Protein AF-A0A401QDC5-F1 (afdb_monomer)

Sequence (368 aa):
MTFSPAGTDINGALRAAAKLFHGDRSPEPGGRAGGGDGNKVPLIIFLTDGEPTSGVTSTNTIVSNVKEAMGGSVSLFCLGFGDDVDFPFLQRLSLDNRGVARRIYEDADAHLQLTGFYDEVASPLLFDIQLDYLDDRVEDVTRTLFPAFFNGSELVVAGRLKGPSDGALRVRLQASGSAEALELENEIQLNGTEPGPACPQAGTRAGGFVQRLWAYHTIRELLQAQLKVDDAEGRRLLKEKATALSLKYNFVTPVTSMVVVKPGDGGEAATPAAAAPATSARSPSPTAGPAPSARSPIPSHAGQSASTPGKGASMPVALGTPTPPVPPGPPATETTPPAANVPLVHGPQPTKDAEDLLGATMLRSGGK

InterPro domains:
  IPR002035 von Willebrand factor, type A [PF00092] (4-115)
  IPR002035 von Willebrand factor, type A [PS50234] (1-121)
  IPR036465 von Willebrand factor A-like domain superfamily [G3DSA:3.40.50.410] (4-121)
  IPR036465 von Willebrand factor A-like domain superfamily [SSF53300] (4-110)
  IPR050934 Inter-alpha-trypsin inhibitor heavy chain [PTHR10338] (7-304)

Nearest PDB structures (foldseek):
  6fpy-assembly2_B  TM=9.230E-01  e=1.490E-22  Homo sapiens
  6fpz-assembly2_B  TM=9.267E-01  e=1.889E-22  Homo sapiens
  6fpy-assembly1_A  TM=9.247E-01  e=1.889E-22  Homo sapiens
  9c4f-assembly1_I  TM=9.225E-01  e=4.457E-10  Homo sapiens
  4fx5-assembly1_A  TM=5.052E-01  e=5.092E-08  Catenulispora acidiphila DSM 44928

Organism: Scyliorhinus torazame (NCBI:txid75743)

Secondary structure (DSSP, 8-state):
--PPPSS--HHHHHHHHHHHHHS-----TT----S-------EEEEEESS---SS---HHHHHHHHHHHHTTTSEEEEEEESSSS-HHHHHHHHHHTT--EEEE-SSTTHHHHHHHHHHHHS-EEEEEEEEEESSTTEES----EEEEEETT-------EE-S---SEEEEEEEEEESSSEEEEEEEEETT-----TT-TTHHHHHHHHHHHHHHHHHHHHHHHHHHT---HHHHHHHHHHHHHHHHHTT---TT-------TT--S--------------PPPPP--------------------------------PPPPPPPPPPPPP-----------PPPPPPPPPP----------------

Radius of gyration: 34.11 Å; Cα contacts (8 Å, |Δi|>4): 375; chains: 1; bounding box: 145×68×66 Å

Structure (mmCIF, N/CA/C/O backbone):
data_AF-A0A401QDC5-F1
#
_entry.id   AF-A0A401QDC5-F1
#
loop_
_atom_site.group_PDB
_atom_site.id
_atom_site.type_symbol
_atom_site.label_atom_id
_atom_site.label_alt_id
_atom_site.label_comp_id
_atom_site.label_asym_id
_atom_site.label_entity_id
_atom_site.label_seq_id
_atom_site.pdbx_PDB_ins_code
_atom_site.Cartn_x
_atom_site.Cartn_y
_atom_site.Cartn_z
_atom_site.occupancy
_atom_site.B_iso_or_equiv
_atom_site.auth_seq_id
_atom_site.auth_comp_id
_atom_site.auth_asym_id
_atom_site.auth_atom_id
_atom_site.pdbx_PDB_model_num
ATOM 1 N N . MET A 1 1 ? 12.359 -9.577 -35.489 1.00 36.38 1 MET A N 1
ATOM 2 C CA . MET A 1 1 ? 12.653 -9.854 -34.069 1.00 36.38 1 MET A CA 1
ATOM 3 C C . MET A 1 1 ? 13.642 -8.805 -33.599 1.00 36.38 1 MET A C 1
ATOM 5 O O . MET A 1 1 ? 14.837 -8.951 -33.810 1.00 36.38 1 MET A O 1
ATOM 9 N N . THR A 1 2 ? 13.143 -7.681 -33.097 1.00 36.59 2 THR A N 1
ATOM 10 C CA . THR A 1 2 ? 13.976 -6.689 -32.413 1.00 36.59 2 THR A CA 1
ATOM 11 C C . THR A 1 2 ? 14.316 -7.277 -31.053 1.00 36.59 2 THR A C 1
ATOM 13 O O . THR A 1 2 ? 13.420 -7.461 -30.234 1.00 36.59 2 THR A O 1
ATOM 16 N N . PHE A 1 3 ? 15.577 -7.659 -30.855 1.00 46.00 3 PHE A N 1
ATOM 17 C CA . PHE A 1 3 ? 16.080 -8.029 -29.539 1.00 46.00 3 PHE A CA 1
ATOM 18 C C . PHE A 1 3 ? 15.766 -6.883 -28.576 1.00 46.00 3 PHE A C 1
ATOM 20 O O . PHE A 1 3 ? 16.121 -5.736 -28.858 1.00 46.00 3 PHE A O 1
ATOM 27 N N . SER A 1 4 ? 15.080 -7.186 -27.472 1.00 58.34 4 SER A N 1
ATOM 28 C CA . SER A 1 4 ? 15.023 -6.270 -26.337 1.00 58.34 4 SER A CA 1
ATOM 29 C C . SER A 1 4 ? 16.459 -5.870 -25.985 1.00 58.34 4 SER A C 1
ATOM 31 O O . SER A 1 4 ? 17.344 -6.734 -26.023 1.00 58.34 4 SER A O 1
ATOM 33 N N . PRO A 1 5 ? 16.732 -4.582 -25.717 1.00 60.69 5 PRO A N 1
ATOM 34 C CA . PRO A 1 5 ? 18.066 -4.152 -25.323 1.00 60.69 5 PRO A CA 1
ATOM 35 C C . PRO A 1 5 ? 18.544 -5.006 -24.144 1.00 60.69 5 PRO A C 1
ATOM 37 O O . PRO A 1 5 ? 17.758 -5.354 -23.267 1.00 60.69 5 PRO A O 1
ATOM 40 N N . ALA A 1 6 ? 19.820 -5.394 -24.156 1.00 75.44 6 ALA A N 1
ATOM 41 C CA . ALA A 1 6 ? 20.411 -6.189 -23.088 1.00 75.44 6 ALA A CA 1
ATOM 42 C C . ALA A 1 6 ? 20.397 -5.373 -21.782 1.00 75.44 6 ALA A C 1
ATOM 44 O O . ALA A 1 6 ? 21.250 -4.511 -21.579 1.00 75.44 6 ALA A O 1
ATOM 45 N N . GLY A 1 7 ? 19.393 -5.606 -20.936 1.00 87.56 7 GLY A N 1
ATOM 46 C CA . GLY A 1 7 ? 19.243 -4.999 -19.615 1.00 87.56 7 GLY A CA 1
ATOM 47 C C . GLY A 1 7 ? 17.872 -4.362 -19.364 1.00 87.56 7 GLY A C 1
ATOM 48 O O . GLY A 1 7 ? 17.107 -4.071 -20.281 1.00 87.56 7 GLY A O 1
ATOM 49 N N . THR A 1 8 ? 17.588 -4.117 -18.090 1.00 93.81 8 THR A N 1
ATOM 50 C CA . THR A 1 8 ? 16.283 -3.690 -17.570 1.00 93.81 8 THR A CA 1
ATOM 51 C C . THR A 1 8 ? 16.378 -2.248 -17.067 1.00 93.81 8 THR A C 1
ATOM 53 O O . THR A 1 8 ? 16.928 -2.004 -15.994 1.00 93.81 8 THR A O 1
ATOM 56 N N . ASP A 1 9 ? 15.869 -1.274 -17.832 1.00 96.38 9 ASP A N 1
ATOM 57 C CA . ASP A 1 9 ? 15.822 0.150 -17.437 1.00 96.38 9 ASP A CA 1
ATOM 58 C C . ASP A 1 9 ? 14.455 0.523 -16.835 1.00 96.38 9 ASP A C 1
ATOM 60 O O . ASP A 1 9 ? 13.595 1.131 -17.482 1.00 96.38 9 ASP A O 1
ATOM 64 N N . ILE A 1 10 ? 14.254 0.147 -15.567 1.00 97.12 10 ILE A N 1
ATOM 65 C CA . ILE A 1 10 ? 13.019 0.425 -14.810 1.00 97.12 10 ILE A CA 1
ATOM 66 C C . ILE A 1 10 ? 12.764 1.937 -14.704 1.00 97.12 10 ILE A C 1
ATOM 68 O O . ILE A 1 10 ? 11.636 2.409 -14.857 1.00 97.12 10 ILE A O 1
ATOM 72 N N . ASN A 1 11 ? 13.821 2.718 -14.466 1.00 97.69 11 ASN A N 1
ATOM 73 C CA . ASN A 1 11 ? 13.732 4.166 -14.299 1.00 97.69 11 ASN A CA 1
ATOM 74 C C . ASN A 1 11 ? 13.267 4.871 -15.576 1.00 97.69 11 ASN A C 1
ATOM 76 O O . ASN A 1 11 ? 12.368 5.713 -15.527 1.00 97.69 11 ASN A O 1
ATOM 80 N N . GLY A 1 12 ? 13.886 4.549 -16.713 1.00 96.75 12 GLY A N 1
ATOM 81 C CA . GLY A 1 12 ? 13.519 5.105 -18.009 1.00 96.75 12 GLY A CA 1
ATOM 82 C C . GLY A 1 12 ? 12.073 4.776 -18.368 1.00 96.75 12 GLY A C 1
ATOM 83 O O . 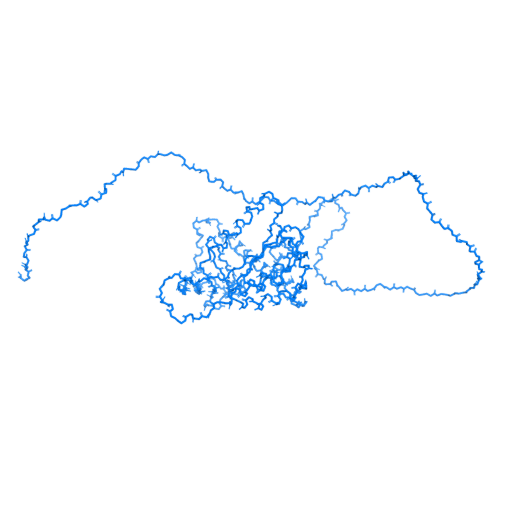GLY A 1 12 ? 11.311 5.685 -18.705 1.00 96.75 12 GLY A O 1
ATOM 84 N N . ALA A 1 13 ? 11.680 3.508 -18.207 1.00 96.81 13 ALA A N 1
ATOM 85 C CA . ALA A 1 13 ? 10.336 3.030 -18.516 1.00 96.81 13 ALA A CA 1
ATOM 86 C C . ALA A 1 13 ? 9.252 3.748 -17.696 1.00 96.81 13 ALA A C 1
ATOM 88 O O . ALA A 1 13 ? 8.317 4.314 -18.265 1.00 96.81 13 ALA A O 1
ATOM 89 N N . LEU A 1 14 ? 9.398 3.799 -16.368 1.00 97.44 14 LEU A N 1
ATOM 90 C CA . LEU A 1 14 ? 8.389 4.407 -15.495 1.00 97.44 14 LEU A CA 1
ATOM 91 C C . LEU A 1 14 ? 8.280 5.922 -15.680 1.00 97.44 14 LEU A C 1
ATOM 93 O O . LEU A 1 14 ? 7.177 6.466 -15.667 1.00 97.44 14 LEU A O 1
ATOM 97 N N . ARG A 1 15 ? 9.399 6.617 -15.914 1.00 96.56 15 ARG A N 1
ATOM 98 C CA . ARG A 1 15 ? 9.369 8.057 -16.215 1.00 96.56 15 ARG A CA 1
ATOM 99 C C . ARG A 1 15 ? 8.746 8.343 -17.576 1.00 96.56 15 ARG A C 1
ATOM 101 O O . ARG A 1 15 ? 8.070 9.357 -17.725 1.00 96.56 15 ARG A O 1
ATOM 108 N N . ALA A 1 16 ? 8.985 7.489 -18.570 1.00 95.62 16 ALA A N 1
ATOM 109 C CA . ALA A 1 16 ? 8.338 7.607 -19.871 1.00 95.62 16 ALA A CA 1
ATOM 110 C C . ALA A 1 16 ? 6.822 7.397 -19.752 1.00 95.62 16 ALA A C 1
ATOM 112 O O . ALA A 1 16 ? 6.067 8.213 -20.273 1.00 95.62 16 ALA A O 1
ATOM 113 N N . ALA A 1 17 ? 6.385 6.383 -18.998 1.00 95.00 17 ALA A N 1
ATOM 114 C CA . ALA A 1 17 ? 4.971 6.128 -18.733 1.00 95.00 17 ALA A CA 1
ATOM 115 C C . ALA A 1 17 ? 4.300 7.297 -17.991 1.00 95.00 17 ALA A C 1
ATOM 117 O O . ALA A 1 17 ? 3.248 7.767 -18.414 1.00 95.00 17 ALA A O 1
ATOM 118 N N . ALA A 1 18 ? 4.936 7.832 -16.944 1.00 93.12 18 ALA A N 1
ATOM 119 C CA . ALA A 1 18 ? 4.411 8.973 -16.191 1.00 93.12 18 ALA A CA 1
ATOM 120 C C . ALA A 1 18 ? 4.195 10.219 -17.073 1.00 93.12 18 ALA A C 1
ATOM 122 O O . ALA A 1 18 ? 3.188 10.914 -16.947 1.00 93.12 18 ALA A O 1
ATOM 123 N N . LYS A 1 19 ? 5.100 10.476 -18.030 1.00 92.00 19 LYS A N 1
ATOM 124 C CA . LYS A 1 19 ? 4.970 11.598 -18.976 1.00 92.00 19 LYS A CA 1
ATOM 125 C C . LYS A 1 19 ? 3.723 11.511 -19.854 1.00 92.00 19 LYS A C 1
ATOM 127 O O . LYS A 1 19 ? 3.231 12.560 -20.254 1.00 92.00 19 LYS A O 1
ATOM 132 N N . LEU A 1 20 ? 3.197 10.315 -20.127 1.00 90.69 20 LEU A N 1
ATOM 133 C CA . LEU A 1 20 ? 1.975 10.154 -20.925 1.00 90.69 20 LEU A CA 1
ATOM 134 C C . LEU A 1 20 ? 0.755 10.780 -20.237 1.00 90.69 20 LEU A C 1
ATOM 136 O O . LEU A 1 20 ? -0.125 11.298 -20.913 1.00 90.69 20 LEU A O 1
ATOM 140 N N . PHE A 1 21 ? 0.727 10.804 -18.903 1.00 85.44 21 PHE A N 1
ATOM 141 C CA . PHE A 1 21 ? -0.365 11.414 -18.137 1.00 85.44 21 PHE A CA 1
ATOM 142 C C . PHE A 1 21 ? -0.218 12.929 -17.978 1.00 85.44 21 PHE A C 1
ATOM 144 O O . PHE A 1 21 ? -1.199 13.630 -17.745 1.00 85.44 21 PHE A O 1
ATOM 151 N N . HIS A 1 22 ? 1.003 13.448 -18.111 1.00 76.81 22 HIS A N 1
ATOM 152 C CA . HIS A 1 22 ? 1.298 14.879 -17.999 1.00 76.81 22 HIS A CA 1
ATOM 153 C C . HIS A 1 22 ? 1.386 15.584 -19.365 1.00 76.81 22 HIS A C 1
ATOM 155 O O . HIS A 1 22 ? 1.475 16.808 -19.415 1.00 76.81 22 HIS A O 1
ATOM 161 N N . GLY A 1 23 ? 1.371 14.821 -20.463 1.00 59.72 23 GLY A N 1
ATOM 162 C CA . GLY A 1 23 ? 1.778 15.263 -21.795 1.00 59.72 23 GLY A CA 1
ATOM 163 C C . GLY A 1 23 ? 0.692 15.765 -22.748 1.00 59.72 23 GLY A C 1
ATOM 164 O O . GLY A 1 23 ? 1.062 16.123 -23.857 1.00 59.72 23 GLY A O 1
ATOM 165 N N . ASP A 1 24 ? -0.592 15.828 -22.372 1.00 47.09 24 ASP A N 1
ATOM 166 C CA . ASP A 1 24 ? -1.652 16.217 -23.329 1.00 47.09 24 ASP A CA 1
ATOM 167 C C . ASP A 1 24 ? -2.800 17.030 -22.699 1.00 47.09 24 ASP A C 1
ATOM 169 O O . ASP A 1 24 ? -3.987 16.773 -22.887 1.00 47.09 24 ASP A O 1
ATOM 173 N N . ARG A 1 25 ? -2.442 18.034 -21.889 1.00 48.00 25 ARG A N 1
ATOM 174 C CA . ARG A 1 25 ? -3.391 19.009 -21.318 1.00 48.00 25 ARG A CA 1
ATOM 175 C C . ARG A 1 25 ? -3.259 20.392 -21.963 1.00 48.00 25 ARG A C 1
ATOM 177 O O . ARG A 1 25 ? -3.397 21.413 -21.291 1.00 48.00 25 ARG A O 1
ATOM 184 N N . SER A 1 26 ? -2.983 20.436 -23.265 1.00 39.47 26 SER A N 1
ATOM 185 C CA . SER A 1 26 ? -3.185 21.646 -24.062 1.00 39.47 26 SER A CA 1
ATOM 186 C C . SER A 1 26 ? -4.682 21.774 -24.361 1.00 39.47 26 SER A C 1
ATOM 188 O O . SER A 1 26 ? -5.248 20.869 -24.968 1.00 39.47 26 SER A O 1
ATOM 190 N N . PRO A 1 27 ? -5.366 22.852 -23.937 1.00 38.53 27 PRO A N 1
ATOM 191 C CA . PRO A 1 27 ? -6.728 23.093 -24.384 1.00 38.53 27 PRO A CA 1
ATOM 192 C C . PRO A 1 27 ? -6.681 23.379 -25.889 1.00 38.53 27 PRO A C 1
ATOM 194 O O . PRO A 1 27 ? -6.262 24.459 -26.300 1.00 38.53 27 PRO A O 1
ATOM 197 N N . GLU A 1 28 ? -7.068 22.403 -26.709 1.00 37.91 28 GLU A N 1
ATOM 198 C CA . GLU A 1 28 ? -7.323 22.590 -28.140 1.00 37.91 28 GLU A CA 1
ATOM 199 C C . GLU A 1 28 ? -8.318 23.757 -28.317 1.00 37.91 28 GLU A C 1
ATOM 201 O O . GLU A 1 28 ? -9.470 23.664 -27.868 1.00 37.91 28 GLU A O 1
ATOM 206 N N . PRO A 1 29 ? -7.920 24.883 -28.936 1.00 37.81 29 PRO A N 1
ATOM 207 C CA . PRO A 1 29 ? -8.808 26.016 -29.118 1.00 37.81 29 PRO A CA 1
ATOM 208 C C . PRO A 1 29 ? -9.733 25.724 -30.305 1.00 37.81 29 PRO A C 1
ATOM 210 O O . PRO A 1 29 ? -9.396 26.003 -31.451 1.00 37.81 29 PRO A O 1
ATOM 213 N N . GLY A 1 30 ? -10.913 25.158 -30.035 1.00 43.75 30 GLY A N 1
ATOM 214 C CA . GLY A 1 30 ? -11.978 25.031 -31.041 1.00 43.75 30 GLY A CA 1
ATOM 215 C C . GLY A 1 30 ? -12.751 23.711 -31.074 1.00 43.75 30 GLY A C 1
ATOM 216 O O . GLY A 1 30 ? -13.688 23.588 -31.863 1.00 43.75 30 GLY A O 1
ATOM 217 N N . GLY A 1 31 ? -12.427 22.737 -30.222 1.00 33.06 31 GLY A N 1
ATOM 218 C CA . GLY A 1 31 ? -13.221 21.516 -30.083 1.00 33.06 31 GLY A CA 1
ATOM 219 C C . GLY A 1 31 ? -14.528 21.792 -29.341 1.00 33.06 31 GLY A C 1
ATOM 220 O O . GLY A 1 31 ? -14.516 22.198 -28.182 1.00 33.06 31 GLY A O 1
ATOM 221 N N . ARG A 1 32 ? -15.671 21.589 -30.006 1.00 34.28 32 ARG A N 1
ATOM 222 C CA . ARG A 1 32 ? -17.003 21.620 -29.381 1.00 34.28 32 ARG A CA 1
ATOM 223 C C . ARG A 1 32 ? -16.985 20.814 -28.079 1.00 34.28 32 ARG A C 1
ATOM 225 O O . ARG A 1 32 ? -16.681 19.626 -28.106 1.00 34.28 32 ARG A O 1
ATOM 232 N N . ALA A 1 33 ? -17.368 21.449 -26.972 1.00 43.75 33 ALA A N 1
ATOM 233 C CA . ALA A 1 33 ? -17.712 20.771 -25.729 1.00 43.75 33 ALA A CA 1
ATOM 234 C C . ALA A 1 33 ? -18.883 19.815 -26.007 1.00 43.75 33 ALA A C 1
ATOM 236 O O . ALA A 1 33 ? -20.043 20.219 -26.062 1.00 43.75 33 ALA A O 1
ATOM 237 N N . GLY A 1 34 ? -18.554 18.559 -26.289 1.00 32.62 34 GLY A N 1
ATOM 238 C CA . GLY A 1 34 ? -19.492 17.536 -26.715 1.00 32.62 34 GLY A CA 1
ATOM 239 C C . GLY A 1 34 ? -18.979 16.158 -26.331 1.00 32.62 34 GLY A C 1
ATOM 240 O O . GLY A 1 34 ? -18.378 15.492 -27.159 1.00 32.62 34 GLY A O 1
ATOM 241 N N . GLY A 1 35 ? -19.249 15.783 -25.075 1.00 39.88 35 GLY A N 1
ATOM 242 C CA . GLY A 1 35 ? -19.505 14.417 -24.601 1.00 39.88 35 GLY A CA 1
ATOM 243 C C . GLY A 1 35 ? -18.387 13.377 -24.716 1.00 39.88 35 GLY A C 1
ATOM 244 O O . GLY A 1 35 ? -18.105 12.898 -25.806 1.00 39.88 35 GLY A O 1
ATOM 245 N N . GLY A 1 36 ? -17.873 12.899 -23.575 1.00 38.31 36 GLY A N 1
ATOM 246 C CA . GLY A 1 36 ? -17.351 11.526 -23.533 1.00 38.31 36 GLY A CA 1
ATOM 247 C C . GLY A 1 36 ? -16.319 11.168 -22.473 1.00 38.31 36 GLY A C 1
ATOM 248 O O . GLY A 1 36 ? -16.226 9.994 -22.141 1.00 38.31 36 GLY A O 1
ATOM 249 N N . ASP A 1 37 ? -15.580 12.116 -21.905 1.00 45.03 37 ASP A N 1
ATOM 250 C CA . ASP A 1 37 ? -14.472 11.759 -21.017 1.00 45.03 37 ASP A CA 1
ATOM 251 C C . ASP A 1 37 ? -14.789 12.164 -19.580 1.00 45.03 37 ASP A C 1
ATOM 253 O O . ASP A 1 37 ? -14.474 13.267 -19.134 1.00 45.03 37 ASP A O 1
ATOM 257 N N . GLY A 1 38 ? -15.444 11.248 -18.857 1.00 52.47 38 GLY A N 1
ATOM 258 C CA . GLY A 1 38 ? -15.504 11.294 -17.395 1.00 52.47 38 GLY A CA 1
ATOM 259 C C . GLY A 1 38 ? -14.100 11.428 -16.803 1.00 52.47 38 GLY A C 1
ATOM 260 O O . GLY A 1 38 ? -13.110 11.179 -17.489 1.00 52.47 38 GLY A O 1
ATOM 261 N N . ASN A 1 39 ? -14.000 11.840 -15.541 1.00 63.22 39 ASN A N 1
ATOM 262 C CA . ASN A 1 39 ? -12.726 12.013 -14.845 1.00 63.22 39 ASN A CA 1
ATOM 263 C C . ASN A 1 39 ? -11.903 10.702 -14.908 1.00 63.22 39 ASN A C 1
ATOM 265 O O . ASN A 1 39 ? -12.148 9.769 -14.143 1.00 63.22 39 ASN A O 1
ATOM 269 N N . LYS A 1 40 ? -10.995 10.588 -15.893 1.00 73.75 40 LYS A N 1
ATOM 270 C CA . LYS A 1 40 ? -10.166 9.399 -16.136 1.00 73.75 40 LYS A CA 1
ATOM 271 C C . LYS A 1 40 ? -9.077 9.351 -15.085 1.00 73.75 40 LYS A C 1
ATOM 273 O O . LYS A 1 40 ? -8.420 10.357 -14.821 1.00 73.75 40 LYS A O 1
ATOM 278 N N . VAL A 1 41 ? -8.851 8.170 -14.529 1.00 77.25 41 VAL A N 1
ATOM 279 C CA . VAL A 1 41 ? -7.900 8.017 -13.432 1.00 77.25 41 VAL A CA 1
ATOM 280 C C . VAL A 1 41 ? -6.589 7.468 -13.951 1.00 77.25 41 VAL A C 1
ATOM 282 O O . VAL A 1 41 ? -6.575 6.388 -14.545 1.00 77.25 41 VAL A O 1
ATOM 285 N N . PRO A 1 42 ? -5.482 8.196 -13.741 1.00 87.81 42 PRO A N 1
ATOM 286 C CA . PRO A 1 42 ? -4.185 7.764 -14.217 1.00 87.81 42 PRO A CA 1
ATOM 287 C C . PRO A 1 42 ? -3.670 6.599 -13.363 1.00 87.81 42 PRO A C 1
ATOM 289 O O . PRO A 1 42 ? -3.400 6.729 -12.164 1.00 87.81 42 PRO A O 1
ATOM 292 N N . LEU A 1 43 ? -3.526 5.446 -14.008 1.00 90.69 43 LEU A N 1
ATOM 293 C CA . LEU A 1 43 ? -3.086 4.198 -13.400 1.00 90.69 43 LEU A CA 1
ATOM 294 C C . LEU A 1 43 ? -1.997 3.567 -14.271 1.00 90.69 43 LEU A C 1
ATOM 296 O O . LEU A 1 43 ? -2.140 3.474 -15.490 1.00 90.69 43 LEU A O 1
ATOM 300 N N . ILE A 1 44 ? -0.917 3.118 -13.636 1.00 95.31 44 ILE A N 1
ATOM 301 C CA . ILE A 1 44 ? 0.175 2.369 -14.260 1.00 95.31 44 ILE A CA 1
ATOM 302 C C . ILE A 1 44 ? 0.276 1.006 -13.583 1.00 95.31 44 ILE A C 1
ATOM 304 O O . ILE A 1 44 ? 0.421 0.923 -12.364 1.00 95.31 44 ILE A O 1
ATOM 308 N N . ILE A 1 45 ? 0.255 -0.055 -14.388 1.00 96.56 45 ILE A N 1
ATOM 309 C CA . ILE A 1 45 ? 0.629 -1.409 -13.972 1.00 96.56 45 ILE A CA 1
ATOM 310 C C . ILE A 1 45 ? 2.010 -1.684 -14.561 1.00 96.56 45 ILE A C 1
ATOM 312 O O . ILE A 1 45 ? 2.190 -1.656 -15.778 1.00 96.56 45 ILE A O 1
ATOM 316 N N . PHE A 1 46 ? 2.990 -1.917 -13.698 1.00 97.75 46 PHE A N 1
ATOM 317 C CA . PHE A 1 46 ? 4.369 -2.206 -14.068 1.00 97.75 46 PHE A CA 1
ATOM 318 C C . PHE A 1 46 ? 4.695 -3.659 -13.736 1.00 97.75 46 PHE A C 1
ATOM 320 O O . PHE A 1 46 ? 4.464 -4.079 -12.611 1.00 97.75 46 PHE A O 1
ATOM 327 N N . LEU A 1 47 ? 5.242 -4.416 -14.686 1.00 97.38 47 LEU A N 1
ATOM 328 C CA . LEU A 1 47 ? 5.625 -5.819 -14.516 1.00 97.38 47 LEU A CA 1
ATOM 329 C C . LEU A 1 47 ? 7.132 -5.967 -14.751 1.00 97.38 47 LEU A C 1
ATOM 331 O O . LEU A 1 47 ? 7.641 -5.459 -15.750 1.00 97.38 47 LEU A O 1
ATOM 335 N N . THR A 1 48 ? 7.826 -6.661 -13.850 1.00 96.31 48 THR A N 1
ATOM 336 C CA . THR A 1 48 ? 9.252 -7.002 -13.982 1.00 96.31 48 THR A CA 1
ATOM 337 C C . THR A 1 48 ? 9.526 -8.380 -13.391 1.00 96.31 48 THR A C 1
ATOM 339 O O . THR A 1 48 ? 8.895 -8.759 -12.406 1.00 96.31 48 THR A O 1
ATOM 342 N N . ASP A 1 49 ? 10.464 -9.106 -13.983 1.00 95.31 49 ASP A N 1
ATOM 343 C CA . ASP A 1 49 ? 10.994 -10.399 -13.534 1.00 95.31 49 ASP A CA 1
ATOM 344 C C . ASP A 1 49 ? 12.373 -10.276 -12.865 1.00 95.31 49 ASP A C 1
ATOM 346 O O . ASP A 1 49 ? 12.870 -11.226 -12.273 1.00 95.31 49 ASP A O 1
ATOM 350 N N . GLY A 1 50 ? 12.984 -9.087 -12.901 1.00 94.19 50 GLY A N 1
ATOM 351 C CA . GLY A 1 50 ? 14.294 -8.871 -12.299 1.00 94.19 50 GLY A CA 1
ATOM 352 C C . GLY A 1 50 ? 14.576 -7.442 -11.850 1.00 94.19 50 GLY A C 1
ATOM 353 O O . GLY A 1 50 ? 13.716 -6.552 -11.852 1.00 94.19 50 GLY A O 1
ATOM 354 N N . GLU A 1 51 ? 15.825 -7.249 -11.441 1.00 95.62 51 GLU A N 1
ATOM 355 C CA . GLU A 1 51 ? 16.386 -5.996 -10.943 1.00 95.62 51 GLU A CA 1
ATOM 356 C C . GLU A 1 51 ? 16.716 -4.994 -12.071 1.00 95.62 51 GLU A C 1
ATOM 358 O O . GLU A 1 51 ? 16.919 -5.378 -13.229 1.00 95.62 51 GLU A O 1
ATOM 363 N N . PRO A 1 52 ? 16.807 -3.686 -11.762 1.00 95.81 52 PRO A N 1
ATOM 364 C CA . PRO A 1 52 ? 17.248 -2.692 -12.734 1.00 95.81 52 PRO A CA 1
ATOM 365 C C . PRO A 1 52 ? 18.734 -2.887 -13.087 1.00 95.81 52 PRO A C 1
ATOM 367 O O . PRO A 1 52 ? 19.614 -2.709 -12.247 1.00 95.81 52 PRO A O 1
ATOM 370 N N . THR A 1 53 ? 19.027 -3.201 -14.351 1.00 95.88 53 THR A N 1
ATOM 371 C CA . THR A 1 53 ? 20.387 -3.519 -14.843 1.00 95.88 53 THR A CA 1
ATOM 372 C C . THR A 1 53 ? 20.896 -2.577 -15.936 1.00 95.88 53 THR A C 1
ATOM 374 O O . THR A 1 53 ? 22.070 -2.633 -16.297 1.00 95.88 53 THR A O 1
ATOM 377 N N . SER A 1 54 ? 20.048 -1.683 -16.449 1.00 96.25 54 SER A N 1
ATOM 378 C CA . SER A 1 54 ? 20.415 -0.679 -17.453 1.00 96.25 54 SER A CA 1
ATOM 379 C C . SER A 1 54 ? 19.895 0.705 -17.062 1.00 96.25 54 SER A C 1
ATOM 381 O O . SER A 1 54 ? 18.940 0.826 -16.299 1.00 96.25 54 SER A O 1
ATOM 383 N N . GLY A 1 55 ? 20.535 1.765 -17.561 1.00 95.88 55 GLY A N 1
ATOM 384 C CA . GLY A 1 55 ? 20.194 3.141 -17.199 1.00 95.88 55 GLY A CA 1
ATOM 385 C C . GLY A 1 55 ? 20.533 3.464 -15.739 1.00 95.88 55 GLY A C 1
ATOM 386 O O . GLY A 1 55 ? 21.687 3.363 -15.324 1.00 95.88 55 GLY A O 1
ATOM 387 N N . VAL A 1 56 ? 19.534 3.895 -14.962 1.00 97.25 56 VAL A N 1
ATOM 388 C CA . VAL A 1 56 ? 19.691 4.156 -13.519 1.00 97.25 56 VAL A CA 1
ATOM 389 C C . VAL A 1 56 ? 19.355 2.885 -12.746 1.00 97.25 56 VAL A C 1
ATOM 391 O O . VAL A 1 56 ? 18.211 2.446 -12.774 1.00 97.25 56 VAL A O 1
ATOM 394 N N . THR A 1 57 ? 20.329 2.345 -12.013 1.00 96.56 57 THR A N 1
ATOM 395 C CA . THR A 1 57 ? 20.198 1.071 -11.277 1.00 96.56 57 THR A CA 1
ATOM 396 C C . THR A 1 57 ? 20.056 1.233 -9.759 1.00 96.56 57 THR A C 1
ATOM 398 O O . THR A 1 57 ? 19.589 0.331 -9.075 1.00 96.56 57 THR A O 1
ATOM 401 N N . SER A 1 58 ? 20.411 2.398 -9.207 1.00 97.38 58 SER A N 1
ATOM 402 C CA . SER A 1 58 ? 20.270 2.698 -7.774 1.00 97.38 58 SER A CA 1
ATOM 403 C C . SER A 1 58 ? 18.795 2.786 -7.364 1.00 97.38 58 SER A C 1
ATOM 405 O O . SER A 1 58 ? 18.135 3.781 -7.667 1.00 97.38 58 SER A O 1
ATOM 407 N N . THR A 1 59 ? 18.289 1.794 -6.627 1.00 96.00 59 THR A N 1
ATOM 408 C CA . THR A 1 59 ? 16.877 1.691 -6.204 1.00 96.00 59 THR A CA 1
ATOM 409 C C . THR A 1 59 ? 16.349 2.964 -5.533 1.00 96.00 59 THR A C 1
ATOM 411 O O . THR A 1 59 ? 15.293 3.463 -5.918 1.00 96.00 59 THR A O 1
ATOM 414 N N . ASN A 1 60 ? 17.110 3.570 -4.617 1.00 95.25 60 ASN A N 1
ATOM 415 C CA . ASN A 1 60 ? 16.738 4.831 -3.953 1.00 95.25 60 ASN A CA 1
ATOM 416 C C . ASN A 1 60 ? 16.586 6.004 -4.938 1.00 95.25 60 ASN A C 1
ATOM 418 O O . ASN A 1 60 ? 15.688 6.842 -4.804 1.00 95.25 60 ASN A O 1
ATOM 422 N N . THR A 1 61 ? 17.458 6.061 -5.947 1.00 97.62 61 THR A N 1
ATOM 423 C CA . THR A 1 61 ? 17.396 7.079 -7.001 1.00 97.62 61 THR A CA 1
ATOM 424 C C . THR A 1 61 ? 16.178 6.849 -7.891 1.00 97.62 61 THR A C 1
ATOM 426 O O . THR A 1 61 ? 15.479 7.806 -8.213 1.00 97.62 61 THR A O 1
ATOM 429 N N . ILE A 1 62 ? 15.876 5.593 -8.235 1.00 98.25 62 ILE A N 1
ATOM 430 C CA . ILE A 1 62 ? 14.682 5.239 -9.014 1.00 98.25 62 ILE A CA 1
ATOM 431 C C . ILE A 1 62 ? 13.413 5.637 -8.254 1.00 98.25 62 ILE A C 1
ATOM 433 O O . ILE A 1 62 ? 12.567 6.321 -8.822 1.00 98.25 62 ILE A O 1
ATOM 437 N N . VAL A 1 63 ? 13.297 5.277 -6.970 1.00 97.25 63 VAL A N 1
ATOM 438 C CA . VAL A 1 63 ? 12.147 5.646 -6.123 1.00 97.25 63 VAL A CA 1
ATOM 439 C C . VAL A 1 63 ? 11.929 7.158 -6.127 1.00 97.25 63 VAL A C 1
ATOM 441 O O . VAL A 1 63 ? 10.808 7.612 -6.353 1.00 97.25 63 VAL A O 1
ATOM 444 N N . SER A 1 64 ? 13.000 7.937 -5.950 1.00 97.12 64 SER A N 1
ATOM 445 C CA . SER A 1 64 ? 12.934 9.404 -5.946 1.00 97.12 64 SER A CA 1
ATOM 446 C C . SER A 1 64 ? 12.489 9.965 -7.301 1.00 97.12 64 SER A C 1
ATOM 448 O O . SER A 1 64 ? 11.539 10.745 -7.365 1.00 97.12 64 SER A O 1
ATOM 450 N N . ASN A 1 65 ? 13.119 9.514 -8.390 1.00 97.88 65 ASN A N 1
ATOM 451 C CA . ASN A 1 65 ? 12.811 9.964 -9.748 1.00 97.88 65 ASN A CA 1
ATOM 452 C C . ASN A 1 65 ? 11.376 9.625 -10.169 1.00 97.88 65 ASN A C 1
ATOM 454 O O . ASN A 1 65 ? 10.720 10.418 -10.843 1.00 97.88 65 ASN A O 1
ATOM 458 N N . VAL A 1 66 ? 10.903 8.425 -9.824 1.00 97.75 66 VAL A N 1
ATOM 459 C CA . VAL A 1 66 ? 9.550 7.968 -10.154 1.00 97.75 66 VAL A CA 1
ATOM 460 C C . VAL A 1 66 ? 8.528 8.743 -9.335 1.00 97.75 66 VAL A C 1
ATOM 462 O O . VAL A 1 66 ? 7.571 9.243 -9.911 1.00 97.75 66 VAL A O 1
ATOM 465 N N . LYS A 1 67 ? 8.759 8.929 -8.030 1.00 96.31 67 LYS A N 1
ATOM 466 C CA . LYS A 1 67 ? 7.886 9.740 -7.173 1.00 96.31 67 LYS A CA 1
ATOM 467 C C . LYS A 1 67 ? 7.714 11.164 -7.701 1.00 96.31 67 LYS A C 1
ATOM 469 O O . LYS A 1 67 ? 6.596 11.672 -7.742 1.00 96.31 67 LYS A O 1
ATOM 474 N N . GLU A 1 68 ? 8.806 11.790 -8.133 1.00 96.50 68 GLU A N 1
ATOM 475 C CA . GLU A 1 68 ? 8.764 13.103 -8.780 1.00 96.50 68 GLU A CA 1
ATOM 476 C C . GLU A 1 68 ? 7.972 13.052 -10.094 1.00 96.50 68 GLU A C 1
ATOM 478 O O . GLU A 1 68 ? 7.087 13.876 -10.320 1.00 96.50 68 GLU A O 1
ATOM 483 N N . ALA A 1 69 ? 8.237 12.053 -10.939 1.00 95.38 69 ALA A N 1
ATOM 484 C CA . ALA A 1 69 ? 7.576 11.917 -12.232 1.00 95.38 69 ALA A CA 1
ATOM 485 C C . ALA A 1 69 ? 6.063 11.661 -12.123 1.00 95.38 69 ALA A C 1
ATOM 487 O O . ALA A 1 69 ? 5.327 12.152 -12.974 1.00 95.38 69 ALA A O 1
ATOM 488 N N . MET A 1 70 ? 5.599 10.930 -11.103 1.00 94.50 70 MET A N 1
ATOM 489 C CA . MET A 1 70 ? 4.175 10.639 -10.877 1.00 94.50 70 MET A CA 1
ATOM 490 C C . MET A 1 70 ? 3.400 11.819 -10.278 1.00 94.50 70 MET A C 1
ATOM 492 O O . MET A 1 70 ? 2.171 11.817 -10.315 1.00 94.50 70 MET A O 1
ATOM 496 N N . GLY A 1 71 ? 4.083 12.805 -9.680 1.00 91.56 71 GLY A N 1
ATOM 497 C CA . GLY A 1 71 ? 3.475 14.053 -9.199 1.00 91.56 71 GLY A CA 1
ATOM 498 C C . GLY A 1 71 ? 2.366 13.901 -8.146 1.00 91.56 71 GLY A C 1
ATOM 499 O O . GLY A 1 71 ? 1.616 14.844 -7.915 1.00 91.56 71 GLY A O 1
ATOM 500 N N . GLY A 1 72 ? 2.219 12.722 -7.530 1.00 89.06 72 GLY A N 1
ATOM 501 C CA . GLY A 1 72 ? 1.129 12.414 -6.595 1.00 89.06 72 GLY A CA 1
ATOM 502 C C . GLY A 1 72 ? -0.257 12.259 -7.238 1.00 89.06 72 GLY A C 1
ATOM 503 O O . GLY A 1 72 ? -1.236 12.055 -6.520 1.00 89.06 72 GLY A O 1
ATOM 504 N N . SER A 1 73 ? -0.364 12.326 -8.564 1.00 86.19 73 SER A N 1
ATOM 505 C CA . SER A 1 73 ? -1.627 12.182 -9.296 1.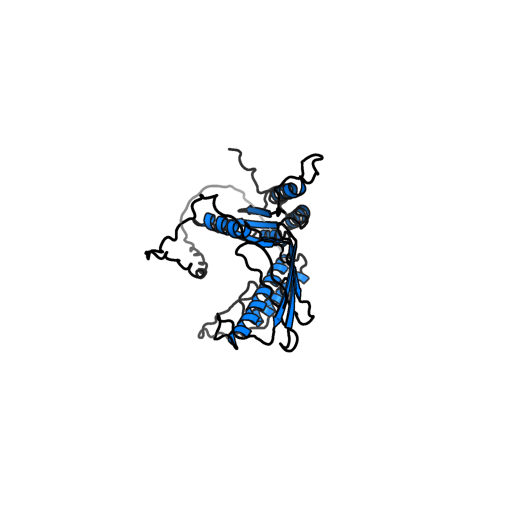00 86.19 73 SER A CA 1
ATOM 506 C C . SER A 1 73 ? -1.807 10.782 -9.880 1.00 86.19 73 SER A C 1
ATOM 508 O O . SER A 1 73 ? -2.941 10.340 -10.011 1.00 86.19 73 SER A O 1
ATOM 510 N N . VAL A 1 74 ? -0.713 10.074 -10.184 1.00 91.12 74 VAL A N 1
ATOM 511 C CA . VAL A 1 74 ? -0.719 8.754 -10.834 1.00 91.12 74 VAL A CA 1
ATOM 512 C C . VAL A 1 74 ? -0.557 7.624 -9.815 1.00 91.12 74 VAL A C 1
ATOM 514 O O . VAL A 1 74 ? 0.332 7.676 -8.963 1.00 91.12 74 VAL A O 1
ATOM 517 N N . SER A 1 75 ? -1.393 6.587 -9.920 1.00 92.81 75 SER A N 1
ATOM 518 C CA . SER A 1 75 ? -1.254 5.362 -9.118 1.00 92.81 75 SER A CA 1
ATOM 519 C C . SER A 1 75 ? -0.357 4.346 -9.824 1.00 92.81 75 SER A C 1
ATOM 521 O O . SER A 1 75 ? -0.600 4.014 -10.983 1.00 92.81 75 SER A O 1
ATOM 523 N N . LEU A 1 76 ? 0.658 3.832 -9.130 1.00 96.44 76 LEU A N 1
ATOM 524 C CA . LEU A 1 76 ? 1.591 2.829 -9.644 1.00 96.44 76 LEU A CA 1
ATOM 525 C C . LEU A 1 76 ? 1.439 1.509 -8.889 1.00 96.44 76 LEU A C 1
ATOM 527 O O . LEU A 1 76 ? 1.727 1.424 -7.694 1.00 96.44 76 LEU A O 1
ATOM 531 N N . PHE A 1 77 ? 1.064 0.470 -9.624 1.00 97.19 77 PHE A N 1
ATOM 532 C CA . PHE A 1 77 ? 1.026 -0.900 -9.143 1.00 97.19 77 PHE A CA 1
ATOM 533 C C . PHE A 1 77 ? 2.176 -1.699 -9.744 1.00 97.19 77 PHE A C 1
ATOM 535 O O . PHE A 1 77 ? 2.305 -1.770 -10.966 1.00 97.19 77 PHE A O 1
ATOM 542 N N . CYS A 1 78 ? 3.000 -2.316 -8.899 1.00 97.94 78 CYS A N 1
ATOM 543 C CA . CYS A 1 78 ? 4.119 -3.140 -9.351 1.00 97.94 78 CYS A CA 1
ATOM 544 C C . CYS A 1 78 ? 3.801 -4.634 -9.223 1.00 97.94 78 CYS A C 1
ATOM 546 O O . CYS A 1 78 ? 3.400 -5.114 -8.166 1.00 97.94 78 CYS A O 1
ATOM 548 N N . LEU A 1 79 ? 4.055 -5.390 -10.277 1.00 98.12 79 LEU A N 1
ATOM 549 C CA . LEU A 1 79 ? 3.957 -6.837 -10.332 1.00 98.12 79 LEU A CA 1
ATOM 550 C C . LEU A 1 79 ? 5.376 -7.394 -10.440 1.00 98.12 79 LEU A C 1
ATOM 552 O O . LEU A 1 79 ? 6.083 -7.127 -11.410 1.00 98.12 79 LEU A O 1
ATOM 556 N N . GLY A 1 80 ? 5.810 -8.107 -9.405 1.00 97.44 80 GLY A N 1
ATOM 557 C CA . GLY A 1 80 ? 7.094 -8.800 -9.390 1.00 97.44 80 GLY A CA 1
ATOM 558 C C . GLY A 1 80 ? 6.894 -10.257 -9.779 1.00 97.44 80 GLY A C 1
ATOM 559 O O . GLY A 1 80 ? 6.233 -10.981 -9.035 1.00 97.44 80 GLY A O 1
ATOM 560 N N . PHE A 1 81 ? 7.416 -10.663 -10.930 1.00 96.75 81 PHE A N 1
ATOM 561 C CA . PHE A 1 81 ? 7.303 -12.019 -11.454 1.00 96.75 81 PHE A CA 1
ATOM 562 C C . PHE A 1 81 ? 8.486 -12.864 -10.980 1.00 96.75 81 PHE A C 1
ATOM 564 O O . PHE A 1 81 ? 9.632 -12.477 -11.167 1.00 96.75 81 PHE A O 1
ATOM 571 N N . GLY A 1 82 ? 8.200 -13.995 -10.347 1.00 93.94 82 GLY A N 1
ATOM 572 C CA . GLY A 1 82 ? 9.218 -14.927 -9.883 1.00 93.94 82 GLY A CA 1
ATOM 573 C C . GLY A 1 82 ? 10.037 -14.462 -8.687 1.00 93.94 82 GLY A C 1
ATOM 574 O O . GLY A 1 82 ? 9.650 -13.555 -7.940 1.00 93.94 82 GLY A O 1
ATOM 575 N N . ASP A 1 83 ? 11.135 -15.182 -8.454 1.00 91.00 83 ASP A N 1
ATOM 576 C CA . ASP A 1 83 ? 11.952 -15.052 -7.249 1.00 91.00 83 ASP A CA 1
ATOM 577 C C . ASP A 1 83 ? 13.068 -14.007 -7.354 1.00 91.00 83 ASP A C 1
ATOM 579 O O . ASP A 1 83 ? 13.471 -13.465 -6.323 1.00 91.00 83 ASP A O 1
ATOM 583 N N . ASP A 1 84 ? 13.480 -13.662 -8.574 1.00 90.44 84 ASP A N 1
ATOM 584 C CA . ASP A 1 84 ? 14.663 -12.842 -8.871 1.00 90.44 84 ASP A CA 1
ATOM 585 C C . ASP A 1 84 ? 14.422 -11.321 -8.763 1.00 90.44 84 ASP A C 1
ATOM 587 O O . ASP A 1 84 ? 15.314 -10.508 -9.014 1.00 90.44 84 ASP A O 1
ATOM 591 N N . VAL A 1 85 ? 13.219 -10.909 -8.356 1.00 94.12 85 VAL A N 1
ATOM 592 C CA . VAL A 1 85 ? 12.871 -9.499 -8.144 1.00 94.12 85 VAL A CA 1
ATOM 593 C C . VAL A 1 85 ? 13.265 -9.016 -6.746 1.00 94.12 85 VAL A C 1
ATOM 595 O O . VAL A 1 85 ? 12.934 -9.649 -5.737 1.00 94.12 85 VAL A O 1
ATOM 598 N N . ASP A 1 86 ? 13.825 -7.805 -6.655 1.00 95.00 86 ASP A N 1
ATOM 599 C CA . ASP A 1 86 ? 13.875 -7.049 -5.395 1.00 95.00 86 ASP A CA 1
ATOM 600 C C . ASP A 1 86 ? 12.451 -6.587 -5.021 1.00 95.00 86 ASP A C 1
ATOM 602 O O . ASP A 1 86 ? 11.985 -5.488 -5.343 1.00 95.00 86 ASP A O 1
ATOM 606 N N . PHE A 1 87 ? 11.701 -7.482 -4.375 1.00 95.62 87 PHE A N 1
ATOM 607 C CA . PHE A 1 87 ? 10.314 -7.226 -4.001 1.00 95.62 87 PHE A CA 1
ATOM 608 C C . PHE A 1 87 ? 10.158 -6.091 -2.970 1.00 95.62 87 PHE A C 1
ATOM 610 O O . PHE A 1 87 ? 9.251 -5.272 -3.149 1.00 95.62 87 PHE A O 1
ATOM 617 N N . PRO A 1 88 ? 11.012 -5.966 -1.928 1.00 94.81 88 PRO A N 1
ATOM 618 C CA . PRO A 1 88 ? 11.006 -4.795 -1.051 1.00 94.81 88 PRO A CA 1
ATOM 619 C C . PRO A 1 88 ? 11.147 -3.463 -1.803 1.00 94.81 88 PRO A C 1
ATOM 621 O O . PRO A 1 88 ? 10.427 -2.509 -1.486 1.00 94.81 88 PRO A O 1
ATOM 624 N N . PHE A 1 89 ? 12.004 -3.395 -2.829 1.00 96.25 89 PHE A N 1
ATOM 625 C CA . PHE A 1 89 ? 12.098 -2.226 -3.708 1.00 96.25 89 PHE A CA 1
ATOM 626 C C . PHE A 1 89 ? 10.778 -1.944 -4.441 1.00 96.25 89 PHE A C 1
ATOM 628 O O . PHE A 1 89 ? 10.295 -0.810 -4.403 1.00 96.25 89 PHE A O 1
ATOM 635 N N . LEU A 1 90 ? 10.140 -2.955 -5.044 1.00 97.81 90 LEU A N 1
ATOM 636 C CA . LEU A 1 90 ? 8.849 -2.782 -5.730 1.00 97.81 90 LEU A CA 1
ATOM 637 C C . LEU A 1 90 ? 7.725 -2.345 -4.778 1.00 97.81 90 LEU A C 1
ATOM 639 O O . LEU A 1 90 ? 6.897 -1.499 -5.138 1.00 97.81 90 LEU A O 1
ATOM 643 N N . GLN A 1 91 ? 7.704 -2.886 -3.555 1.00 96.81 91 GLN A N 1
ATOM 644 C CA . GLN A 1 91 ? 6.766 -2.484 -2.506 1.00 96.81 91 GLN A CA 1
ATOM 645 C C . GLN A 1 91 ? 6.941 -1.011 -2.151 1.00 96.81 91 GLN A C 1
ATOM 647 O O . GLN A 1 91 ? 5.967 -0.259 -2.157 1.00 96.81 91 GLN A O 1
ATOM 652 N N . ARG A 1 92 ? 8.179 -0.587 -1.884 1.00 96.25 92 ARG A N 1
ATOM 653 C CA . ARG A 1 92 ? 8.520 0.810 -1.601 1.00 96.25 92 ARG A CA 1
ATOM 654 C C . ARG A 1 92 ? 8.100 1.731 -2.747 1.00 96.25 92 ARG A C 1
ATOM 656 O O . ARG A 1 92 ? 7.421 2.728 -2.505 1.00 96.25 92 ARG A O 1
ATOM 663 N N . LEU A 1 93 ? 8.436 1.355 -3.980 1.00 96.81 93 LEU A N 1
ATOM 664 C CA . LEU A 1 93 ? 8.112 2.110 -5.186 1.00 96.81 93 LEU A CA 1
ATOM 665 C C . LEU A 1 93 ? 6.597 2.310 -5.356 1.00 96.81 93 LEU A C 1
ATOM 667 O O . LEU A 1 93 ? 6.158 3.425 -5.624 1.00 96.81 93 LEU A O 1
ATOM 671 N N . SER A 1 94 ? 5.796 1.265 -5.136 1.00 96.94 94 SER A N 1
ATOM 672 C CA . SER A 1 94 ? 4.327 1.347 -5.226 1.00 96.94 94 SER A CA 1
ATOM 673 C C . SER A 1 94 ? 3.726 2.182 -4.086 1.00 96.94 94 SER A C 1
ATOM 675 O O . SER A 1 94 ? 2.873 3.039 -4.314 1.00 96.94 94 SER A O 1
ATOM 677 N N . LEU A 1 95 ? 4.217 1.990 -2.854 1.00 95.00 95 LEU A N 1
ATOM 678 C CA . LEU A 1 95 ? 3.739 2.687 -1.652 1.00 95.00 95 LEU A CA 1
ATOM 679 C C . LEU A 1 95 ? 4.010 4.201 -1.665 1.00 95.00 95 LEU A C 1
ATOM 681 O O . LEU A 1 95 ? 3.307 4.965 -0.991 1.00 95.00 95 LEU A O 1
ATOM 685 N N . ASP A 1 96 ? 5.041 4.650 -2.380 1.00 95.06 96 ASP A N 1
ATOM 686 C CA . ASP A 1 96 ? 5.303 6.077 -2.603 1.00 95.06 96 ASP A CA 1
ATOM 687 C C . ASP A 1 96 ? 4.441 6.684 -3.713 1.00 95.06 96 ASP A C 1
ATOM 689 O O . ASP A 1 96 ? 4.292 7.904 -3.761 1.00 95.06 96 ASP A O 1
ATOM 693 N N . ASN A 1 97 ? 3.822 5.843 -4.540 1.00 95.56 97 ASN A N 1
ATOM 694 C CA . ASN A 1 97 ? 3.064 6.229 -5.726 1.00 95.56 97 ASN A CA 1
ATOM 695 C C . ASN A 1 97 ? 1.634 5.675 -5.687 1.00 95.56 97 ASN A C 1
ATOM 697 O O . ASN A 1 97 ? 1.102 5.220 -6.693 1.00 95.56 97 ASN A O 1
ATOM 701 N N . ARG A 1 98 ? 1.002 5.725 -4.506 1.00 93.44 98 ARG A N 1
ATOM 702 C CA . ARG A 1 98 ? -0.444 5.499 -4.318 1.00 93.44 98 ARG A CA 1
ATOM 703 C C . ARG A 1 98 ? -0.963 4.110 -4.726 1.00 93.44 98 ARG A C 1
ATOM 705 O O . ARG A 1 98 ? -2.171 3.939 -4.839 1.00 93.44 98 ARG A O 1
ATOM 712 N N . GLY A 1 99 ? -0.086 3.123 -4.895 1.00 93.50 99 GLY A N 1
ATOM 713 C CA . GLY A 1 99 ? -0.470 1.762 -5.259 1.00 93.50 99 GLY A CA 1
ATOM 714 C C . GLY A 1 99 ? 0.124 0.701 -4.342 1.00 93.50 99 GLY A C 1
ATOM 715 O O . GLY A 1 99 ? 0.613 0.973 -3.240 1.00 93.50 99 GLY A O 1
ATOM 716 N N . VAL A 1 100 ? 0.055 -0.545 -4.803 1.00 93.88 100 VAL A N 1
ATOM 717 C CA . VAL A 1 100 ? 0.563 -1.723 -4.093 1.00 93.88 100 VAL A CA 1
ATOM 718 C C . VAL A 1 100 ? 1.414 -2.581 -5.017 1.00 93.88 100 VAL A C 1
ATOM 720 O O . VAL A 1 100 ? 1.210 -2.584 -6.229 1.00 93.88 100 VAL A O 1
ATOM 723 N N . ALA A 1 101 ? 2.348 -3.329 -4.429 1.00 96.50 101 ALA A N 1
ATOM 724 C CA . ALA A 1 101 ? 3.087 -4.351 -5.152 1.00 96.50 101 ALA A CA 1
ATOM 725 C C . ALA A 1 101 ? 2.489 -5.739 -4.899 1.00 96.50 101 ALA A C 1
ATOM 727 O O . ALA A 1 101 ? 2.137 -6.065 -3.760 1.00 96.50 101 ALA A O 1
ATOM 728 N N . ARG A 1 102 ? 2.419 -6.569 -5.941 1.00 96.44 102 ARG A N 1
ATOM 729 C CA . ARG A 1 102 ? 1.986 -7.968 -5.874 1.00 96.44 102 ARG A CA 1
ATOM 730 C C . ARG A 1 102 ? 3.048 -8.870 -6.480 1.00 96.44 102 ARG A C 1
ATOM 732 O O . ARG A 1 102 ? 3.694 -8.513 -7.460 1.00 96.44 102 ARG A O 1
ATOM 739 N N . ARG A 1 103 ? 3.241 -10.028 -5.862 1.00 96.19 103 ARG A N 1
ATOM 740 C CA . ARG A 1 103 ? 4.133 -11.057 -6.380 1.00 96.19 103 ARG A CA 1
ATOM 741 C C . ARG A 1 103 ? 3.338 -12.021 -7.242 1.00 96.19 103 ARG A C 1
ATOM 743 O O . ARG A 1 103 ? 2.232 -12.388 -6.855 1.00 96.19 103 ARG A O 1
ATOM 750 N N . ILE A 1 104 ? 3.900 -12.382 -8.383 1.00 97.19 104 ILE A N 1
ATOM 751 C CA . ILE A 1 104 ? 3.358 -13.359 -9.317 1.00 97.19 104 ILE A CA 1
ATOM 752 C C . ILE A 1 104 ? 4.314 -14.543 -9.301 1.00 97.19 104 ILE A C 1
ATOM 754 O O . ILE A 1 104 ? 5.505 -14.376 -9.556 1.00 97.19 104 ILE A O 1
ATOM 758 N N . TYR A 1 105 ? 3.810 -15.715 -8.938 1.00 95.38 105 TYR A N 1
ATOM 759 C CA . TYR A 1 105 ? 4.626 -16.924 -8.853 1.00 95.38 105 TYR A CA 1
ATOM 760 C C . TYR A 1 105 ? 4.738 -17.588 -10.227 1.00 95.38 105 TYR A C 1
ATOM 762 O O . TYR A 1 105 ? 3.756 -17.633 -10.967 1.00 95.38 105 TYR A O 1
ATOM 770 N N . GLU A 1 106 ? 5.926 -18.098 -10.561 1.00 92.31 106 GLU A N 1
ATOM 771 C CA . GLU A 1 106 ? 6.195 -18.756 -11.846 1.00 92.31 106 GLU A CA 1
ATOM 772 C C . GLU A 1 106 ? 5.616 -20.173 -11.863 1.00 92.31 106 GLU A C 1
ATOM 774 O O . GLU A 1 106 ? 6.316 -21.166 -11.681 1.00 92.31 106 GLU A O 1
ATOM 779 N N . ASP A 1 107 ? 4.308 -20.265 -12.056 1.00 92.81 107 ASP A N 1
ATOM 780 C CA . ASP A 1 107 ? 3.601 -21.537 -12.155 1.00 92.81 107 ASP A CA 1
ATOM 781 C C . ASP A 1 107 ? 2.620 -21.515 -13.340 1.00 92.81 107 ASP A C 1
ATOM 783 O O . ASP A 1 107 ? 2.421 -20.490 -14.005 1.00 92.81 107 ASP A O 1
ATOM 787 N N . ALA A 1 108 ? 1.994 -22.654 -13.633 1.00 85.19 108 ALA A N 1
ATOM 788 C CA . ALA A 1 108 ? 1.032 -22.813 -14.721 1.00 85.19 108 ALA A CA 1
ATOM 789 C C . ALA A 1 108 ? -0.154 -21.827 -14.624 1.00 85.19 108 ALA A C 1
ATOM 791 O O . ALA A 1 108 ? -0.767 -21.473 -15.637 1.00 85.19 108 ALA A O 1
ATOM 792 N N . ASP A 1 109 ? -0.463 -21.352 -13.417 1.00 92.88 109 ASP A N 1
ATOM 793 C CA . ASP A 1 109 ? -1.544 -20.415 -13.127 1.00 92.88 109 ASP A CA 1
ATOM 794 C C . ASP A 1 109 ? -1.112 -18.935 -13.100 1.00 92.88 109 ASP A C 1
ATOM 796 O O . ASP A 1 109 ? -1.941 -18.073 -12.808 1.00 92.88 109 ASP A O 1
ATOM 800 N N . ALA A 1 110 ? 0.134 -18.596 -13.459 1.00 94.00 110 ALA A N 1
ATOM 801 C CA . ALA A 1 110 ? 0.628 -17.213 -13.429 1.00 94.00 110 ALA A CA 1
ATOM 802 C C . ALA A 1 110 ? -0.267 -16.242 -14.224 1.00 94.00 110 ALA A C 1
ATOM 804 O O . ALA A 1 110 ? -0.492 -15.101 -13.818 1.00 94.00 110 ALA A O 1
ATOM 805 N N . HIS A 1 111 ? -0.843 -16.710 -15.335 1.00 94.25 111 HIS A N 1
ATOM 806 C CA . HIS A 1 111 ? -1.807 -15.939 -16.119 1.00 94.25 111 HIS A CA 1
ATOM 807 C C . HIS A 1 111 ? -3.090 -15.611 -15.331 1.00 94.25 111 HIS A C 1
ATOM 809 O O . HIS A 1 111 ? -3.578 -14.490 -15.427 1.00 94.25 111 HIS A O 1
ATOM 815 N N . LEU A 1 112 ? -3.597 -16.536 -14.505 1.00 96.69 112 LEU A N 1
ATOM 816 C CA . LEU A 1 112 ? -4.756 -16.302 -13.636 1.00 96.69 112 LEU A CA 1
ATOM 817 C C . LEU A 1 112 ? -4.422 -15.307 -12.526 1.00 96.69 112 LEU A C 1
ATOM 819 O O . LEU A 1 112 ? -5.246 -14.455 -12.206 1.00 96.69 112 LEU A O 1
ATOM 823 N N . GLN A 1 113 ? -3.208 -15.369 -11.971 1.00 96.00 113 GLN A N 1
ATOM 824 C CA . GLN A 1 113 ? -2.746 -14.402 -10.970 1.00 96.00 113 GLN A CA 1
ATOM 825 C C . GLN A 1 113 ? -2.699 -12.974 -11.550 1.00 96.00 113 GLN A C 1
ATOM 827 O O . GLN A 1 113 ? -3.117 -12.020 -10.889 1.00 96.00 113 GLN A O 1
ATOM 832 N N . LEU A 1 114 ? -2.235 -12.828 -12.798 1.00 95.00 114 LEU A N 1
ATOM 833 C CA . LEU A 1 114 ? -2.210 -11.551 -13.520 1.00 95.00 114 LEU A CA 1
ATOM 834 C C . LEU A 1 114 ? -3.619 -11.042 -13.846 1.00 95.00 114 LEU A C 1
ATOM 836 O O . LEU A 1 114 ? -3.916 -9.875 -13.587 1.00 95.00 114 LEU A O 1
ATOM 840 N N . THR A 1 115 ? -4.492 -11.903 -14.378 1.00 94.62 115 THR A N 1
ATOM 841 C CA . THR A 1 115 ? -5.888 -11.545 -14.672 1.00 94.62 115 THR A CA 1
ATOM 842 C C . THR A 1 115 ? -6.636 -11.158 -13.400 1.00 94.62 115 THR A C 1
ATOM 844 O O . THR A 1 115 ? -7.246 -10.097 -13.363 1.00 94.62 115 THR A O 1
ATOM 847 N N . GLY A 1 116 ? -6.503 -11.935 -12.322 1.00 94.06 116 GLY A N 1
ATOM 848 C CA . GLY A 1 116 ? -7.140 -11.628 -11.043 1.00 94.06 116 GLY A CA 1
ATOM 849 C C . GLY A 1 116 ? -6.659 -10.309 -10.435 1.00 94.06 116 GLY A C 1
ATOM 850 O O . GLY A 1 116 ? -7.456 -9.569 -9.865 1.00 94.06 116 GLY A O 1
ATOM 851 N N . PHE A 1 117 ? -5.374 -9.966 -10.591 1.00 94.44 117 PHE A N 1
ATOM 852 C CA . PHE A 1 117 ? -4.890 -8.634 -10.219 1.00 94.44 117 PHE A CA 1
ATOM 853 C C . PHE A 1 117 ? -5.525 -7.533 -11.070 1.00 94.44 117 PHE A C 1
ATOM 855 O O . PHE A 1 117 ? -5.944 -6.513 -10.526 1.00 94.44 117 PHE A O 1
ATOM 862 N N . TYR A 1 118 ? -5.584 -7.721 -12.390 1.00 93.50 118 TYR A N 1
ATOM 863 C CA . TYR A 1 118 ? -6.184 -6.737 -13.282 1.00 93.50 118 TYR A CA 1
ATOM 864 C C . TYR A 1 118 ? -7.650 -6.489 -12.923 1.00 93.50 118 TYR A C 1
ATOM 866 O O . TYR A 1 118 ? -8.028 -5.336 -12.746 1.00 93.50 118 TYR A O 1
ATOM 874 N N . ASP A 1 119 ? -8.440 -7.544 -12.725 1.00 92.69 119 ASP A N 1
ATOM 875 C CA . ASP A 1 119 ? -9.863 -7.441 -12.387 1.00 92.69 119 ASP A CA 1
ATOM 876 C C . ASP A 1 119 ? -10.102 -6.664 -11.079 1.00 92.69 119 ASP A C 1
ATOM 878 O O . ASP A 1 119 ? -11.055 -5.891 -10.984 1.00 92.69 119 ASP A O 1
ATOM 882 N N . GLU A 1 120 ? -9.201 -6.796 -10.100 1.00 91.25 120 GLU A N 1
ATOM 883 C CA . GLU A 1 120 ? -9.251 -6.062 -8.829 1.00 91.25 120 GLU A CA 1
ATOM 884 C C . GLU A 1 120 ? -9.046 -4.549 -9.001 1.00 91.25 120 GLU A C 1
ATOM 886 O O . GLU A 1 120 ? -9.667 -3.763 -8.287 1.00 91.25 120 GLU A O 1
ATOM 891 N N . VAL A 1 121 ? -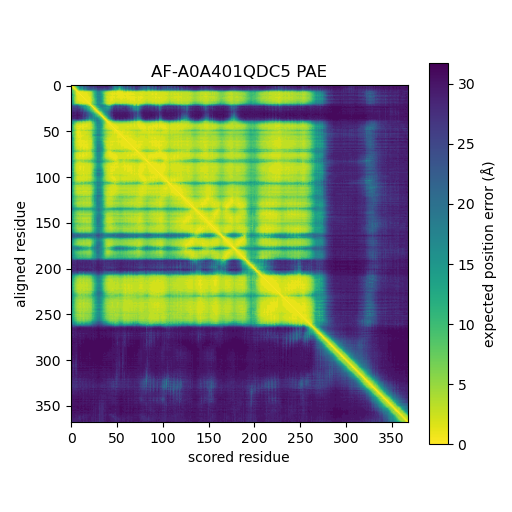8.195 -4.123 -9.942 1.00 90.56 121 VAL A N 1
ATOM 892 C CA . VAL A 1 121 ? -7.847 -2.701 -10.139 1.00 90.56 121 VAL A CA 1
ATOM 893 C C . VAL A 1 121 ? -8.494 -2.065 -11.375 1.00 90.56 121 VAL A C 1
ATOM 895 O O . VAL A 1 121 ? -8.384 -0.855 -11.579 1.00 90.56 121 VAL A O 1
ATOM 898 N N . ALA A 1 122 ? -9.181 -2.850 -12.208 1.00 87.94 122 ALA A N 1
ATOM 899 C CA . ALA A 1 122 ? -9.711 -2.413 -13.501 1.00 87.94 122 ALA A CA 1
ATOM 900 C C . ALA A 1 122 ? -10.875 -1.420 -13.391 1.00 87.94 122 ALA A C 1
ATOM 902 O O . ALA A 1 122 ? -11.117 -0.651 -14.320 1.00 87.94 122 ALA A O 1
ATOM 903 N N . SER A 1 123 ? -11.611 -1.437 -12.277 1.00 88.88 123 SER A N 1
ATOM 904 C CA . SER A 1 123 ? -12.845 -0.658 -12.112 1.00 88.88 123 SER A CA 1
ATOM 905 C C . SER A 1 123 ? -12.772 0.277 -10.905 1.00 88.88 123 SER A C 1
ATOM 907 O O . SER A 1 123 ? -13.417 0.010 -9.888 1.00 88.88 123 SER A O 1
ATOM 909 N N . PRO A 1 124 ? -11.989 1.367 -10.962 1.00 89.12 124 PRO A N 1
ATOM 910 C CA . PRO A 1 124 ? -11.944 2.317 -9.867 1.00 89.12 124 PRO A CA 1
ATOM 911 C C . PRO A 1 124 ? -13.216 3.185 -9.836 1.00 89.12 124 PRO A C 1
ATOM 913 O O . PRO A 1 124 ? -13.676 3.677 -10.866 1.00 89.12 124 PRO A O 1
ATOM 916 N N . LEU A 1 125 ? -13.790 3.361 -8.647 1.00 89.69 125 LEU A N 1
ATOM 917 C CA . LEU A 1 125 ? -15.071 4.038 -8.416 1.00 89.69 125 LEU A CA 1
ATOM 918 C C . LEU A 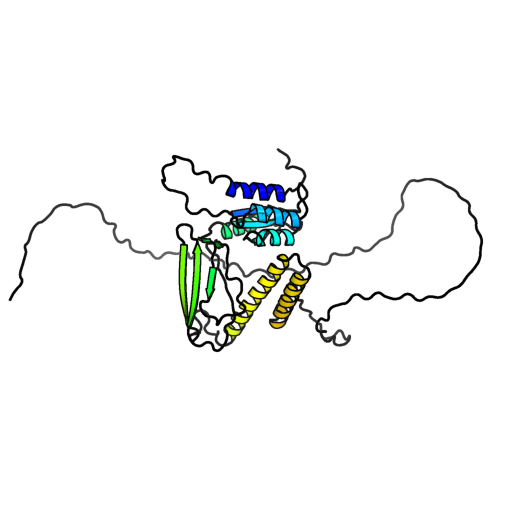1 125 ? -14.911 5.393 -7.715 1.00 89.69 125 LEU A C 1
ATOM 920 O O . LEU A 1 125 ? -15.617 6.339 -8.060 1.00 89.69 125 LEU A O 1
ATOM 924 N N . LEU A 1 126 ? -13.999 5.485 -6.741 1.00 91.31 126 LEU A N 1
ATOM 925 C CA . LEU A 1 126 ? -13.727 6.702 -5.969 1.00 91.31 126 LEU A CA 1
ATOM 926 C C . LEU A 1 126 ? -12.219 6.933 -5.829 1.00 91.31 126 LEU A C 1
ATOM 928 O O . LEU A 1 126 ? -11.445 5.974 -5.813 1.00 91.31 126 LEU A O 1
ATOM 932 N N . PHE A 1 127 ? -11.829 8.195 -5.657 1.00 90.06 127 PHE A N 1
ATOM 933 C CA . PHE A 1 127 ? -10.453 8.667 -5.474 1.00 90.06 127 PHE A CA 1
ATOM 934 C C . PHE A 1 127 ? -10.361 9.616 -4.295 1.00 90.06 127 PHE A C 1
ATOM 936 O O . PHE A 1 127 ? -11.364 10.220 -3.916 1.00 90.06 127 PHE A O 1
ATOM 943 N N . ASP A 1 128 ? -9.153 9.771 -3.752 1.00 90.44 128 ASP A N 1
ATOM 944 C CA . ASP A 1 128 ? -8.883 10.725 -2.670 1.00 90.44 128 ASP A CA 1
ATOM 945 C C . ASP A 1 128 ? -9.890 10.576 -1.513 1.00 90.44 128 ASP A C 1
ATOM 947 O O . ASP A 1 128 ? -10.455 11.556 -1.033 1.00 90.44 128 ASP A O 1
ATOM 951 N N . ILE A 1 129 ? -10.162 9.330 -1.105 1.00 94.75 129 ILE A N 1
ATOM 952 C CA . ILE A 1 129 ? -11.147 9.037 -0.065 1.00 94.75 129 ILE A CA 1
ATOM 953 C C . ILE A 1 129 ? -10.545 9.391 1.291 1.00 94.75 129 ILE A C 1
ATOM 955 O O . ILE A 1 129 ? -9.592 8.745 1.728 1.00 94.75 129 ILE A O 1
ATOM 959 N N . GLN A 1 130 ? -11.125 10.375 1.963 1.00 96.69 130 GLN A N 1
ATOM 960 C CA . GLN A 1 130 ? -10.781 10.803 3.310 1.00 96.69 130 GLN A CA 1
ATOM 961 C C . GLN A 1 130 ? -11.922 10.444 4.265 1.00 96.69 130 GLN A C 1
ATOM 963 O O . GLN A 1 130 ? -13.075 10.800 4.024 1.00 96.69 130 GLN A O 1
ATOM 968 N N . LEU A 1 131 ? -11.597 9.739 5.349 1.00 96.50 131 LEU A N 1
ATOM 969 C CA . LEU A 1 131 ? -12.532 9.402 6.421 1.00 96.50 131 LEU A CA 1
ATOM 970 C C . LEU A 1 131 ? -12.169 10.154 7.703 1.00 96.50 131 LEU A C 1
ATOM 972 O O . LEU A 1 131 ? -11.113 9.933 8.291 1.00 96.50 131 LEU A O 1
ATOM 976 N N . ASP A 1 132 ? -13.073 10.999 8.176 1.00 95.19 132 ASP A N 1
ATOM 977 C CA . ASP A 1 132 ? -12.878 11.828 9.356 1.00 95.19 132 ASP A CA 1
ATOM 978 C C . ASP A 1 132 ? -13.845 11.434 10.473 1.00 95.19 132 ASP A C 1
ATOM 980 O O . ASP A 1 132 ? -15.047 11.266 10.265 1.00 95.19 132 ASP A O 1
ATOM 984 N N . TYR A 1 133 ? -13.320 11.330 11.691 1.00 93.44 133 TYR A N 1
ATOM 985 C CA . TYR A 1 133 ? -14.129 11.242 12.903 1.00 93.44 133 TYR A CA 1
ATOM 986 C C . TYR A 1 133 ? -14.340 12.661 13.432 1.00 93.44 133 TYR A C 1
ATOM 988 O O . TYR A 1 133 ? -13.371 13.357 13.732 1.00 93.44 133 TYR A O 1
ATOM 996 N N . LEU A 1 134 ? -15.595 13.105 13.530 1.00 90.75 134 LEU A N 1
ATOM 997 C CA . LEU A 1 134 ? -15.918 14.495 13.889 1.00 90.75 134 LEU A CA 1
ATOM 998 C C . LEU A 1 134 ? -15.832 14.767 15.399 1.00 90.75 134 LEU A C 1
ATOM 1000 O O . LEU A 1 134 ? -15.881 15.921 15.825 1.00 90.75 134 LEU A O 1
ATOM 1004 N N . ASP A 1 135 ? -15.701 13.711 16.199 1.00 86.69 135 ASP A N 1
ATOM 1005 C CA . ASP A 1 135 ? -15.618 13.766 17.655 1.00 86.69 135 ASP A CA 1
ATOM 1006 C C . ASP A 1 135 ? -14.196 13.385 18.122 1.00 86.69 135 ASP A C 1
ATOM 1008 O O . ASP A 1 135 ? -13.565 12.491 17.559 1.00 86.69 135 ASP A O 1
ATOM 1012 N N . ASP A 1 136 ? -13.684 13.998 19.199 1.00 85.75 136 ASP A N 1
ATOM 1013 C CA . ASP A 1 136 ? -12.294 13.796 19.683 1.00 85.75 136 ASP A CA 1
ATOM 1014 C C . ASP A 1 136 ? -12.035 12.445 20.388 1.00 85.75 136 ASP A C 1
ATOM 1016 O O . ASP A 1 136 ? -10.953 12.175 20.935 1.00 85.75 136 ASP A O 1
ATOM 1020 N N . ARG A 1 137 ? -13.060 11.593 20.375 1.00 87.50 137 ARG A N 1
ATOM 1021 C CA . ARG A 1 137 ? -13.152 10.362 21.151 1.00 87.50 137 ARG A CA 1
ATOM 1022 C C . ARG A 1 137 ? -12.409 9.204 20.507 1.00 87.50 137 ARG A C 1
ATOM 1024 O O . ARG A 1 137 ? -12.351 8.148 21.116 1.00 87.50 137 ARG A O 1
ATOM 1031 N N . VAL A 1 138 ? -11.856 9.356 19.308 1.00 91.62 138 VAL A N 1
ATOM 1032 C CA . VAL A 1 138 ? -11.151 8.273 18.611 1.00 91.62 138 VAL A CA 1
ATOM 1033 C C . VAL A 1 138 ? -9.636 8.483 18.699 1.00 91.62 138 VAL A C 1
ATOM 1035 O O . VAL A 1 138 ? -9.131 9.584 18.491 1.00 91.62 138 VAL A O 1
ATOM 1038 N N . GLU A 1 139 ? -8.897 7.429 19.036 1.00 93.00 139 GLU A N 1
ATOM 1039 C CA . GLU A 1 139 ? -7.433 7.391 19.070 1.00 93.00 139 GLU A CA 1
ATOM 1040 C C . GLU A 1 139 ? -6.873 6.149 18.374 1.00 93.00 139 GLU A C 1
ATOM 1042 O O . GLU A 1 139 ? -7.581 5.171 18.134 1.00 93.00 139 GLU A O 1
ATOM 1047 N N . ASP A 1 140 ? -5.581 6.205 18.039 1.00 92.81 140 ASP A N 1
ATOM 1048 C CA . ASP A 1 140 ? -4.837 5.144 17.345 1.00 92.81 140 ASP A CA 1
ATOM 1049 C C . ASP A 1 140 ? -5.583 4.568 16.145 1.00 92.81 140 ASP A C 1
ATOM 1051 O O . ASP A 1 140 ? -5.716 3.354 15.980 1.00 92.81 140 ASP A O 1
ATOM 1055 N N . VAL A 1 141 ? -6.103 5.469 15.322 1.00 94.94 141 VAL A N 1
ATOM 1056 C CA . VAL A 1 141 ? -6.775 5.114 14.083 1.00 94.94 141 VAL A CA 1
ATOM 1057 C C . VAL A 1 141 ? -5.737 4.628 13.078 1.00 94.94 141 VAL A C 1
ATOM 1059 O O . VAL A 1 141 ? -4.633 5.170 12.991 1.00 94.94 141 VAL A O 1
ATOM 1062 N N . THR A 1 142 ? -6.094 3.599 12.320 1.00 95.94 142 THR A N 1
ATOM 1063 C CA . THR A 1 142 ? -5.374 3.201 11.108 1.00 95.94 142 THR A CA 1
ATOM 1064 C C . THR A 1 142 ? -5.457 4.305 10.048 1.00 95.94 142 THR A C 1
ATOM 1066 O O . THR A 1 142 ? -6.043 5.365 10.277 1.00 95.94 142 THR A O 1
ATOM 1069 N N . ARG A 1 143 ? -4.900 4.085 8.853 1.00 94.38 143 ARG A N 1
ATOM 1070 C CA . ARG A 1 143 ? -5.028 5.059 7.761 1.00 94.38 143 ARG A CA 1
ATOM 1071 C C . ARG A 1 143 ? -6.493 5.443 7.531 1.00 94.38 143 ARG A C 1
ATOM 1073 O O . ARG A 1 143 ? -7.377 4.588 7.533 1.00 94.38 143 ARG A O 1
ATOM 1080 N N . THR A 1 144 ? -6.709 6.726 7.285 1.00 95.50 144 THR A N 1
ATOM 1081 C CA . THR A 1 144 ? -8.015 7.299 6.945 1.00 95.50 144 THR A CA 1
ATOM 1082 C C . THR A 1 144 ? -8.067 7.879 5.537 1.00 95.50 144 THR A C 1
ATOM 1084 O O . THR A 1 144 ? -9.149 8.177 5.045 1.00 95.50 144 THR A O 1
ATOM 1087 N N . LEU A 1 145 ? -6.909 7.993 4.881 1.00 94.00 145 LEU A N 1
ATOM 1088 C CA . LEU A 1 145 ? -6.781 8.423 3.496 1.00 94.00 145 LEU A CA 1
ATOM 1089 C C . LEU A 1 145 ? -6.513 7.213 2.597 1.00 94.00 145 LEU A C 1
ATOM 1091 O O . LEU A 1 145 ? -5.500 6.519 2.753 1.00 94.00 145 LEU A O 1
ATOM 1095 N N . PHE A 1 146 ? -7.386 6.998 1.618 1.00 93.50 146 PHE A N 1
ATOM 1096 C CA . PHE A 1 146 ? -7.270 5.945 0.618 1.00 93.50 146 PHE A CA 1
ATOM 1097 C C . PHE A 1 146 ? -7.186 6.568 -0.780 1.00 93.50 146 PHE A C 1
ATOM 1099 O O . PHE A 1 146 ? -8.060 7.345 -1.160 1.00 93.50 146 PHE A O 1
ATOM 1106 N N . PRO A 1 147 ? -6.148 6.251 -1.575 1.00 90.75 147 PRO A N 1
ATOM 1107 C CA . PRO A 1 147 ? -6.003 6.842 -2.901 1.00 90.75 147 PRO A CA 1
ATOM 1108 C C . PRO A 1 147 ? -7.112 6.493 -3.887 1.00 90.75 147 PRO A C 1
ATOM 1110 O O . PRO A 1 147 ? -7.478 7.336 -4.700 1.00 90.75 147 PRO A O 1
ATOM 1113 N N . ALA A 1 148 ? -7.606 5.259 -3.824 1.00 90.12 148 ALA A N 1
ATOM 1114 C CA . ALA A 1 148 ? -8.602 4.735 -4.738 1.00 90.12 148 ALA A CA 1
ATOM 1115 C C . ALA A 1 148 ? -9.451 3.659 -4.051 1.00 90.12 148 ALA A C 1
ATOM 1117 O O . ALA A 1 148 ? -8.970 2.941 -3.170 1.00 90.12 148 ALA A O 1
ATOM 1118 N N . PHE A 1 149 ? -10.697 3.543 -4.494 1.00 92.12 149 PHE A N 1
ATOM 1119 C CA . PHE A 1 149 ? -11.629 2.478 -4.144 1.00 92.12 149 PHE A CA 1
ATOM 1120 C C . PHE A 1 149 ? -12.081 1.787 -5.427 1.00 92.12 149 PHE A C 1
ATOM 1122 O O . PHE A 1 149 ? -12.552 2.457 -6.346 1.00 92.12 149 PHE A O 1
ATOM 1129 N N . PHE A 1 150 ? -11.941 0.467 -5.493 1.00 91.69 150 PHE A N 1
ATOM 1130 C CA . PHE A 1 150 ? -12.244 -0.325 -6.684 1.00 91.69 150 PHE A CA 1
ATOM 1131 C C . PHE A 1 150 ? -13.524 -1.140 -6.497 1.00 91.69 150 PHE A C 1
ATOM 1133 O O . PHE A 1 150 ? -13.874 -1.529 -5.380 1.00 91.69 150 PHE A O 1
ATOM 1140 N N . ASN A 1 151 ? -14.233 -1.406 -7.589 1.00 90.75 151 ASN A N 1
ATOM 1141 C CA . ASN A 1 151 ? -15.426 -2.240 -7.565 1.00 90.75 151 ASN A CA 1
ATOM 1142 C C . ASN A 1 151 ? -15.095 -3.640 -7.022 1.00 90.75 151 ASN A C 1
ATOM 1144 O O . ASN A 1 151 ? -14.138 -4.266 -7.465 1.00 90.75 151 ASN A O 1
ATOM 1148 N N . GLY A 1 152 ? -15.877 -4.121 -6.055 1.00 89.56 152 GLY A N 1
ATOM 1149 C CA . GLY A 1 152 ? -15.627 -5.395 -5.371 1.00 89.56 152 GLY A CA 1
ATOM 1150 C C . GLY A 1 152 ? -14.549 -5.350 -4.280 1.00 89.56 152 GLY A C 1
ATOM 1151 O O . GLY A 1 152 ? -14.342 -6.360 -3.611 1.00 89.56 152 GLY A O 1
ATOM 1152 N N . SER A 1 153 ? -13.890 -4.206 -4.065 1.00 91.69 153 SER A N 1
ATOM 1153 C CA . SER A 1 153 ? -12.965 -4.005 -2.942 1.00 91.69 153 SER A CA 1
ATOM 1154 C C . SER A 1 153 ? -13.679 -3.483 -1.687 1.00 91.69 153 SER A C 1
ATOM 1156 O O . SER A 1 153 ? -14.860 -3.135 -1.719 1.00 91.69 153 SER A O 1
ATOM 1158 N N . GLU A 1 154 ? -12.951 -3.417 -0.572 1.00 92.81 154 GLU A N 1
ATOM 1159 C CA . GLU A 1 154 ? -13.436 -2.907 0.712 1.00 92.81 154 GLU A CA 1
ATOM 1160 C C . GLU A 1 154 ? -12.399 -1.959 1.334 1.00 92.81 154 GLU A C 1
ATOM 1162 O O . GLU A 1 154 ? -11.191 -2.208 1.268 1.00 92.81 154 GLU A O 1
ATOM 1167 N N . LEU A 1 155 ? -12.874 -0.877 1.960 1.00 92.81 155 LEU A N 1
ATOM 1168 C CA . LEU A 1 155 ? -12.052 0.006 2.788 1.00 92.81 155 LEU A CA 1
ATOM 1169 C C . LEU A 1 155 ? -12.325 -0.286 4.260 1.00 92.81 155 LEU A C 1
ATOM 1171 O O . LEU A 1 155 ? -13.473 -0.273 4.699 1.00 92.81 155 LEU A O 1
ATOM 1175 N N . VAL A 1 156 ? -11.262 -0.498 5.031 1.00 93.75 156 VAL A N 1
ATOM 1176 C CA . VAL A 1 156 ? -11.358 -0.784 6.464 1.00 93.75 156 VAL A CA 1
ATOM 1177 C C . VAL A 1 156 ? -10.550 0.246 7.235 1.00 93.75 156 VAL A C 1
ATOM 1179 O O . VAL A 1 156 ? -9.344 0.388 7.022 1.00 93.75 156 VAL A O 1
ATOM 1182 N N . VAL A 1 157 ? -11.220 0.930 8.161 1.00 94.81 157 VAL A N 1
ATOM 1183 C CA . VAL A 1 157 ? -10.600 1.803 9.160 1.00 94.81 157 VAL A CA 1
ATOM 1184 C C . VAL A 1 157 ? -10.917 1.243 10.537 1.00 94.81 157 VAL A C 1
ATOM 1186 O O . VAL A 1 157 ? -12.068 0.935 10.846 1.00 94.81 157 VAL A O 1
ATOM 1189 N N . ALA A 1 158 ? -9.893 1.106 11.370 1.00 93.38 158 ALA A N 1
ATOM 1190 C CA . ALA A 1 158 ? -10.030 0.667 12.746 1.00 93.38 158 ALA A CA 1
ATOM 1191 C C . ALA A 1 158 ? -9.389 1.693 13.680 1.00 93.38 158 ALA A C 1
ATOM 1193 O O . ALA A 1 158 ? -8.354 2.269 13.365 1.00 93.38 158 ALA A O 1
ATOM 1194 N N . GLY A 1 159 ? -9.968 1.878 14.861 1.00 92.31 159 GLY A N 1
ATOM 1195 C CA . GLY A 1 159 ? -9.452 2.783 15.883 1.00 92.31 159 GLY A CA 1
ATOM 1196 C C . GLY A 1 159 ? -9.918 2.368 17.270 1.00 92.31 159 GLY A C 1
ATOM 1197 O O . GLY A 1 159 ? -10.645 1.384 17.432 1.00 92.31 159 GLY A O 1
ATOM 1198 N N . ARG A 1 160 ? -9.487 3.116 18.281 1.00 90.94 160 ARG A N 1
ATOM 1199 C CA . ARG A 1 160 ? -9.855 2.903 19.682 1.00 90.94 160 ARG A CA 1
ATOM 1200 C C . ARG A 1 160 ? -10.699 4.072 20.171 1.00 90.94 160 ARG A C 1
ATOM 1202 O O . ARG A 1 160 ? -10.408 5.218 19.851 1.00 90.94 160 ARG A O 1
ATOM 1209 N N . LEU A 1 161 ? -11.740 3.782 20.945 1.00 89.56 161 LEU A N 1
ATOM 1210 C CA . LEU A 1 161 ? -12.586 4.806 21.554 1.00 89.56 161 LEU A CA 1
ATOM 1211 C C . LEU A 1 161 ? -12.047 5.192 22.941 1.00 89.56 161 LEU A C 1
ATOM 1213 O O . LEU A 1 161 ? -11.706 4.322 23.744 1.00 89.56 161 LEU A O 1
ATOM 1217 N N . LYS A 1 162 ? -12.012 6.492 23.232 1.00 87.88 162 LYS A N 1
ATOM 1218 C CA . LYS A 1 162 ? -11.712 7.079 24.537 1.00 87.88 162 LYS A CA 1
ATOM 1219 C C . LYS A 1 162 ? -12.974 7.131 25.391 1.00 87.88 162 LYS A C 1
ATOM 1221 O O . LYS A 1 162 ? -14.009 7.650 24.969 1.00 87.88 162 LYS A O 1
ATOM 1226 N N . GLY A 1 163 ? -12.841 6.695 26.639 1.00 76.50 163 GLY A N 1
ATOM 1227 C CA . GLY A 1 163 ? -13.914 6.782 27.624 1.00 76.50 163 GLY A CA 1
ATOM 1228 C C . GLY A 1 163 ? -15.049 5.776 27.385 1.00 76.50 163 GLY A C 1
ATOM 1229 O O . GLY A 1 163 ? -14.886 4.830 26.614 1.00 76.50 163 GLY A O 1
ATOM 1230 N N . PRO A 1 164 ? -16.181 5.929 28.093 1.00 72.69 164 PRO A N 1
ATOM 1231 C CA . PRO A 1 164 ? -17.308 5.005 27.991 1.00 72.69 164 PRO A CA 1
ATOM 1232 C C . PRO A 1 164 ? -17.901 5.006 26.578 1.00 72.69 164 PRO A C 1
ATOM 1234 O O . PRO A 1 164 ? -17.855 6.018 25.882 1.00 72.69 164 PRO A O 1
ATOM 1237 N N . SER A 1 165 ? -18.486 3.884 26.163 1.00 70.06 165 SER A N 1
ATOM 1238 C CA . SER A 1 165 ? -19.135 3.690 24.858 1.00 70.06 165 SER A CA 1
ATOM 1239 C 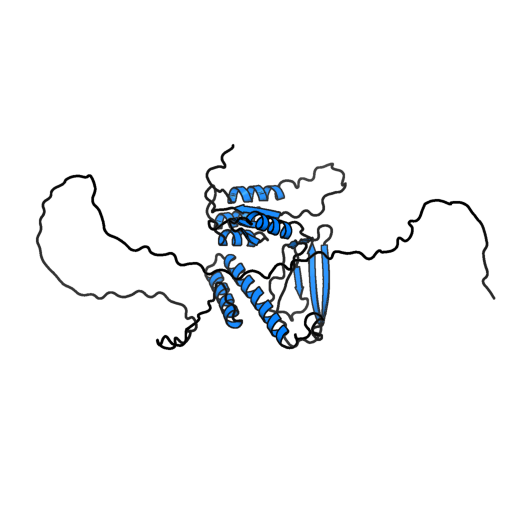C . SER A 1 165 ? -20.544 4.291 24.791 1.00 70.06 165 SER A C 1
ATOM 1241 O O . SER A 1 165 ? -21.413 3.737 24.129 1.00 70.06 165 SER A O 1
ATOM 1243 N N . ASP A 1 166 ? -20.765 5.411 25.481 1.00 74.44 166 ASP A N 1
ATOM 1244 C CA . ASP A 1 166 ? -22.067 6.068 25.541 1.00 74.44 166 ASP A CA 1
ATOM 1245 C C . ASP A 1 166 ? -22.204 7.131 24.436 1.00 74.44 166 ASP A C 1
ATOM 1247 O O . ASP A 1 166 ? -21.266 7.894 24.172 1.00 74.44 166 ASP A O 1
ATOM 1251 N N . GLY A 1 167 ? -23.375 7.217 23.808 1.00 82.25 167 GLY A N 1
ATOM 1252 C CA . GLY A 1 167 ? -23.734 8.222 22.804 1.00 82.25 167 GLY A CA 1
ATOM 1253 C C . GLY A 1 167 ? -23.523 7.764 21.360 1.00 82.25 167 GLY A C 1
ATOM 1254 O O . GLY A 1 167 ? -23.532 6.569 21.062 1.00 82.25 167 GLY A O 1
ATOM 1255 N N . ALA A 1 168 ? -23.341 8.734 20.467 1.00 86.75 168 ALA A N 1
ATOM 1256 C CA . ALA A 1 168 ? -23.131 8.503 19.047 1.00 86.75 168 ALA A CA 1
ATOM 1257 C C . ALA A 1 168 ? -21.727 8.941 18.609 1.00 86.75 168 ALA A C 1
ATOM 1259 O O . ALA A 1 168 ? -21.139 9.843 19.209 1.00 86.75 168 ALA A O 1
ATOM 1260 N N . LEU A 1 169 ? -21.205 8.294 17.570 1.00 89.69 169 LEU A N 1
ATOM 1261 C CA . LEU A 1 169 ? -19.968 8.655 16.888 1.00 89.69 169 LEU A CA 1
ATOM 1262 C C . LEU A 1 169 ? -20.302 9.166 15.489 1.00 89.69 169 LEU A C 1
ATOM 1264 O O . LEU A 1 169 ? -20.882 8.430 14.688 1.00 89.69 169 LEU A O 1
ATOM 1268 N N . ARG A 1 170 ? -19.906 10.401 15.180 1.00 92.75 170 ARG A N 1
ATOM 1269 C CA . ARG A 1 170 ? -20.115 10.985 13.853 1.00 92.75 170 ARG A CA 1
ATOM 1270 C C . ARG A 1 170 ? -18.894 10.779 12.968 1.00 92.75 170 ARG A C 1
ATOM 1272 O O . ARG A 1 170 ? -17.769 11.126 13.336 1.00 92.75 170 ARG A O 1
ATOM 1279 N N . VAL A 1 171 ? -19.137 10.223 11.788 1.00 94.94 171 VAL A N 1
ATOM 1280 C CA . VAL A 1 171 ? -18.119 9.909 10.786 1.00 94.94 171 VAL A CA 1
ATOM 1281 C C . VAL A 1 171 ? -18.477 10.613 9.489 1.00 94.94 171 VAL A C 1
ATOM 1283 O O . VAL A 1 171 ? -19.610 10.514 9.024 1.00 94.94 171 VAL A O 1
ATOM 1286 N N . ARG A 1 172 ? -17.503 11.293 8.891 1.00 96.31 172 ARG A N 1
ATOM 1287 C CA . ARG A 1 172 ? -17.614 11.918 7.578 1.00 96.31 172 ARG A CA 1
ATOM 1288 C C . ARG A 1 172 ? -16.690 11.216 6.594 1.00 96.31 172 ARG A C 1
ATOM 1290 O O . ARG A 1 172 ? -15.545 10.929 6.919 1.00 96.31 172 ARG A O 1
ATOM 1297 N N . LEU A 1 173 ? -17.182 10.952 5.394 1.00 96.31 173 LEU A N 1
ATOM 1298 C CA . LEU A 1 173 ? -16.412 10.442 4.272 1.00 96.31 173 LEU A CA 1
ATOM 1299 C C . LEU A 1 173 ? -16.502 11.443 3.127 1.00 96.31 173 LEU A C 1
ATOM 1301 O O . LEU A 1 173 ? -17.599 11.795 2.697 1.00 96.31 173 LEU A O 1
ATOM 1305 N N . GLN A 1 174 ? -15.350 11.870 2.628 1.00 96.56 174 GLN A N 1
ATOM 1306 C CA . GLN A 1 174 ? -15.218 12.715 1.447 1.00 96.56 174 GLN A CA 1
ATOM 1307 C C . GLN A 1 174 ? -14.424 11.958 0.386 1.00 96.56 174 GLN A C 1
ATOM 1309 O O . GLN A 1 174 ? -13.428 11.318 0.705 1.00 96.56 174 GLN A O 1
ATOM 1314 N N . ALA A 1 175 ? -14.864 11.995 -0.867 1.00 94.62 175 ALA A N 1
ATOM 1315 C CA . ALA A 1 175 ? -14.187 11.333 -1.975 1.00 94.62 175 ALA A CA 1
ATOM 1316 C C . ALA A 1 175 ? -14.482 12.032 -3.306 1.00 94.62 175 ALA A C 1
ATOM 1318 O O . ALA A 1 175 ? -15.480 12.730 -3.454 1.00 94.62 175 ALA A O 1
ATOM 1319 N N . SER A 1 176 ? -13.641 11.800 -4.308 1.00 90.38 176 SER A N 1
ATOM 1320 C CA . SER A 1 176 ? -13.872 12.236 -5.686 1.00 90.38 176 SER A CA 1
ATOM 1321 C C . SER A 1 176 ? -14.362 11.062 -6.529 1.00 90.38 176 SER A C 1
ATOM 1323 O O . SER A 1 176 ? -13.660 10.063 -6.661 1.00 90.38 176 SER A O 1
ATOM 1325 N N . GLY A 1 177 ? -15.557 11.162 -7.106 1.00 85.19 177 GLY A N 1
ATOM 1326 C CA . GLY A 1 177 ? -16.061 10.204 -8.087 1.00 85.19 177 GLY A CA 1
ATOM 1327 C C . GLY A 1 177 ? -15.651 10.554 -9.520 1.00 85.19 177 GLY A C 1
ATOM 1328 O O . GLY A 1 177 ? -14.999 11.565 -9.794 1.00 85.19 177 GLY A O 1
ATOM 1329 N N . SER A 1 178 ? -16.068 9.712 -10.466 1.00 73.62 178 SER A N 1
ATOM 1330 C CA . SER A 1 178 ? -15.833 9.934 -11.900 1.00 73.62 178 SER A CA 1
ATOM 1331 C C . SER A 1 178 ? -16.644 11.102 -12.486 1.00 73.62 178 SER A C 1
ATOM 1333 O O . SER A 1 178 ? -16.251 11.662 -13.512 1.00 73.62 178 SER A O 1
ATOM 1335 N N . ALA A 1 179 ? -17.754 11.473 -11.837 1.00 74.88 179 ALA A N 1
ATOM 1336 C CA . ALA A 1 179 ? -18.667 12.536 -12.265 1.00 74.88 179 ALA A CA 1
ATOM 1337 C C . ALA A 1 179 ? -18.808 13.678 -11.244 1.00 74.88 179 ALA A C 1
ATOM 1339 O O . ALA A 1 179 ? -18.904 14.836 -11.643 1.00 74.88 179 ALA A O 1
ATOM 1340 N N . GLU A 1 180 ? -18.807 13.371 -9.945 1.00 83.50 180 GLU A N 1
ATOM 1341 C CA . GLU A 1 180 ? -19.030 14.350 -8.877 1.00 83.50 180 GLU A CA 1
ATOM 1342 C C . GLU A 1 180 ? -18.236 13.976 -7.620 1.00 83.50 180 GLU A C 1
ATOM 1344 O O . GLU A 1 180 ? -17.851 12.818 -7.432 1.00 83.50 180 GLU A O 1
ATOM 1349 N N . ALA A 1 181 ? -17.985 14.963 -6.761 1.00 88.88 181 ALA A N 1
ATOM 1350 C CA . ALA A 1 181 ? -17.513 14.719 -5.407 1.00 88.88 181 ALA A CA 1
ATOM 1351 C C . ALA A 1 181 ? -18.614 14.045 -4.571 1.00 88.88 181 ALA A C 1
ATOM 1353 O O . ALA A 1 181 ? -19.796 14.354 -4.697 1.00 88.88 181 ALA A O 1
ATOM 1354 N N . LEU A 1 182 ? -18.209 13.123 -3.707 1.00 91.94 182 LEU A N 1
ATOM 1355 C CA . LEU A 1 182 ? -19.063 12.417 -2.768 1.00 91.94 182 LEU A CA 1
ATOM 1356 C C . LEU A 1 182 ? -18.742 12.907 -1.359 1.00 91.94 182 LEU A C 1
ATOM 1358 O O . LEU A 1 182 ? -17.596 12.827 -0.922 1.00 91.94 182 LEU A O 1
ATOM 1362 N N . GLU A 1 183 ? -19.763 13.352 -0.637 1.00 94.88 183 GLU A N 1
ATOM 1363 C CA . GLU A 1 183 ? -19.679 13.635 0.791 1.00 94.88 183 GLU A CA 1
ATOM 1364 C C . GLU A 1 183 ? -20.802 12.889 1.510 1.00 94.88 183 GLU A C 1
ATOM 1366 O O . GLU A 1 183 ? -21.978 13.010 1.165 1.00 94.88 183 GLU A O 1
ATOM 1371 N N . LEU A 1 184 ? -20.426 12.072 2.490 1.00 93.62 184 LEU A N 1
ATOM 1372 C CA . LEU A 1 184 ? -21.333 11.282 3.310 1.00 93.62 184 LEU A CA 1
ATOM 1373 C C . LEU A 1 184 ? -21.030 11.571 4.773 1.00 93.62 184 LEU A C 1
ATOM 1375 O O . LEU A 1 184 ? -19.879 11.512 5.192 1.00 93.62 184 LEU A O 1
ATOM 1379 N N . GLU A 1 185 ? -22.057 11.835 5.567 1.00 95.25 185 GLU A N 1
ATOM 1380 C CA . GLU A 1 185 ? -21.941 11.931 7.019 1.00 95.25 185 GLU A CA 1
ATOM 1381 C C . GLU A 1 185 ? -22.889 10.913 7.646 1.00 95.25 185 GLU A C 1
ATOM 1383 O O . GLU A 1 185 ? -24.039 10.784 7.223 1.00 95.25 185 GLU A O 1
ATOM 1388 N N . ASN A 1 186 ? -22.391 10.152 8.616 1.00 92.06 186 ASN A N 1
ATOM 1389 C CA . ASN A 1 186 ? -23.150 9.105 9.280 1.00 92.06 186 ASN A CA 1
ATOM 1390 C C . ASN A 1 186 ? -22.953 9.165 10.796 1.00 92.06 186 ASN A C 1
ATOM 1392 O O . ASN A 1 186 ? -21.859 9.454 11.285 1.00 92.06 186 ASN A O 1
ATOM 1396 N N . GLU A 1 187 ? -24.012 8.850 11.536 1.00 90.62 187 GLU A N 1
ATOM 1397 C CA . GLU A 1 187 ? -24.024 8.839 12.996 1.00 90.62 187 GLU A CA 1
ATOM 1398 C C . GLU A 1 187 ? -24.206 7.399 13.498 1.00 90.62 187 GLU A C 1
ATOM 1400 O O . GLU A 1 187 ? -25.231 6.759 13.261 1.00 90.62 187 GLU A O 1
ATOM 1405 N N . ILE A 1 188 ? -23.186 6.867 14.177 1.00 86.50 188 ILE A N 1
ATOM 1406 C CA . ILE A 1 188 ? -23.135 5.480 14.649 1.00 86.50 188 ILE A CA 1
ATOM 1407 C C . ILE A 1 188 ? -23.439 5.448 16.144 1.00 86.50 188 ILE A C 1
ATOM 1409 O O . ILE A 1 188 ? -22.672 5.976 16.948 1.00 86.50 188 ILE A O 1
ATOM 1413 N N . GLN A 1 189 ? -24.526 4.783 16.535 1.00 84.62 189 GLN A N 1
ATOM 1414 C CA . GLN A 1 189 ? -24.883 4.631 17.945 1.00 84.62 189 GLN A CA 1
ATOM 1415 C C . GLN A 1 189 ? -23.969 3.614 18.642 1.00 84.62 189 GLN A C 1
ATOM 1417 O O . GLN A 1 189 ? -23.921 2.446 18.261 1.00 84.62 189 GLN A O 1
ATOM 1422 N N . LEU A 1 190 ? -23.269 4.044 19.694 1.00 78.12 190 LEU A N 1
ATOM 1423 C CA . LEU A 1 190 ? -22.300 3.220 20.430 1.00 78.12 190 LEU A CA 1
ATOM 1424 C C . LEU A 1 190 ? -22.973 2.318 21.479 1.00 78.12 190 LEU A C 1
ATOM 1426 O O . LEU A 1 190 ? -22.461 1.253 21.820 1.00 78.12 190 LEU A O 1
ATOM 1430 N N . ASN A 1 191 ? -24.170 2.708 21.922 1.00 66.69 191 ASN A N 1
ATOM 1431 C CA . ASN A 1 191 ? -24.946 2.023 22.961 1.00 66.69 191 ASN A CA 1
ATOM 1432 C C . ASN A 1 191 ? -25.585 0.711 22.471 1.00 66.69 191 ASN A C 1
ATOM 1434 O O . ASN A 1 191 ? -26.123 -0.050 23.271 1.00 66.69 191 ASN A O 1
ATOM 1438 N N . GLY A 1 192 ? -25.582 0.475 21.157 1.00 56.62 192 GLY A N 1
ATOM 1439 C CA . GLY A 1 192 ? -26.381 -0.549 20.491 1.00 56.62 192 GLY A CA 1
ATOM 1440 C C . GLY A 1 192 ? -25.539 -1.564 19.737 1.00 56.62 192 GLY A C 1
ATOM 1441 O O . GLY A 1 192 ? -25.801 -1.810 18.564 1.00 56.62 192 GLY A O 1
ATOM 1442 N N . THR A 1 193 ? -24.549 -2.182 20.389 1.00 55.88 193 THR A N 1
ATOM 1443 C CA . THR A 1 193 ? -23.969 -3.421 19.840 1.00 55.88 193 THR A CA 1
ATOM 1444 C C . THR A 1 193 ? -24.913 -4.587 20.139 1.00 55.88 193 THR A C 1
ATOM 1446 O O . THR A 1 193 ? -24.563 -5.529 20.847 1.00 55.88 193 THR A O 1
ATOM 1449 N N . GLU A 1 194 ? -26.139 -4.523 19.617 1.00 50.38 194 GLU A N 1
ATOM 1450 C CA . GLU A 1 194 ? -26.874 -5.755 19.362 1.00 50.38 194 GLU A CA 1
ATOM 1451 C C . GLU A 1 194 ? -26.009 -6.535 18.362 1.00 50.38 194 GLU A C 1
ATOM 1453 O O . GLU A 1 194 ? -25.602 -5.963 17.341 1.00 50.38 194 GLU A O 1
ATOM 1458 N N . PRO A 1 195 ? -25.629 -7.791 18.646 1.00 48.72 195 PRO A N 1
ATOM 1459 C CA . PRO A 1 195 ? -24.934 -8.598 17.664 1.00 48.72 195 PRO A CA 1
ATOM 1460 C C . PRO A 1 195 ? -25.773 -8.593 16.390 1.00 48.72 195 PRO A C 1
ATOM 1462 O O . PRO A 1 195 ? -26.900 -9.087 16.387 1.00 48.72 195 PRO A O 1
ATOM 1465 N N . GLY A 1 196 ? -25.244 -7.998 15.316 1.00 47.62 196 GLY A N 1
ATOM 1466 C CA . GLY A 1 196 ? -25.928 -8.003 14.029 1.00 47.62 196 GLY A CA 1
ATOM 1467 C C . GLY A 1 196 ? -26.341 -9.438 13.670 1.00 47.62 196 GLY A C 1
ATOM 1468 O O . GLY A 1 196 ? -25.674 -10.383 14.105 1.00 47.62 196 GLY A O 1
ATOM 1469 N N . PRO A 1 197 ? -27.406 -9.637 12.876 1.00 47.28 197 PRO A N 1
ATOM 1470 C CA . PRO A 1 197 ? -28.009 -10.955 12.630 1.00 47.28 197 PRO A CA 1
ATOM 1471 C C . PRO A 1 197 ? -27.030 -12.028 12.110 1.00 47.28 197 PRO A C 1
ATOM 1473 O O . PRO A 1 197 ? -27.331 -13.216 12.172 1.00 47.28 197 PRO A O 1
ATOM 1476 N N . ALA A 1 198 ? -25.840 -11.628 11.649 1.00 50.12 198 ALA A N 1
ATOM 1477 C CA . ALA A 1 198 ? -24.747 -12.501 11.233 1.00 50.12 198 ALA A CA 1
ATOM 1478 C C . ALA A 1 198 ? -23.904 -13.113 12.379 1.00 50.12 198 ALA A C 1
ATOM 1480 O O . ALA A 1 198 ? -23.181 -14.075 12.132 1.00 50.12 198 ALA A O 1
ATOM 1481 N N . CYS A 1 199 ? -23.967 -12.600 13.617 1.00 48.12 199 CYS A N 1
ATOM 1482 C CA . CYS A 1 199 ? -23.076 -13.023 14.711 1.00 48.12 199 CYS A CA 1
ATOM 1483 C C . CYS A 1 199 ? -23.772 -13.161 16.088 1.00 48.12 199 CYS A C 1
ATOM 1485 O O . CYS A 1 199 ? -23.357 -12.525 17.054 1.00 48.12 199 CYS A O 1
ATOM 1487 N N . PRO A 1 200 ? -24.768 -14.049 16.254 1.00 45.38 200 PRO A N 1
ATOM 1488 C CA . PRO A 1 200 ? -25.538 -14.198 17.500 1.00 45.38 200 PRO A CA 1
ATOM 1489 C C . PRO A 1 200 ? -24.739 -14.651 18.748 1.00 45.38 200 PRO A C 1
ATOM 1491 O O . PRO A 1 200 ? -25.255 -14.581 19.857 1.00 45.38 200 PRO A O 1
ATOM 1494 N N . GLN A 1 201 ? -23.475 -15.085 18.616 1.00 49.78 201 GLN A N 1
ATOM 1495 C CA . GLN A 1 201 ? -22.599 -15.489 19.742 1.00 49.78 201 GLN A CA 1
ATOM 1496 C C . GLN A 1 201 ? -21.533 -14.436 20.128 1.00 49.78 201 GLN A C 1
ATOM 1498 O O . GLN A 1 201 ? -20.576 -14.729 20.848 1.00 49.78 201 GLN A O 1
ATOM 1503 N N . ALA A 1 202 ? -21.662 -13.206 19.632 1.00 49.78 202 ALA A N 1
ATOM 1504 C CA . ALA A 1 202 ? -20.605 -12.195 19.637 1.00 49.78 202 ALA A CA 1
ATOM 1505 C C . ALA A 1 202 ? -20.360 -11.435 20.953 1.00 49.78 202 ALA A C 1
ATOM 1507 O O . ALA A 1 202 ? -19.372 -10.710 21.011 1.00 49.78 202 ALA A O 1
ATOM 1508 N N . GLY A 1 203 ? -21.174 -11.585 22.003 1.00 52.19 203 GLY A N 1
ATOM 1509 C CA . GLY A 1 203 ? -21.154 -10.669 23.161 1.00 52.19 203 GLY A CA 1
ATOM 1510 C C . GLY A 1 203 ? -19.764 -10.382 23.761 1.00 52.19 203 GLY A C 1
ATOM 1511 O O . GLY A 1 203 ? -19.400 -9.229 23.955 1.00 52.19 203 GLY A O 1
ATOM 1512 N N . THR A 1 204 ? -18.938 -11.411 23.982 1.00 54.06 204 THR A N 1
ATOM 1513 C CA . THR A 1 204 ? -17.547 -11.264 24.472 1.00 54.06 204 THR A CA 1
ATOM 1514 C C . THR A 1 204 ? -16.487 -11.616 23.427 1.00 54.06 204 THR A C 1
ATOM 1516 O O . THR A 1 204 ? -15.390 -11.054 23.434 1.00 54.06 204 THR A O 1
ATOM 1519 N N . ARG A 1 205 ? -16.795 -12.523 22.490 1.00 56.53 205 ARG A N 1
ATOM 1520 C CA . ARG A 1 205 ? -15.845 -12.974 21.459 1.00 56.53 205 ARG A CA 1
ATOM 1521 C C . ARG A 1 205 ? -15.661 -11.952 20.333 1.00 56.53 205 ARG A C 1
ATOM 1523 O O . ARG A 1 205 ? -14.561 -11.869 19.790 1.00 56.53 205 ARG A O 1
ATOM 1530 N N . ALA A 1 206 ? -16.684 -11.154 20.010 1.00 61.94 206 ALA A N 1
ATOM 1531 C CA . ALA A 1 206 ? -16.558 -10.119 18.983 1.00 61.94 206 ALA A CA 1
ATOM 1532 C C . ALA A 1 206 ? -15.751 -8.914 19.462 1.00 61.94 206 ALA A C 1
ATOM 1534 O O . ALA A 1 206 ? -14.952 -8.406 18.686 1.00 61.94 206 ALA A O 1
ATOM 1535 N N . GLY A 1 207 ? -15.855 -8.518 20.737 1.00 68.19 207 GLY A N 1
ATOM 1536 C CA . GLY A 1 207 ? -15.003 -7.458 21.293 1.00 68.19 207 GLY A CA 1
ATOM 1537 C C . GLY A 1 207 ? -13.513 -7.796 21.167 1.00 68.19 207 GLY A C 1
ATOM 1538 O O . GLY A 1 207 ? -12.725 -7.003 20.650 1.00 68.19 207 GLY A O 1
ATOM 1539 N N . GLY A 1 208 ? -13.137 -9.028 21.534 1.00 80.38 208 GLY A N 1
ATOM 1540 C CA . GLY A 1 208 ? -11.769 -9.521 21.350 1.00 80.38 208 GLY A CA 1
ATOM 1541 C C . GLY A 1 208 ? -11.356 -9.635 19.877 1.00 80.38 208 GLY A C 1
ATOM 1542 O O . GLY A 1 208 ? -10.210 -9.342 19.538 1.00 80.38 208 GLY A O 1
ATOM 1543 N N . PHE A 1 209 ? -12.273 -10.024 18.986 1.00 85.94 209 PHE A N 1
ATOM 1544 C CA . PHE A 1 209 ? -12.007 -10.074 17.547 1.00 85.94 209 PHE A CA 1
ATOM 1545 C C . PHE A 1 209 ? -11.743 -8.682 16.960 1.00 85.94 209 PHE A C 1
ATOM 1547 O O . PHE A 1 209 ? -10.715 -8.499 16.315 1.00 85.94 20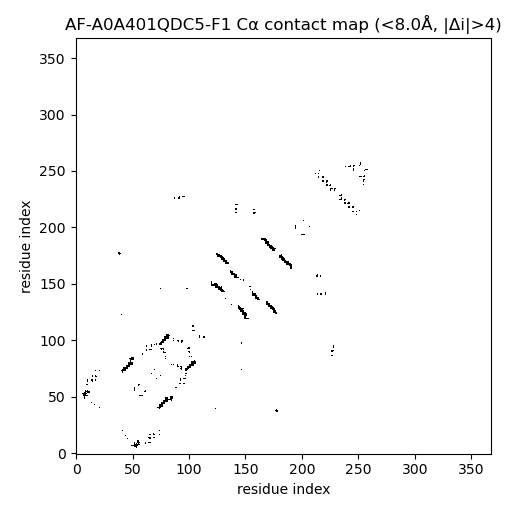9 PHE A O 1
ATOM 1554 N N . VAL A 1 210 ? -12.604 -7.695 17.229 1.00 88.06 210 VAL A N 1
ATOM 1555 C CA . VAL A 1 210 ? -12.456 -6.315 16.728 1.00 88.06 210 VAL A CA 1
ATOM 1556 C C . VAL A 1 210 ? -11.160 -5.688 17.240 1.00 88.06 210 VAL A C 1
ATOM 1558 O O . VAL A 1 210 ? -10.423 -5.066 16.477 1.00 88.06 210 VAL A O 1
ATOM 1561 N N . GLN A 1 211 ? -10.806 -5.933 18.504 1.00 90.31 211 GLN A N 1
ATOM 1562 C CA . GLN A 1 211 ? -9.531 -5.480 19.054 1.00 90.31 211 GLN A CA 1
ATOM 1563 C C . GLN A 1 211 ? -8.325 -6.111 18.334 1.00 90.31 211 GLN A C 1
ATOM 1565 O O . GLN A 1 211 ? -7.329 -5.434 18.068 1.00 90.31 211 GLN A O 1
ATOM 1570 N N . ARG A 1 212 ? -8.396 -7.407 17.997 1.00 93.12 212 ARG A N 1
ATOM 1571 C CA . ARG A 1 212 ? -7.346 -8.086 17.222 1.00 93.12 212 ARG A CA 1
ATOM 1572 C C . ARG A 1 212 ? -7.310 -7.630 15.765 1.00 93.12 212 ARG A C 1
ATOM 1574 O O . ARG A 1 212 ? -6.217 -7.566 15.211 1.00 93.12 212 ARG A O 1
ATOM 1581 N N . LEU A 1 213 ? -8.455 -7.296 15.171 1.00 92.75 213 LEU A N 1
ATOM 1582 C CA . LEU A 1 213 ? -8.550 -6.728 13.826 1.00 92.75 213 LEU A CA 1
ATOM 1583 C C . LEU A 1 213 ? -7.848 -5.368 13.769 1.00 92.75 213 LEU A C 1
ATOM 1585 O O . LEU A 1 213 ? -6.981 -5.171 12.920 1.00 92.75 213 LEU A O 1
ATOM 1589 N N . TRP A 1 214 ? -8.140 -4.481 14.727 1.00 95.69 214 TRP A N 1
ATOM 1590 C CA . TRP A 1 214 ? -7.415 -3.220 14.894 1.00 95.69 214 TRP A CA 1
ATOM 1591 C C . TRP A 1 214 ? -5.905 -3.464 14.981 1.00 95.69 214 TRP A C 1
ATOM 1593 O O . TRP A 1 214 ? -5.147 -2.941 14.168 1.00 95.69 214 TRP A O 1
ATOM 1603 N N . ALA A 1 215 ? -5.470 -4.345 15.888 1.00 96.25 215 ALA A N 1
ATOM 1604 C CA . ALA A 1 215 ? -4.051 -4.639 16.068 1.00 96.25 215 ALA A CA 1
ATOM 1605 C C . ALA A 1 215 ? -3.392 -5.181 14.788 1.00 96.25 215 ALA A C 1
ATOM 1607 O O . ALA A 1 215 ? -2.281 -4.776 14.455 1.00 96.25 215 ALA A O 1
ATOM 1608 N N . TYR A 1 216 ? -4.073 -6.066 14.055 1.00 96.06 216 TYR A N 1
ATOM 1609 C CA . TYR A 1 216 ? -3.596 -6.603 12.782 1.00 96.06 216 TYR A CA 1
ATOM 1610 C C . TYR A 1 216 ? -3.364 -5.495 11.746 1.00 96.06 216 TYR A C 1
ATOM 1612 O O . TYR A 1 216 ? -2.277 -5.423 11.164 1.00 96.06 216 TYR A O 1
ATOM 1620 N N . HIS A 1 217 ? -4.342 -4.605 11.545 1.00 96.38 217 HIS A N 1
ATOM 1621 C CA . HIS A 1 217 ? -4.203 -3.494 10.601 1.00 96.38 217 HIS A CA 1
ATOM 1622 C C . HIS A 1 217 ? -3.112 -2.509 11.037 1.00 96.38 217 HIS A C 1
ATOM 1624 O O . HIS A 1 217 ? -2.253 -2.170 10.222 1.00 96.38 217 HIS A O 1
ATOM 1630 N N . THR A 1 218 ? -3.057 -2.132 12.320 1.00 97.44 218 THR A N 1
ATOM 1631 C CA . THR A 1 218 ? -2.007 -1.245 12.845 1.00 97.44 218 THR A CA 1
ATOM 1632 C C . THR A 1 218 ? -0.610 -1.844 12.660 1.00 97.44 218 THR A C 1
ATOM 1634 O O . THR A 1 218 ? 0.305 -1.147 12.226 1.00 97.44 218 THR A O 1
ATOM 1637 N N . ILE A 1 219 ? -0.418 -3.141 12.931 1.00 97.69 219 ILE A N 1
ATOM 1638 C CA . ILE A 1 219 ? 0.881 -3.800 12.716 1.00 97.69 219 ILE A CA 1
ATOM 1639 C C . ILE A 1 219 ? 1.259 -3.781 11.231 1.00 97.69 219 ILE A C 1
ATOM 1641 O O . ILE A 1 219 ? 2.399 -3.453 10.901 1.00 97.69 219 ILE A O 1
ATOM 1645 N N . ARG A 1 220 ? 0.321 -4.089 10.325 1.00 95.69 220 ARG A N 1
ATOM 1646 C CA . ARG A 1 220 ? 0.582 -4.031 8.877 1.00 95.69 220 ARG A CA 1
ATOM 1647 C C . ARG A 1 220 ? 0.988 -2.634 8.425 1.00 95.69 220 ARG A C 1
ATOM 1649 O O . ARG A 1 220 ? 1.909 -2.509 7.623 1.00 95.69 220 ARG A O 1
ATOM 1656 N N . GLU A 1 221 ? 0.344 -1.601 8.950 1.00 95.50 221 GLU A N 1
ATOM 1657 C CA . GLU A 1 221 ? 0.687 -0.212 8.647 1.00 95.50 221 GLU A CA 1
ATOM 1658 C C . GLU A 1 221 ? 2.066 0.178 9.160 1.00 95.50 221 GLU A C 1
ATOM 1660 O O . GLU A 1 221 ? 2.827 0.789 8.415 1.00 95.50 221 GLU A O 1
ATOM 1665 N N . LEU A 1 222 ? 2.433 -0.232 10.376 1.00 96.94 222 LEU A N 1
ATOM 1666 C CA . LEU A 1 222 ? 3.773 0.002 10.918 1.00 96.94 222 LEU A CA 1
ATOM 1667 C C . LEU A 1 222 ? 4.857 -0.674 10.069 1.00 96.94 222 LEU A C 1
ATOM 1669 O O . LEU A 1 222 ? 5.887 -0.062 9.790 1.00 96.94 222 LEU A O 1
ATOM 1673 N N . LEU A 1 223 ? 4.616 -1.910 9.620 1.00 95.62 223 LEU A N 1
ATOM 1674 C CA . LEU A 1 223 ? 5.543 -2.642 8.752 1.00 95.62 223 LEU A CA 1
ATOM 1675 C C . LEU A 1 223 ? 5.653 -2.000 7.360 1.00 95.62 223 LEU A C 1
ATOM 1677 O O . LEU A 1 223 ? 6.753 -1.864 6.833 1.00 95.62 223 LEU A O 1
ATOM 1681 N N . GLN A 1 224 ? 4.544 -1.540 6.775 1.00 93.81 224 GLN A N 1
ATOM 1682 C CA . GLN A 1 224 ? 4.577 -0.803 5.505 1.00 93.81 224 GLN A CA 1
ATOM 1683 C C . GLN A 1 224 ? 5.279 0.553 5.649 1.00 93.81 224 GLN A C 1
ATOM 1685 O O . GLN A 1 224 ? 6.103 0.920 4.811 1.00 93.81 224 GLN A O 1
ATOM 1690 N N . ALA A 1 225 ? 5.008 1.282 6.732 1.00 93.69 225 ALA A N 1
ATOM 1691 C CA . ALA A 1 225 ? 5.675 2.538 7.048 1.00 93.69 225 ALA A CA 1
ATOM 1692 C C . ALA A 1 225 ? 7.175 2.347 7.303 1.00 93.69 225 ALA A C 1
ATOM 1694 O O . ALA A 1 225 ? 7.937 3.285 7.121 1.00 93.69 225 ALA A O 1
ATOM 1695 N N . GLN A 1 226 ? 7.630 1.154 7.685 1.00 94.06 226 GLN A N 1
ATOM 1696 C CA . GLN A 1 226 ? 9.055 0.869 7.823 1.00 94.06 226 GLN A CA 1
ATOM 1697 C C . GLN A 1 226 ? 9.780 0.851 6.466 1.00 94.06 226 GLN A C 1
ATOM 1699 O O . GLN A 1 226 ? 10.908 1.330 6.381 1.00 94.06 226 GLN A O 1
ATOM 1704 N N . LEU A 1 227 ? 9.131 0.359 5.402 1.00 91.50 227 LEU A N 1
ATOM 1705 C CA . LEU A 1 227 ? 9.650 0.428 4.022 1.00 91.50 227 LEU A CA 1
ATOM 1706 C C . LEU A 1 227 ? 9.730 1.889 3.536 1.00 91.50 227 LEU A C 1
ATOM 1708 O O . LEU A 1 227 ? 10.659 2.270 2.836 1.00 91.50 227 LEU A O 1
ATOM 1712 N N . LYS A 1 228 ? 8.776 2.694 4.023 1.00 90.44 228 LYS A N 1
ATOM 1713 C CA . LYS A 1 228 ? 8.687 4.163 4.120 1.00 90.44 228 LYS A CA 1
ATOM 1714 C C . LYS A 1 228 ? 9.915 5.038 4.325 1.00 90.44 228 LYS A C 1
ATOM 1716 O O . LYS A 1 228 ? 9.957 6.199 3.907 1.00 90.44 228 LYS A O 1
ATOM 1721 N N . VAL A 1 229 ? 10.809 4.560 5.171 1.00 92.50 229 VAL A N 1
ATOM 1722 C CA . VAL A 1 229 ? 11.651 5.444 5.971 1.00 92.50 229 VAL A CA 1
ATOM 1723 C C . VAL A 1 229 ? 13.098 5.130 5.667 1.00 92.50 229 VAL A C 1
ATOM 1725 O O . VAL A 1 229 ? 13.557 4.011 5.873 1.00 92.50 229 VAL A O 1
ATOM 1728 N N . ASP A 1 230 ? 13.822 6.143 5.205 1.00 88.06 230 ASP A N 1
ATOM 1729 C CA . ASP A 1 230 ? 15.246 6.000 4.904 1.00 88.06 230 ASP A CA 1
ATOM 1730 C C . ASP A 1 230 ? 16.083 6.136 6.191 1.00 88.06 230 ASP A C 1
ATOM 1732 O O . ASP A 1 230 ? 17.110 5.471 6.360 1.00 88.06 230 ASP A O 1
ATOM 1736 N N . ASP A 1 231 ? 15.588 6.919 7.157 1.00 92.94 231 ASP A N 1
ATOM 1737 C CA . ASP A 1 231 ? 16.206 7.112 8.467 1.00 92.94 231 ASP A CA 1
ATOM 1738 C C . ASP A 1 231 ? 16.298 5.804 9.279 1.00 92.94 231 ASP A C 1
ATOM 1740 O O . ASP A 1 231 ? 15.377 4.980 9.329 1.00 92.94 231 ASP A O 1
ATOM 1744 N N . ALA A 1 232 ? 17.447 5.595 9.917 1.00 93.88 232 ALA A N 1
ATOM 1745 C CA . ALA A 1 232 ? 17.705 4.389 10.694 1.00 93.88 232 ALA A CA 1
ATOM 1746 C C . ALA A 1 232 ? 16.930 4.391 12.021 1.00 93.88 232 ALA A C 1
ATOM 1748 O O . ALA A 1 232 ? 16.360 3.363 12.395 1.00 93.88 232 ALA A O 1
ATOM 1749 N N . GLU A 1 233 ? 16.859 5.537 12.704 1.00 95.44 233 GLU A N 1
ATOM 1750 C CA . GLU A 1 233 ? 16.170 5.658 13.994 1.00 95.44 233 GLU A CA 1
ATOM 1751 C C . GLU A 1 233 ? 14.651 5.520 13.826 1.00 95.44 233 GLU A C 1
ATOM 1753 O O . GLU A 1 233 ? 14.014 4.749 14.547 1.00 95.44 233 GLU A O 1
ATOM 1758 N N . GLY A 1 234 ? 14.067 6.171 12.817 1.00 95.31 234 GLY A N 1
ATOM 1759 C CA . GLY A 1 234 ? 12.653 6.058 12.467 1.00 95.31 234 GLY A CA 1
ATOM 1760 C C . GLY A 1 234 ? 12.256 4.626 12.105 1.00 95.31 234 GLY A C 1
ATOM 1761 O O . GLY A 1 234 ? 11.259 4.113 12.620 1.00 95.31 234 GLY A O 1
ATOM 1762 N N . ARG A 1 235 ? 13.071 3.925 11.300 1.00 95.12 235 ARG A N 1
ATOM 1763 C CA . ARG A 1 235 ? 12.860 2.492 11.027 1.00 95.12 235 ARG A CA 1
ATOM 1764 C C . ARG A 1 235 ? 12.949 1.637 12.282 1.00 95.12 235 ARG A C 1
ATOM 1766 O O . ARG A 1 235 ? 12.166 0.691 12.406 1.00 95.12 235 ARG A O 1
ATOM 1773 N N . ARG A 1 236 ? 13.884 1.933 13.193 1.00 96.31 236 ARG A N 1
ATOM 1774 C CA . ARG A 1 236 ? 14.018 1.208 14.463 1.00 96.31 236 ARG A CA 1
ATOM 1775 C C . ARG A 1 236 ? 12.774 1.401 15.328 1.00 96.31 236 ARG A C 1
ATOM 1777 O O . ARG A 1 236 ? 12.196 0.413 15.768 1.00 96.31 236 ARG A O 1
ATOM 1784 N N . LEU A 1 237 ? 12.304 2.638 15.479 1.00 97.06 237 LEU A N 1
ATOM 1785 C CA . LEU A 1 237 ? 11.121 2.963 16.276 1.00 97.06 237 LEU A CA 1
ATOM 1786 C C . LEU A 1 237 ? 9.850 2.290 15.735 1.00 97.06 237 LEU A C 1
ATOM 1788 O O . LEU A 1 237 ? 9.055 1.749 16.505 1.00 97.06 237 LEU A O 1
ATOM 1792 N N . LEU A 1 238 ? 9.652 2.293 14.412 1.00 97.31 238 LEU A N 1
ATOM 1793 C CA . LEU A 1 238 ? 8.526 1.597 13.779 1.00 97.31 238 LEU A CA 1
ATOM 1794 C C . LEU A 1 238 ? 8.596 0.083 14.013 1.00 97.31 238 LEU A C 1
ATOM 1796 O O . LEU A 1 238 ? 7.580 -0.528 14.351 1.00 97.31 238 LEU A O 1
ATOM 1800 N N . LYS A 1 239 ? 9.798 -0.506 13.910 1.00 97.19 239 LYS A N 1
ATOM 1801 C CA . LYS A 1 239 ? 10.036 -1.924 14.212 1.00 97.19 239 LYS A CA 1
ATOM 1802 C C . LYS A 1 239 ? 9.671 -2.256 15.653 1.00 97.19 239 LYS A C 1
ATOM 1804 O O . LYS A 1 239 ? 8.916 -3.191 15.882 1.00 97.19 239 LYS A O 1
ATOM 1809 N N . GLU A 1 240 ? 10.176 -1.482 16.611 1.00 97.88 240 GLU A N 1
ATOM 1810 C CA . GLU A 1 240 ? 9.926 -1.679 18.042 1.00 97.88 240 GLU A CA 1
ATOM 1811 C C . GLU A 1 240 ? 8.426 -1.622 18.363 1.00 97.88 240 GLU A C 1
ATOM 1813 O O . GLU A 1 240 ? 7.906 -2.510 19.041 1.00 97.88 240 GLU A O 1
ATOM 1818 N N . LYS A 1 241 ? 7.703 -0.638 17.806 1.00 97.44 241 LYS A N 1
ATOM 1819 C CA . LYS A 1 241 ? 6.241 -0.536 17.944 1.00 97.44 241 LYS A CA 1
ATOM 1820 C C . LYS A 1 241 ? 5.520 -1.752 17.354 1.00 97.44 241 LYS A C 1
ATOM 1822 O O . LYS A 1 241 ? 4.633 -2.308 18.006 1.00 97.44 241 LYS A O 1
ATOM 1827 N N . ALA A 1 242 ? 5.906 -2.185 16.151 1.00 97.88 242 ALA A N 1
ATOM 1828 C CA . ALA A 1 242 ? 5.321 -3.357 15.502 1.00 97.88 242 ALA A CA 1
ATOM 1829 C C . ALA A 1 242 ? 5.580 -4.639 16.309 1.00 97.88 242 ALA A C 1
ATOM 1831 O O . ALA A 1 242 ? 4.661 -5.440 16.493 1.00 97.88 242 ALA A O 1
ATOM 1832 N N . THR A 1 243 ? 6.794 -4.815 16.844 1.00 98.12 243 THR A N 1
ATOM 1833 C CA . THR A 1 243 ? 7.156 -5.943 17.713 1.00 98.12 243 THR A CA 1
ATOM 1834 C C . THR A 1 243 ? 6.327 -5.934 18.993 1.00 98.12 243 THR A C 1
ATOM 1836 O O . THR A 1 243 ? 5.738 -6.956 19.341 1.00 98.12 243 THR A O 1
ATOM 1839 N N . ALA A 1 244 ? 6.219 -4.787 19.670 1.00 98.12 244 ALA A N 1
ATOM 1840 C CA . ALA A 1 244 ? 5.461 -4.662 20.913 1.00 98.12 244 ALA A CA 1
ATOM 1841 C C . ALA A 1 244 ? 3.975 -5.012 20.725 1.00 98.12 244 ALA A C 1
ATOM 1843 O O . ALA A 1 244 ? 3.417 -5.778 21.514 1.00 98.12 244 ALA A O 1
ATOM 1844 N N . LEU A 1 245 ? 3.339 -4.513 19.657 1.00 97.00 245 LEU A N 1
ATOM 1845 C CA . LEU A 1 245 ? 1.956 -4.870 19.323 1.00 97.00 245 LEU A CA 1
ATOM 1846 C C . LEU A 1 245 ? 1.818 -6.344 18.924 1.00 97.00 245 LEU A C 1
ATOM 1848 O O . LEU A 1 245 ? 0.880 -7.005 19.371 1.00 97.00 245 LEU A O 1
ATOM 1852 N N . SER A 1 246 ? 2.758 -6.876 18.137 1.00 97.88 246 SER A N 1
ATOM 1853 C CA . SER A 1 246 ? 2.747 -8.284 17.721 1.00 97.88 246 SER A CA 1
ATOM 1854 C C . SER A 1 246 ? 2.817 -9.223 18.926 1.00 97.88 246 SER A C 1
ATOM 1856 O O . SER A 1 246 ? 2.028 -10.160 19.010 1.00 97.88 246 SER A O 1
ATOM 1858 N N . LEU A 1 247 ? 3.691 -8.940 19.898 1.00 97.38 247 LEU A N 1
ATOM 1859 C CA . LEU A 1 247 ? 3.791 -9.710 21.141 1.00 97.38 247 LEU A CA 1
ATOM 1860 C C . LEU A 1 247 ? 2.534 -9.555 22.006 1.00 97.38 247 LEU A C 1
ATOM 1862 O O . LEU A 1 247 ? 1.978 -10.552 22.455 1.00 97.38 247 LEU A O 1
ATOM 1866 N N . LYS A 1 248 ? 2.034 -8.323 22.181 1.00 96.56 248 LYS A N 1
ATOM 1867 C CA . LYS A 1 248 ? 0.827 -8.045 22.979 1.00 96.56 248 LYS A CA 1
ATOM 1868 C C . LYS A 1 248 ? -0.401 -8.821 22.489 1.00 96.56 248 LYS A C 1
ATOM 1870 O O . LYS A 1 248 ? -1.195 -9.278 23.307 1.00 96.56 248 LYS A O 1
ATOM 1875 N N . TYR A 1 249 ? -0.562 -8.958 21.172 1.00 94.94 249 TYR A N 1
ATOM 1876 C CA . TYR A 1 249 ? -1.712 -9.627 20.552 1.00 94.94 249 TYR A CA 1
ATOM 1877 C C . TYR A 1 249 ? -1.409 -11.036 20.019 1.00 94.94 249 TYR A C 1
ATOM 1879 O O . TYR A 1 249 ? -2.276 -11.649 19.389 1.00 94.94 249 TYR A O 1
ATOM 1887 N N . ASN A 1 250 ? -0.220 -11.572 20.313 1.00 95.38 250 ASN A N 1
ATOM 1888 C CA . ASN A 1 250 ? 0.235 -12.904 19.909 1.00 95.38 250 ASN A CA 1
ATOM 1889 C C . ASN A 1 250 ? 0.152 -13.143 18.390 1.00 95.38 250 ASN A C 1
ATOM 1891 O O . ASN A 1 250 ? -0.340 -14.176 17.933 1.00 95.38 250 ASN A O 1
ATOM 1895 N N . PHE A 1 251 ? 0.603 -12.167 17.602 1.00 97.12 251 PHE A N 1
ATOM 1896 C CA . PHE A 1 251 ? 0.784 -12.325 16.165 1.00 97.12 251 PHE A CA 1
ATOM 1897 C C . PHE A 1 251 ? 2.208 -12.779 15.849 1.00 97.12 251 PHE A C 1
ATOM 1899 O O . PHE A 1 251 ? 3.185 -12.202 16.336 1.00 97.12 251 PHE A O 1
ATOM 1906 N N . VAL A 1 252 ? 2.314 -13.783 14.978 1.00 97.12 252 VAL A N 1
ATOM 1907 C CA . VAL A 1 252 ? 3.557 -14.111 14.277 1.00 97.12 252 VAL A CA 1
ATOM 1908 C C . VAL A 1 252 ? 3.629 -13.215 13.048 1.00 97.12 252 VAL A C 1
ATOM 1910 O O . VAL A 1 252 ? 2.768 -13.276 12.173 1.00 97.12 252 VAL A O 1
ATOM 1913 N N . THR A 1 253 ? 4.621 -12.338 13.017 1.00 96.75 253 THR A N 1
ATOM 1914 C CA . THR A 1 253 ? 4.819 -11.325 11.976 1.00 96.75 253 THR A CA 1
ATOM 1915 C C . THR A 1 253 ? 6.291 -11.326 11.563 1.00 96.75 253 THR A C 1
ATOM 1917 O O . THR A 1 253 ? 7.096 -11.974 12.228 1.00 96.75 253 THR A O 1
ATOM 1920 N N . PRO A 1 254 ? 6.712 -10.585 10.522 1.00 95.06 254 PRO A N 1
ATOM 1921 C CA . PRO A 1 254 ? 8.131 -10.489 10.155 1.00 95.06 254 PRO A CA 1
ATOM 1922 C C . PRO A 1 254 ? 9.071 -10.001 11.276 1.00 95.06 254 PRO A C 1
ATOM 1924 O O . PRO A 1 254 ? 10.289 -10.044 11.118 1.00 95.06 254 PRO A O 1
ATOM 1927 N N . VAL A 1 255 ? 8.530 -9.511 12.400 1.00 96.31 255 VAL A N 1
ATOM 1928 C CA . VAL A 1 255 ? 9.290 -9.026 13.561 1.00 96.31 255 VAL A CA 1
ATOM 1929 C C . VAL A 1 255 ? 9.136 -9.899 14.817 1.00 96.31 255 VAL A C 1
ATOM 1931 O O . VAL A 1 255 ? 9.688 -9.552 15.862 1.00 96.31 255 VAL A O 1
ATOM 1934 N N . THR A 1 256 ? 8.417 -11.023 14.737 1.00 96.75 256 THR A N 1
ATOM 1935 C CA . THR A 1 256 ? 8.241 -11.998 15.828 1.00 96.75 256 THR A CA 1
ATOM 1936 C C . THR A 1 256 ? 8.367 -13.434 15.313 1.00 96.75 256 THR A C 1
ATOM 1938 O O . THR A 1 256 ? 8.354 -13.703 14.116 1.00 96.75 256 THR A O 1
ATOM 1941 N N . SER A 1 257 ? 8.533 -14.405 16.209 1.00 95.12 257 SER A N 1
ATOM 1942 C CA . SER A 1 257 ? 8.612 -15.824 15.842 1.00 95.12 257 SER A CA 1
ATOM 1943 C C . SER A 1 257 ? 7.975 -16.685 16.925 1.00 95.12 257 SER A C 1
ATOM 1945 O O . SER A 1 257 ? 7.985 -16.316 18.098 1.00 95.12 257 SER A O 1
ATOM 1947 N N . MET A 1 258 ? 7.417 -17.830 16.532 1.00 94.75 258 MET A N 1
ATOM 1948 C 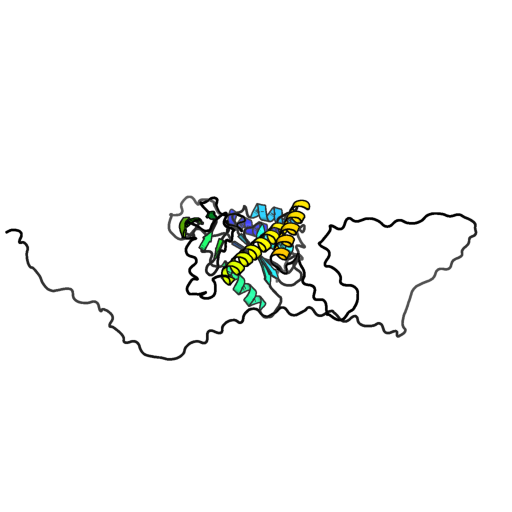CA . MET A 1 258 ? 6.867 -18.819 17.457 1.00 94.75 258 MET A CA 1
ATOM 1949 C C . MET A 1 258 ? 7.875 -19.952 17.633 1.00 94.75 258 MET A C 1
ATOM 1951 O O . MET A 1 258 ? 8.266 -20.590 16.659 1.00 94.75 258 MET A O 1
ATOM 1955 N N . VAL A 1 259 ? 8.286 -20.201 18.874 1.00 92.75 259 VAL A N 1
ATOM 1956 C CA . VAL A 1 259 ? 9.228 -21.271 19.218 1.00 92.75 259 VAL A CA 1
ATOM 1957 C C . VAL A 1 259 ? 8.468 -22.373 19.943 1.00 92.75 259 VAL A C 1
ATOM 1959 O O . VAL A 1 259 ? 7.791 -22.112 20.935 1.00 92.75 259 VAL A O 1
ATOM 1962 N N . VAL A 1 260 ? 8.580 -23.605 19.445 1.00 91.88 260 VAL A N 1
ATOM 1963 C CA . VAL A 1 260 ? 7.960 -24.789 20.051 1.00 91.88 260 VAL A CA 1
ATOM 1964 C C . VAL A 1 260 ? 9.053 -25.624 20.705 1.00 91.88 260 VAL A C 1
ATOM 1966 O O . VAL A 1 260 ? 9.921 -26.158 20.018 1.00 91.88 260 VAL A O 1
ATOM 1969 N N . VAL A 1 261 ? 9.011 -25.740 22.032 1.00 91.31 261 VAL A N 1
ATOM 1970 C CA . VAL A 1 261 ? 9.945 -26.571 22.804 1.00 91.31 261 VAL A CA 1
ATOM 1971 C C . VAL A 1 261 ? 9.285 -27.915 23.095 1.00 91.31 261 VAL A C 1
ATOM 1973 O O . VAL A 1 261 ? 8.166 -27.960 23.610 1.00 91.31 261 VAL A O 1
ATOM 1976 N N . LYS A 1 262 ? 9.964 -29.019 22.763 1.00 88.19 262 LYS A N 1
ATOM 1977 C CA . LYS A 1 262 ? 9.486 -30.366 23.095 1.00 88.19 262 LYS A CA 1
ATOM 1978 C C . LYS A 1 262 ? 9.743 -30.652 24.579 1.00 88.19 262 LYS A C 1
ATOM 1980 O O . LYS A 1 262 ? 10.881 -30.511 25.026 1.00 88.19 262 LYS A O 1
ATOM 1985 N N . PRO A 1 263 ? 8.735 -31.088 25.349 1.00 73.19 263 PRO A N 1
ATOM 1986 C CA . PRO A 1 263 ? 8.962 -31.538 26.714 1.00 73.19 263 PRO A CA 1
ATOM 1987 C C . PRO A 1 263 ? 9.717 -32.875 26.679 1.00 73.19 263 PRO A C 1
ATOM 1989 O O . PRO A 1 263 ? 9.155 -33.890 26.275 1.00 73.19 263 PRO A O 1
ATOM 1992 N N . GLY A 1 264 ? 10.998 -32.875 27.058 1.00 67.06 264 GLY A N 1
ATOM 1993 C CA . GLY A 1 264 ? 11.818 -34.093 27.137 1.00 67.06 264 GLY A CA 1
ATOM 1994 C C . GLY A 1 264 ? 13.302 -33.896 26.835 1.00 67.06 264 GLY A C 1
ATOM 1995 O O . GLY A 1 264 ? 14.122 -34.646 27.359 1.00 67.06 264 GLY A O 1
ATOM 1996 N N . ASP A 1 265 ? 13.664 -32.854 26.085 1.00 55.28 265 ASP A N 1
ATOM 1997 C CA . ASP A 1 265 ? 15.066 -32.492 25.869 1.00 55.28 265 ASP A CA 1
ATOM 1998 C C . ASP A 1 265 ? 15.525 -31.608 27.033 1.00 55.28 265 ASP A C 1
ATOM 2000 O O . ASP A 1 265 ? 15.439 -30.381 27.014 1.00 55.28 265 ASP A O 1
ATOM 2004 N N . GLY A 1 266 ? 15.922 -32.278 28.116 1.00 57.31 266 GLY A N 1
ATOM 2005 C CA . GLY A 1 266 ? 16.490 -31.669 29.309 1.00 57.31 266 GLY A CA 1
ATOM 2006 C C . GLY A 1 266 ? 17.779 -30.913 28.994 1.00 57.31 266 GLY A C 1
ATOM 2007 O O . GLY A 1 266 ? 18.865 -31.482 28.996 1.00 57.31 266 GLY A O 1
ATOM 2008 N N . GLY A 1 267 ? 17.639 -29.612 28.790 1.00 52.72 267 GLY A N 1
ATOM 2009 C CA . GLY A 1 267 ? 18.696 -28.621 28.892 1.00 52.72 267 GLY A CA 1
ATOM 2010 C C . GLY A 1 267 ? 18.042 -27.328 29.343 1.00 52.72 267 GLY A C 1
ATOM 2011 O O . GLY A 1 267 ? 17.484 -26.635 28.508 1.00 52.72 267 GLY A O 1
ATOM 2012 N N . GLU A 1 268 ? 18.032 -27.119 30.663 1.00 48.09 268 GLU A N 1
ATOM 2013 C CA . GLU A 1 268 ? 17.744 -25.879 31.399 1.00 48.09 268 GLU A CA 1
ATOM 2014 C C . GLU A 1 268 ? 16.677 -24.964 30.785 1.00 48.09 268 GLU A C 1
ATOM 2016 O O . GLU A 1 268 ? 16.906 -24.328 29.764 1.00 48.09 268 GLU A O 1
ATOM 2021 N N . ALA A 1 269 ? 15.513 -24.874 31.441 1.00 47.47 269 ALA A N 1
ATOM 2022 C CA . ALA A 1 269 ? 14.425 -23.971 31.081 1.00 47.47 269 ALA A CA 1
ATOM 2023 C C . ALA A 1 269 ? 14.964 -22.589 30.675 1.00 47.47 269 ALA A C 1
ATOM 2025 O O . ALA A 1 269 ? 15.258 -21.743 31.521 1.00 47.47 269 ALA A O 1
ATOM 2026 N N . ALA A 1 270 ? 15.098 -22.369 29.366 1.00 47.06 270 ALA A N 1
ATOM 2027 C CA . ALA A 1 270 ? 15.433 -21.080 28.809 1.00 47.06 270 ALA A CA 1
ATOM 2028 C C . ALA A 1 270 ? 14.216 -20.197 29.055 1.00 47.06 270 ALA A C 1
ATOM 2030 O O . ALA A 1 270 ? 13.264 -20.167 28.275 1.00 47.06 270 ALA A O 1
ATOM 2031 N N . THR A 1 271 ? 14.224 -19.527 30.204 1.00 43.16 271 THR A N 1
ATOM 2032 C CA . THR A 1 271 ? 13.383 -18.368 30.472 1.00 43.16 271 THR A CA 1
ATOM 2033 C C . THR A 1 271 ? 13.437 -17.502 29.213 1.00 43.16 271 THR A C 1
ATOM 2035 O O . THR A 1 271 ? 14.548 -17.154 28.800 1.00 43.16 271 THR A O 1
ATOM 2038 N N . PRO A 1 272 ? 12.312 -17.192 28.543 1.00 43.97 272 PRO A N 1
ATOM 2039 C CA . PRO A 1 272 ? 12.359 -16.360 27.355 1.00 43.97 272 PRO A CA 1
ATOM 2040 C C . PRO A 1 272 ? 12.826 -14.978 27.805 1.00 43.97 272 PRO A C 1
ATOM 2042 O O . PRO A 1 272 ? 12.075 -14.220 28.417 1.00 43.97 272 PRO A O 1
ATOM 2045 N N . ALA A 1 273 ? 14.109 -14.692 27.587 1.00 40.62 273 ALA A N 1
ATOM 2046 C CA . ALA A 1 273 ? 14.699 -13.416 27.927 1.00 40.62 273 ALA A CA 1
ATOM 2047 C C . ALA A 1 273 ? 13.975 -12.345 27.110 1.00 40.62 273 ALA A C 1
ATOM 2049 O O . ALA A 1 273 ? 13.995 -12.361 25.877 1.00 40.62 273 ALA A O 1
ATOM 2050 N N . ALA A 1 274 ? 13.313 -11.426 27.811 1.00 42.69 274 ALA A N 1
ATOM 2051 C CA . ALA A 1 274 ? 12.857 -10.178 27.230 1.00 42.69 274 ALA A CA 1
ATOM 2052 C C . ALA A 1 274 ? 14.034 -9.540 26.477 1.00 42.69 274 ALA A C 1
ATOM 2054 O O . ALA A 1 274 ? 15.137 -9.432 27.016 1.00 42.69 274 ALA A O 1
ATOM 2055 N N . ALA A 1 275 ? 13.807 -9.183 25.214 1.00 44.84 275 ALA A N 1
ATOM 2056 C CA . ALA A 1 275 ? 14.833 -8.683 24.313 1.00 44.84 275 ALA A CA 1
ATOM 2057 C C . ALA A 1 275 ? 15.553 -7.461 24.913 1.00 44.84 275 ALA A C 1
ATOM 2059 O O . ALA A 1 275 ? 14.973 -6.382 25.021 1.00 44.84 275 ALA A O 1
ATOM 2060 N N . ALA A 1 276 ? 16.824 -7.630 25.277 1.00 38.78 276 ALA A N 1
ATOM 2061 C CA . ALA A 1 276 ? 17.749 -6.531 25.529 1.00 38.78 276 ALA A CA 1
ATOM 2062 C C . ALA A 1 276 ? 18.545 -6.235 24.241 1.00 38.78 276 ALA A C 1
ATOM 2064 O O . ALA A 1 276 ? 18.850 -7.165 23.487 1.00 38.78 276 ALA A O 1
ATOM 2065 N N . PRO A 1 277 ? 18.884 -4.965 23.949 1.00 40.06 277 PRO A N 1
ATOM 2066 C CA . PRO A 1 277 ? 19.570 -4.603 22.716 1.00 40.06 277 PRO A CA 1
ATOM 2067 C C . PRO A 1 277 ? 21.031 -5.065 22.769 1.00 40.06 277 PRO A C 1
ATOM 2069 O O . PRO A 1 277 ? 21.769 -4.724 23.692 1.00 40.06 277 PRO A O 1
ATOM 2072 N N . ALA A 1 278 ? 21.457 -5.840 21.771 1.00 34.00 278 ALA A N 1
ATOM 2073 C CA . ALA A 1 278 ? 22.837 -6.295 21.654 1.00 34.00 278 ALA A CA 1
ATOM 2074 C C . ALA A 1 278 ? 23.757 -5.123 21.270 1.00 34.00 278 ALA A C 1
ATOM 2076 O O . ALA A 1 278 ? 23.778 -4.674 20.124 1.00 34.00 278 ALA A O 1
ATOM 2077 N N . THR A 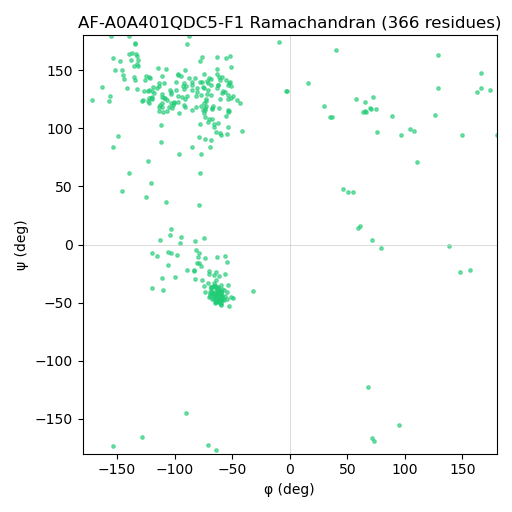1 279 ? 24.532 -4.631 22.236 1.00 34.72 279 THR A N 1
ATOM 2078 C CA . THR A 1 279 ? 25.699 -3.778 22.005 1.00 34.72 279 THR A CA 1
ATOM 2079 C C . THR A 1 279 ? 26.901 -4.651 21.643 1.00 34.72 279 THR A C 1
ATOM 2081 O O . THR A 1 279 ? 27.237 -5.615 22.327 1.00 34.72 279 THR A O 1
ATOM 2084 N N . SER A 1 280 ? 27.545 -4.323 20.524 1.00 41.69 280 SER A N 1
ATOM 2085 C CA . SER A 1 280 ? 28.737 -5.010 20.025 1.00 41.69 280 SER A CA 1
ATOM 2086 C C . SER A 1 280 ? 29.953 -4.656 20.888 1.00 41.69 280 SER A C 1
ATOM 2088 O O . SER A 1 280 ? 30.334 -3.487 20.964 1.00 41.69 280 SER A O 1
ATOM 2090 N N . ALA A 1 281 ? 30.572 -5.651 21.529 1.00 31.89 281 ALA A N 1
ATOM 2091 C CA . ALA A 1 281 ? 31.829 -5.491 22.256 1.00 31.89 281 ALA A CA 1
ATOM 2092 C C . ALA A 1 281 ? 32.861 -6.538 21.802 1.00 31.89 281 ALA A C 1
ATOM 2094 O O . ALA A 1 281 ? 32.627 -7.744 21.834 1.00 31.89 281 ALA A O 1
ATOM 2095 N N . ARG A 1 282 ? 34.007 -6.014 21.356 1.00 37.09 282 ARG A N 1
ATOM 2096 C CA . ARG A 1 282 ? 35.227 -6.699 20.905 1.00 37.09 282 ARG A CA 1
ATOM 2097 C C . ARG A 1 282 ? 35.834 -7.609 21.982 1.00 37.09 282 ARG A C 1
ATOM 2099 O O . ARG A 1 282 ? 35.908 -7.224 23.145 1.00 37.09 282 ARG A O 1
ATOM 2106 N N . SER A 1 283 ? 36.389 -8.745 21.560 1.00 30.80 283 SER A N 1
ATOM 2107 C CA . SER A 1 283 ? 37.251 -9.615 22.377 1.00 30.80 283 SER A CA 1
ATOM 2108 C C . SER A 1 283 ? 38.667 -9.029 22.570 1.00 30.80 283 SER A C 1
ATOM 2110 O O . SER A 1 283 ? 39.180 -8.401 21.639 1.00 30.80 283 SER A O 1
ATOM 2112 N N . PRO A 1 284 ? 39.334 -9.254 23.724 1.00 36.94 284 PRO A N 1
ATOM 2113 C CA . PRO A 1 284 ? 40.721 -8.852 23.952 1.00 36.94 284 PRO A CA 1
ATOM 2114 C C . PRO A 1 284 ? 41.724 -9.996 23.706 1.00 36.94 284 PRO A C 1
ATOM 2116 O O . PRO A 1 284 ? 41.456 -11.160 24.000 1.00 36.94 284 PRO A O 1
ATOM 2119 N N . SER A 1 285 ? 42.909 -9.637 23.212 1.00 32.97 285 SER A N 1
ATOM 2120 C CA . SER A 1 285 ? 44.098 -10.495 23.074 1.00 32.97 285 SER A CA 1
ATOM 2121 C C . SER A 1 285 ? 44.993 -10.404 24.324 1.00 32.97 285 SER A C 1
ATOM 2123 O O . SER A 1 285 ? 45.066 -9.319 24.905 1.00 32.97 285 SER A O 1
ATOM 2125 N N . PRO A 1 286 ? 45.749 -11.452 24.716 1.00 37.78 286 PRO A N 1
ATOM 2126 C CA . PRO A 1 286 ? 46.781 -11.338 25.745 1.00 37.78 286 PRO A CA 1
ATOM 2127 C C . PRO A 1 286 ? 48.195 -11.151 25.156 1.00 37.78 286 PRO A C 1
ATOM 2129 O O . PRO A 1 286 ? 48.541 -11.704 24.112 1.00 37.78 286 PRO A O 1
ATOM 2132 N N . THR A 1 287 ? 49.016 -10.380 25.872 1.00 33.06 287 THR A N 1
ATOM 2133 C CA . THR A 1 287 ? 50.404 -9.986 25.559 1.00 33.06 287 THR A CA 1
ATOM 2134 C C . THR A 1 287 ? 51.398 -10.682 26.500 1.00 33.06 287 THR A C 1
ATOM 2136 O O . THR A 1 287 ? 51.131 -10.701 27.697 1.00 33.06 287 THR A O 1
ATOM 2139 N N . ALA A 1 288 ? 52.552 -11.158 25.989 1.00 29.66 288 ALA A N 1
ATOM 2140 C CA . ALA A 1 288 ? 53.936 -10.870 26.465 1.00 29.66 288 ALA A CA 1
ATOM 2141 C C . ALA A 1 288 ? 54.986 -11.897 25.941 1.00 29.66 288 ALA A C 1
ATOM 2143 O O . ALA A 1 288 ? 54.765 -13.099 26.028 1.00 29.66 288 ALA A O 1
ATOM 2144 N N . GLY A 1 289 ? 56.116 -11.405 25.388 1.00 24.19 289 GLY A N 1
ATOM 2145 C CA . GLY A 1 289 ? 57.263 -12.159 24.804 1.00 24.19 289 GLY A CA 1
ATOM 2146 C C . GLY A 1 289 ? 58.389 -12.510 25.809 1.00 24.19 289 GLY A C 1
ATOM 2147 O O . GLY A 1 289 ? 58.043 -12.692 26.973 1.00 24.19 289 GLY A O 1
ATOM 2148 N N . PRO A 1 290 ? 59.715 -12.541 25.463 1.00 47.34 290 PRO A N 1
ATOM 2149 C CA . PRO A 1 290 ? 60.395 -12.288 24.165 1.00 47.34 290 PRO A CA 1
ATOM 2150 C C . PRO A 1 290 ? 61.574 -13.252 23.742 1.00 47.34 290 PRO A C 1
ATOM 2152 O O . PRO A 1 290 ? 62.198 -13.868 24.592 1.00 47.34 290 PRO A O 1
ATOM 2155 N N . ALA A 1 291 ? 61.875 -13.297 22.417 1.00 27.80 291 ALA A N 1
ATOM 2156 C CA . ALA A 1 291 ? 63.165 -13.326 21.636 1.00 27.80 291 ALA A CA 1
ATOM 2157 C C . ALA A 1 291 ? 64.445 -14.143 22.050 1.00 27.80 291 ALA A C 1
ATOM 2159 O O . ALA A 1 291 ? 64.612 -14.430 23.228 1.00 27.80 291 ALA A O 1
ATOM 2160 N N . PRO A 1 292 ? 65.490 -14.342 21.177 1.00 48.12 292 PRO A N 1
ATOM 2161 C CA . PRO A 1 292 ? 65.596 -14.387 19.691 1.00 48.12 292 PRO A CA 1
ATOM 2162 C C . PRO A 1 292 ? 66.537 -15.499 19.097 1.00 48.12 292 PRO A C 1
ATOM 2164 O O . PRO A 1 292 ? 67.227 -16.208 19.821 1.00 48.12 292 PRO A O 1
ATOM 2167 N N . SER A 1 293 ? 66.630 -15.544 17.749 1.00 30.53 293 SER A N 1
ATOM 2168 C CA . SER A 1 293 ? 67.857 -15.674 16.903 1.00 30.53 293 SER A CA 1
ATOM 2169 C C . SER A 1 293 ? 67.954 -16.799 15.846 1.00 30.53 293 SER A C 1
ATOM 2171 O O . SER A 1 293 ? 68.200 -17.957 16.150 1.00 30.53 293 SER A O 1
ATOM 2173 N N . ALA A 1 294 ? 67.923 -16.335 14.584 1.00 29.03 294 ALA A N 1
ATOM 2174 C CA . ALA A 1 294 ? 68.878 -16.556 13.479 1.00 29.03 294 ALA A CA 1
ATOM 2175 C C . ALA A 1 294 ? 69.106 -17.957 12.858 1.00 29.03 294 ALA A C 1
ATOM 2177 O O . ALA A 1 294 ? 69.795 -18.786 13.437 1.00 29.03 294 ALA A O 1
ATOM 2178 N N . ARG A 1 295 ? 68.734 -18.122 11.571 1.00 29.66 295 ARG A N 1
ATOM 2179 C CA . ARG A 1 295 ? 69.634 -18.191 10.381 1.00 29.66 295 ARG A CA 1
ATOM 2180 C C . ARG A 1 295 ? 68.901 -18.716 9.125 1.00 29.66 295 ARG A C 1
ATOM 2182 O O . ARG A 1 295 ? 68.205 -19.720 9.180 1.00 29.66 295 ARG A O 1
ATOM 2189 N N . SER A 1 296 ? 69.119 -18.039 7.995 1.00 27.70 296 SER A N 1
ATOM 2190 C CA . SER A 1 296 ? 68.849 -18.448 6.593 1.00 27.70 296 SER A CA 1
ATOM 2191 C C . SER A 1 296 ? 69.827 -19.564 6.118 1.00 27.70 296 SER A C 1
ATOM 2193 O O . SER A 1 296 ? 70.668 -19.940 6.940 1.00 27.70 296 SER A O 1
ATOM 2195 N N . PRO A 1 297 ? 69.898 -20.013 4.827 1.00 43.53 297 PRO A N 1
ATOM 2196 C CA . PRO A 1 297 ? 69.076 -19.737 3.618 1.00 43.53 297 PRO A CA 1
ATOM 2197 C C . PRO A 1 297 ? 68.742 -20.954 2.673 1.00 43.53 297 PRO A C 1
ATOM 2199 O O . PRO A 1 297 ? 69.361 -22.007 2.749 1.00 43.53 297 PRO A O 1
ATOM 2202 N N . ILE A 1 298 ? 67.736 -20.767 1.789 1.00 31.14 298 ILE A N 1
ATOM 2203 C CA . ILE A 1 298 ? 67.633 -20.929 0.290 1.00 31.14 298 ILE A CA 1
ATOM 2204 C C . ILE A 1 298 ? 68.753 -21.763 -0.417 1.00 31.14 298 ILE A C 1
ATOM 2206 O O . ILE A 1 298 ? 69.908 -21.511 -0.071 1.00 31.14 298 ILE A O 1
ATOM 2210 N N . PRO A 1 299 ? 68.513 -22.659 -1.432 1.00 42.03 299 PRO A N 1
ATOM 2211 C CA . PRO A 1 299 ? 67.863 -22.371 -2.743 1.00 42.03 299 PRO A CA 1
ATOM 2212 C C . PRO A 1 299 ? 66.944 -23.449 -3.374 1.00 42.03 299 PRO A C 1
ATOM 2214 O O . PRO A 1 299 ? 67.082 -24.639 -3.136 1.00 42.03 299 PRO A O 1
ATOM 2217 N N . SER A 1 300 ? 65.841 -23.030 -4.013 1.00 28.56 300 SER A N 1
ATOM 2218 C CA . SER A 1 300 ? 65.628 -22.829 -5.470 1.00 28.56 300 SER A CA 1
ATOM 2219 C C . SER A 1 300 ? 65.582 -24.118 -6.291 1.00 28.56 300 SER A C 1
ATOM 2221 O O . SER A 1 300 ? 66.601 -24.768 -6.420 1.00 28.56 300 SER A O 1
ATOM 2223 N N . HIS A 1 301 ? 64.446 -24.399 -6.941 1.00 32.22 301 HIS A N 1
ATOM 2224 C CA . HIS A 1 301 ? 64.376 -24.748 -8.367 1.00 32.22 301 HIS A CA 1
ATOM 2225 C C . HIS A 1 301 ? 62.936 -24.599 -8.886 1.00 32.22 301 HIS A C 1
ATOM 2227 O O . HIS A 1 301 ? 61.963 -24.962 -8.231 1.00 32.22 301 HIS A O 1
ATOM 2233 N N . ALA A 1 302 ? 62.848 -23.992 -10.066 1.00 28.03 302 ALA A N 1
ATOM 2234 C CA . ALA A 1 302 ? 61.661 -23.779 -10.876 1.00 28.03 302 ALA A CA 1
ATOM 2235 C C . ALA A 1 302 ? 61.219 -25.065 -11.595 1.00 28.03 302 ALA A C 1
ATOM 2237 O O . ALA A 1 302 ? 62.053 -25.929 -11.854 1.00 28.03 302 ALA A O 1
ATOM 2238 N N . GLY A 1 303 ? 59.961 -25.121 -12.047 1.00 28.11 303 GLY A N 1
ATOM 2239 C CA . GLY A 1 303 ? 59.621 -25.961 -13.200 1.00 28.11 303 GLY A CA 1
ATOM 2240 C C . GLY A 1 303 ? 58.216 -26.554 -13.247 1.00 28.11 303 GLY A C 1
ATOM 2241 O O . GLY A 1 303 ? 58.003 -27.654 -12.772 1.00 28.11 303 GLY A O 1
ATOM 2242 N N . GLN A 1 304 ? 57.331 -25.839 -13.945 1.00 30.95 304 GLN A N 1
ATOM 2243 C CA . GLN A 1 304 ? 56.441 -26.344 -15.004 1.00 30.95 304 GLN A CA 1
ATOM 2244 C C . GLN A 1 304 ? 55.303 -27.345 -14.698 1.00 30.95 304 GLN A C 1
ATOM 2246 O O . GLN A 1 304 ? 55.481 -28.523 -14.424 1.00 30.95 304 GLN A O 1
ATOM 2251 N N . SER A 1 305 ? 54.103 -26.794 -14.901 1.00 27.42 305 SER A N 1
ATOM 2252 C CA . SER A 1 305 ? 52.889 -27.306 -15.555 1.00 27.42 305 SER A CA 1
ATOM 2253 C C . SER A 1 305 ? 52.896 -28.698 -16.227 1.00 27.42 305 SER A C 1
ATOM 2255 O O . SER A 1 305 ? 53.688 -28.945 -17.132 1.00 27.42 305 SER A O 1
ATOM 2257 N N . ALA A 1 306 ? 51.857 -29.484 -15.897 1.00 26.88 306 ALA A N 1
ATOM 2258 C CA . ALA A 1 306 ? 50.840 -30.056 -16.806 1.00 26.88 306 ALA A CA 1
ATOM 2259 C C . ALA A 1 306 ? 50.579 -31.583 -16.723 1.00 26.88 306 ALA A C 1
ATOM 2261 O O . ALA A 1 306 ? 51.476 -32.410 -16.836 1.00 26.88 306 ALA A O 1
ATOM 2262 N N . SER A 1 307 ? 49.273 -31.894 -16.713 1.00 28.45 307 SER A N 1
ATOM 2263 C CA . SER A 1 307 ? 48.555 -33.128 -17.108 1.00 28.45 307 SER A CA 1
ATOM 2264 C C . SER A 1 307 ? 48.314 -34.281 -16.095 1.00 28.45 307 SER A C 1
ATOM 2266 O O . SER A 1 307 ? 49.217 -34.982 -15.661 1.00 28.45 307 SER A O 1
ATOM 2268 N N . THR A 1 308 ? 47.015 -34.400 -15.760 1.00 29.23 308 THR A N 1
ATOM 2269 C CA . THR A 1 308 ? 46.079 -35.514 -15.419 1.00 29.23 308 THR A CA 1
ATOM 2270 C C . THR A 1 308 ? 46.514 -36.990 -15.600 1.00 29.23 308 THR A C 1
ATOM 2272 O O . THR A 1 308 ? 47.488 -37.231 -16.301 1.00 29.23 308 THR A O 1
ATOM 2275 N N . PRO A 1 309 ? 45.723 -38.025 -15.182 1.00 35.69 309 PRO A N 1
ATOM 2276 C CA . PRO A 1 309 ? 44.552 -38.107 -14.275 1.00 35.69 309 PRO A CA 1
ATOM 2277 C C . PRO A 1 309 ? 44.628 -39.269 -13.234 1.00 35.69 309 PRO A C 1
ATOM 2279 O O . PRO A 1 309 ? 45.344 -40.247 -13.426 1.00 35.69 309 PRO A O 1
ATOM 2282 N N . GLY A 1 310 ? 43.808 -39.256 -12.168 1.00 27.19 310 GLY A N 1
ATOM 2283 C CA . GLY A 1 310 ? 43.721 -40.424 -11.272 1.00 27.19 310 GLY A CA 1
ATOM 2284 C C . GLY A 1 310 ? 42.765 -40.327 -10.078 1.00 27.19 310 GLY A C 1
ATOM 2285 O O . GLY A 1 310 ? 43.149 -39.861 -9.018 1.00 27.19 310 GLY A O 1
ATOM 2286 N N . LYS A 1 311 ? 41.538 -40.821 -10.286 1.00 29.41 311 LYS A N 1
ATOM 2287 C CA . LYS A 1 311 ? 40.625 -41.532 -9.361 1.00 29.41 311 LYS A CA 1
ATOM 2288 C C . LYS A 1 311 ? 40.668 -41.242 -7.842 1.00 29.41 311 LYS A C 1
ATOM 2290 O O . LYS A 1 311 ? 41.557 -41.699 -7.140 1.00 29.41 311 LYS A O 1
ATOM 2295 N N . GLY A 1 312 ? 39.515 -40.776 -7.348 1.00 26.08 312 GLY A N 1
ATOM 2296 C CA . GLY A 1 312 ? 38.763 -41.481 -6.300 1.00 26.08 312 GLY A CA 1
ATOM 2297 C C . GLY A 1 312 ? 38.965 -41.021 -4.856 1.00 26.08 312 GLY A C 1
ATOM 2298 O O . GLY A 1 312 ? 39.804 -41.566 -4.154 1.00 26.08 312 GLY A O 1
ATOM 2299 N N . ALA A 1 313 ? 38.090 -40.134 -4.378 1.00 30.48 313 ALA A N 1
ATOM 2300 C CA . ALA A 1 313 ? 37.665 -40.116 -2.979 1.00 30.48 313 ALA A CA 1
ATOM 2301 C C . ALA A 1 313 ? 36.298 -39.427 -2.856 1.00 30.48 313 ALA A C 1
ATOM 2303 O O . ALA A 1 313 ? 36.103 -38.299 -3.305 1.00 30.48 313 ALA A O 1
ATOM 2304 N N . SER A 1 314 ? 35.354 -40.160 -2.279 1.00 30.41 314 SER A N 1
ATOM 2305 C CA . SER A 1 314 ? 33.974 -39.778 -2.005 1.00 30.41 314 SER A CA 1
ATOM 2306 C C . SER A 1 314 ? 33.885 -38.605 -1.022 1.00 30.41 314 SER A C 1
ATOM 2308 O O . SER A 1 314 ? 34.522 -38.628 0.029 1.00 30.41 314 SER A O 1
ATOM 2310 N N . MET A 1 315 ? 33.037 -37.621 -1.325 1.00 34.44 315 MET A N 1
ATOM 2311 C CA . MET A 1 315 ? 32.583 -36.578 -0.396 1.00 34.44 315 MET A CA 1
ATOM 2312 C C . MET A 1 315 ? 31.049 -36.624 -0.314 1.00 34.44 315 MET A C 1
ATOM 2314 O O . MET A 1 315 ? 30.406 -36.940 -1.319 1.00 34.44 315 MET A O 1
ATOM 2318 N N . PRO A 1 316 ? 30.446 -36.361 0.858 1.00 34.06 316 PRO A N 1
ATOM 2319 C CA . PRO A 1 316 ? 29.017 -36.519 1.055 1.00 34.06 316 PRO A CA 1
ATOM 2320 C C . PRO A 1 316 ? 28.241 -35.343 0.455 1.00 34.06 316 PRO A C 1
ATOM 2322 O O . PRO A 1 316 ? 28.627 -34.181 0.562 1.00 34.06 316 PRO A O 1
ATOM 2325 N N . VAL A 1 317 ? 27.116 -35.691 -0.161 1.00 32.19 317 VAL A N 1
ATOM 2326 C CA . VAL A 1 317 ? 26.075 -34.793 -0.658 1.00 32.19 317 VAL A CA 1
ATOM 2327 C C . VAL A 1 317 ? 25.404 -34.107 0.536 1.00 32.19 317 VAL A C 1
ATOM 2329 O O . VAL A 1 317 ? 24.816 -34.780 1.382 1.00 32.19 317 VAL A O 1
ATOM 2332 N N . ALA A 1 318 ? 25.472 -32.776 0.604 1.00 30.73 318 ALA A N 1
ATOM 2333 C CA . ALA A 1 318 ? 24.608 -31.988 1.476 1.00 30.73 318 ALA A CA 1
ATOM 2334 C C . ALA A 1 318 ? 23.231 -31.880 0.808 1.00 30.73 318 ALA A C 1
ATOM 2336 O O . ALA A 1 318 ? 23.052 -31.183 -0.189 1.00 30.73 318 ALA A O 1
ATOM 2337 N N . LEU A 1 319 ? 22.288 -32.657 1.332 1.00 31.67 319 LEU A N 1
ATOM 2338 C CA . LEU A 1 319 ? 20.891 -32.684 0.926 1.00 31.67 319 LEU A CA 1
ATOM 2339 C C . LEU A 1 319 ? 20.226 -31.357 1.325 1.00 31.67 319 LEU A C 1
ATOM 2341 O O . LEU A 1 319 ? 20.338 -30.929 2.474 1.00 31.67 319 LEU A O 1
ATOM 2345 N N . GLY A 1 320 ? 19.560 -30.714 0.365 1.00 30.62 320 GLY A N 1
ATOM 2346 C CA . GLY A 1 320 ? 18.825 -29.469 0.565 1.00 30.62 320 GLY A CA 1
ATOM 2347 C C . GLY A 1 320 ? 17.778 -29.581 1.674 1.00 30.62 320 GLY A C 1
ATOM 2348 O O . GLY A 1 320 ? 17.108 -30.602 1.828 1.00 30.62 320 GLY A O 1
ATOM 2349 N N . THR A 1 321 ? 17.640 -28.516 2.457 1.00 33.78 321 THR A N 1
ATOM 2350 C CA . THR A 1 321 ? 16.556 -28.373 3.427 1.00 33.78 321 THR A CA 1
ATOM 2351 C C . THR A 1 321 ? 15.244 -28.109 2.682 1.00 33.78 321 THR A C 1
ATOM 2353 O O . THR A 1 321 ? 15.189 -27.137 1.927 1.00 33.78 321 THR A O 1
ATOM 2356 N N . PRO A 1 322 ? 14.189 -28.917 2.876 1.00 33.88 322 PRO A N 1
ATOM 2357 C CA . PRO A 1 322 ? 12.891 -28.647 2.277 1.00 33.88 322 PRO A CA 1
ATOM 2358 C C . PRO A 1 322 ? 12.231 -27.452 2.973 1.00 33.88 322 PRO A C 1
ATOM 2360 O O . PRO A 1 322 ? 12.135 -27.399 4.201 1.00 33.88 322 PRO A O 1
ATOM 2363 N N . THR A 1 323 ? 11.767 -26.491 2.181 1.00 39.81 323 THR A N 1
ATOM 2364 C CA . THR A 1 323 ? 10.847 -25.433 2.605 1.00 39.81 323 THR A CA 1
ATOM 2365 C C . THR A 1 323 ? 9.524 -26.063 3.066 1.00 39.81 323 THR A C 1
ATOM 2367 O O . THR A 1 323 ? 9.032 -26.988 2.415 1.00 39.81 323 THR A O 1
ATOM 2370 N N . PRO A 1 324 ? 8.922 -25.612 4.182 1.00 41.94 324 PRO A N 1
ATOM 2371 C CA . PRO A 1 324 ? 7.626 -26.126 4.610 1.00 41.94 324 PRO A CA 1
ATOM 2372 C C . PRO A 1 324 ? 6.510 -25.644 3.662 1.00 41.94 324 PRO A C 1
ATOM 2374 O O . PRO A 1 324 ? 6.556 -24.497 3.211 1.00 41.94 324 PRO A O 1
ATOM 2377 N N . PRO A 1 325 ? 5.488 -26.472 3.378 1.00 35.78 325 PRO A N 1
ATOM 2378 C CA . PRO A 1 325 ? 4.342 -26.047 2.586 1.00 35.78 325 PRO A CA 1
ATOM 2379 C C . PRO A 1 325 ? 3.505 -25.014 3.354 1.00 35.78 325 PRO A C 1
ATOM 2381 O O . PRO A 1 325 ? 3.242 -25.160 4.551 1.00 35.78 325 PRO A O 1
ATOM 2384 N N . VAL A 1 326 ? 3.072 -23.971 2.647 1.00 47.28 326 VAL A N 1
ATOM 2385 C CA . VAL A 1 326 ? 2.086 -22.992 3.123 1.00 47.28 326 VAL A CA 1
ATOM 2386 C C . VAL A 1 326 ? 0.708 -23.675 3.169 1.00 47.28 326 VAL A C 1
ATOM 2388 O O . VAL A 1 326 ? 0.394 -24.450 2.263 1.00 47.28 326 VAL A O 1
ATOM 2391 N N . PRO A 1 327 ? -0.124 -23.444 4.202 1.00 41.81 327 PRO A N 1
ATOM 2392 C CA . PRO A 1 327 ? -1.475 -23.998 4.245 1.00 41.81 327 PRO A CA 1
ATOM 2393 C C . PRO A 1 327 ? -2.320 -23.483 3.066 1.00 41.81 327 PRO A C 1
ATOM 2395 O O . PRO A 1 327 ? -2.171 -22.321 2.679 1.00 41.81 327 PRO A O 1
ATOM 2398 N N . PRO A 1 328 ? -3.218 -24.312 2.506 1.00 44.38 328 PRO A N 1
ATOM 2399 C CA . PRO A 1 328 ? -4.083 -23.892 1.413 1.00 44.38 328 PRO A CA 1
ATOM 2400 C C . PRO A 1 328 ? -4.969 -22.725 1.860 1.00 44.38 328 PRO A C 1
ATOM 2402 O O . PRO A 1 328 ? -5.453 -22.692 2.996 1.00 44.38 328 PRO A O 1
ATOM 2405 N N . GLY A 1 329 ? -5.180 -21.770 0.952 1.00 41.09 329 GLY A N 1
ATOM 2406 C CA . GLY A 1 329 ? -6.206 -20.743 1.116 1.00 41.09 329 GLY A CA 1
ATOM 2407 C C . GLY A 1 329 ? -7.587 -21.374 1.348 1.00 41.09 329 GLY A C 1
ATOM 2408 O O . GLY A 1 329 ? -7.781 -22.559 1.058 1.00 41.09 329 GLY A O 1
ATOM 2409 N N . PRO A 1 330 ? -8.552 -20.617 1.901 1.00 43.50 330 PRO A N 1
ATOM 2410 C CA . PRO A 1 330 ? -9.903 -21.129 2.094 1.00 43.50 330 PRO A CA 1
ATOM 2411 C C . PRO A 1 330 ? -10.444 -21.669 0.760 1.00 43.50 330 PRO A C 1
ATOM 2413 O O . PRO A 1 330 ? -10.213 -21.042 -0.277 1.00 43.50 330 PRO A O 1
ATOM 2416 N N . PRO A 1 331 ? -11.118 -22.833 0.762 1.00 33.94 331 PRO A N 1
ATOM 2417 C CA . PRO A 1 331 ? -11.598 -23.443 -0.466 1.00 33.94 331 PRO A CA 1
ATOM 2418 C C . PRO A 1 331 ? -12.532 -22.472 -1.182 1.00 33.94 331 PRO A C 1
ATOM 2420 O O . PRO A 1 331 ? -13.442 -21.909 -0.568 1.00 33.94 331 PRO A O 1
ATOM 2423 N N . ALA A 1 332 ? -12.304 -22.296 -2.484 1.00 36.12 332 ALA A N 1
ATOM 2424 C CA . ALA A 1 332 ? -13.295 -21.713 -3.365 1.00 36.12 332 ALA A CA 1
ATOM 2425 C C . ALA A 1 332 ? -14.585 -22.518 -3.183 1.00 36.12 332 ALA A C 1
ATOM 2427 O O . ALA A 1 332 ? -14.620 -23.721 -3.444 1.00 36.12 332 ALA A O 1
ATOM 2428 N N . THR A 1 333 ? -15.633 -21.880 -2.672 1.00 31.20 333 THR A N 1
ATOM 2429 C CA . THR A 1 333 ? -16.969 -22.459 -2.715 1.00 31.20 333 THR A CA 1
ATOM 2430 C C . THR A 1 333 ? -17.338 -22.617 -4.180 1.00 31.20 333 THR A C 1
ATOM 2432 O O . THR A 1 333 ? -17.643 -21.634 -4.852 1.00 31.20 333 THR A O 1
ATOM 2435 N N . GLU A 1 334 ? -17.281 -23.857 -4.664 1.00 29.50 334 GLU A N 1
ATOM 2436 C CA . GLU A 1 334 ? -17.964 -24.290 -5.874 1.00 29.50 334 GLU A CA 1
ATOM 2437 C C . GLU A 1 334 ? -19.442 -23.920 -5.732 1.00 29.50 334 GLU A C 1
ATOM 2439 O O . GLU A 1 334 ? -20.215 -24.584 -5.039 1.00 29.50 334 GLU A O 1
ATOM 2444 N N . THR A 1 335 ? -19.858 -22.836 -6.376 1.00 33.41 335 THR A N 1
ATOM 2445 C CA . THR A 1 335 ? -21.269 -22.602 -6.650 1.00 33.41 335 THR A CA 1
ATOM 2446 C C . THR A 1 335 ? -21.675 -23.553 -7.767 1.00 33.41 335 THR A C 1
ATOM 2448 O O . THR A 1 335 ? -21.559 -23.267 -8.956 1.00 33.41 335 THR A O 1
ATOM 2451 N N . THR A 1 336 ? -22.140 -24.735 -7.368 1.00 31.00 336 THR A N 1
ATOM 2452 C CA . THR A 1 336 ? -22.881 -25.636 -8.248 1.00 31.00 336 THR A CA 1
ATOM 2453 C C . THR A 1 336 ? -24.097 -24.878 -8.805 1.00 31.00 336 THR A C 1
ATOM 2455 O O . THR A 1 336 ? -24.826 -24.251 -8.029 1.00 31.00 336 THR A O 1
ATOM 2458 N N . PRO A 1 337 ? -24.349 -24.900 -10.124 1.00 33.00 337 PRO A N 1
ATOM 2459 C CA . PRO A 1 337 ? -25.504 -24.223 -10.696 1.00 33.00 337 PRO A CA 1
ATOM 2460 C C . PRO A 1 337 ? -26.784 -24.983 -10.314 1.00 33.00 337 PRO A C 1
ATOM 2462 O O . PRO A 1 337 ? -26.828 -26.206 -10.481 1.00 33.00 337 PRO A O 1
ATOM 2465 N N . PRO A 1 338 ? -27.855 -24.324 -9.839 1.00 34.34 338 PRO A N 1
ATOM 2466 C CA . PRO A 1 338 ? -29.126 -25.010 -9.676 1.00 34.34 338 PRO A CA 1
ATOM 2467 C C . PRO A 1 338 ? -29.761 -25.227 -11.055 1.00 34.34 338 PRO A C 1
ATOM 2469 O O . PRO A 1 338 ? -30.163 -24.284 -11.736 1.00 34.34 338 PRO A O 1
ATOM 2472 N N . ALA A 1 339 ? -29.856 -26.491 -11.463 1.00 31.27 339 ALA A N 1
ATOM 2473 C CA . ALA A 1 339 ? -30.709 -26.915 -12.562 1.00 31.27 339 ALA A CA 1
ATOM 2474 C C . ALA A 1 339 ? -32.132 -27.222 -12.061 1.00 31.27 339 ALA A C 1
ATOM 2476 O O . ALA A 1 339 ? -32.304 -27.850 -11.019 1.00 31.27 339 ALA A O 1
ATOM 2477 N N . ALA A 1 340 ? -33.099 -26.862 -12.915 1.00 31.61 340 ALA A N 1
ATOM 2478 C CA . ALA A 1 340 ? -34.482 -27.344 -13.036 1.00 31.61 340 ALA A CA 1
ATOM 2479 C C . ALA A 1 340 ? -35.621 -26.403 -12.577 1.00 31.61 340 ALA A C 1
ATOM 2481 O O . ALA A 1 340 ? -36.024 -26.362 -11.421 1.00 31.61 340 ALA A O 1
ATOM 2482 N N . ASN A 1 341 ? -36.188 -25.727 -13.586 1.00 31.48 341 ASN A N 1
ATOM 2483 C CA . ASN A 1 341 ? -37.611 -25.709 -13.955 1.00 31.48 341 ASN A CA 1
ATOM 2484 C C . ASN A 1 341 ? -38.680 -25.735 -12.847 1.00 31.48 341 ASN A C 1
ATOM 2486 O O . ASN A 1 341 ? -39.047 -26.807 -12.373 1.00 31.48 341 ASN A O 1
ATOM 2490 N N . VAL A 1 342 ? -39.361 -24.593 -12.679 1.00 32.66 342 VAL A N 1
ATOM 2491 C CA . VAL A 1 342 ? -40.834 -24.497 -12.573 1.00 32.66 342 VAL A CA 1
ATOM 2492 C C . VAL A 1 342 ? -41.275 -23.230 -13.344 1.00 32.66 342 VAL A C 1
ATOM 2494 O O . VAL A 1 342 ? -40.609 -22.202 -13.219 1.00 32.66 342 VAL A O 1
ATOM 2497 N N . PRO A 1 343 ? -42.326 -23.280 -14.189 1.00 30.34 343 PRO A N 1
ATOM 2498 C CA . PRO A 1 343 ? -42.617 -22.239 -15.176 1.00 30.34 343 PRO A CA 1
ATOM 2499 C C . PRO A 1 343 ? -43.331 -21.032 -14.554 1.00 30.34 343 PRO A C 1
ATOM 2501 O O . PRO A 1 343 ? -44.313 -21.193 -13.830 1.00 30.34 343 PRO A O 1
ATOM 2504 N N . LEU A 1 344 ? -42.880 -19.819 -14.890 1.00 30.72 344 LEU A N 1
ATOM 2505 C CA . LEU A 1 344 ? -43.597 -18.587 -14.569 1.00 30.72 344 LEU A CA 1
ATOM 2506 C C . LEU A 1 344 ? -44.427 -18.136 -15.779 1.00 30.72 344 LEU A C 1
ATOM 2508 O O . LEU A 1 344 ? -43.919 -17.954 -16.883 1.00 30.72 344 LEU A O 1
ATOM 2512 N N . VAL A 1 345 ? -45.724 -18.000 -15.531 1.00 32.66 345 VAL A N 1
ATOM 2513 C CA . VAL A 1 345 ? -46.792 -17.581 -16.441 1.00 32.66 345 VAL A CA 1
ATOM 2514 C C . VAL A 1 345 ? -46.473 -16.239 -17.112 1.00 32.66 345 VAL A C 1
ATOM 2516 O O . VAL A 1 345 ? -46.186 -15.249 -16.442 1.00 32.66 345 VAL A O 1
ATOM 2519 N N . HIS A 1 346 ? -46.571 -16.198 -18.444 1.00 34.44 346 HIS A N 1
ATOM 2520 C CA . HIS A 1 346 ? -46.534 -14.965 -19.230 1.00 34.44 346 HIS A CA 1
ATOM 2521 C C . HIS A 1 346 ? -47.780 -14.106 -18.964 1.00 34.44 346 HIS 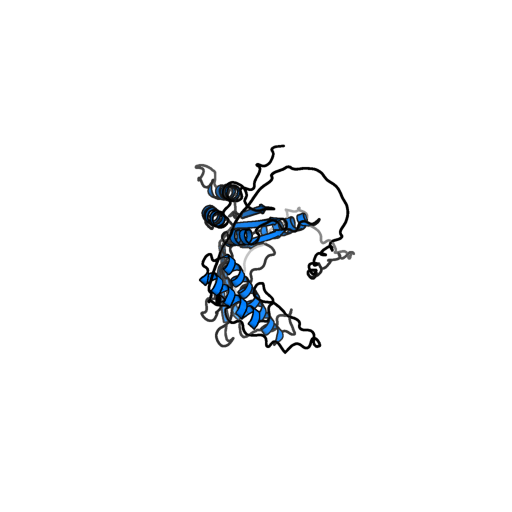A C 1
ATOM 2523 O O . HIS A 1 346 ? -48.896 -14.502 -19.295 1.00 34.44 346 HIS A O 1
ATOM 2529 N N . GLY A 1 347 ? -47.575 -12.907 -18.415 1.00 32.19 347 GLY A N 1
ATOM 2530 C CA . GLY A 1 347 ? -48.517 -11.792 -18.537 1.00 32.19 347 GLY A CA 1
ATOM 2531 C C . GLY A 1 347 ? -48.318 -11.072 -19.882 1.00 32.19 347 GLY A C 1
ATOM 2532 O O . GLY A 1 347 ? -47.178 -10.988 -20.349 1.00 32.19 347 GLY A O 1
ATOM 2533 N N . PRO A 1 348 ? -49.384 -10.587 -20.542 1.00 35.81 348 PRO A N 1
ATOM 2534 C CA . PRO A 1 348 ? -49.301 -10.098 -21.914 1.00 35.81 348 PRO A CA 1
ATOM 2535 C C . PRO A 1 348 ? -48.654 -8.708 -22.017 1.00 35.81 348 PRO A C 1
ATOM 2537 O O . PRO A 1 348 ? -48.913 -7.810 -21.218 1.00 35.81 348 PRO A O 1
ATOM 2540 N N . GLN A 1 349 ? -47.821 -8.552 -23.049 1.00 32.78 349 GLN A N 1
ATOM 2541 C CA . GLN A 1 349 ? -47.276 -7.287 -23.549 1.00 32.78 349 GLN A CA 1
ATOM 2542 C C . GLN A 1 349 ? -48.391 -6.354 -24.067 1.00 32.78 349 GLN A C 1
ATOM 2544 O O . GLN A 1 349 ? -49.357 -6.845 -24.653 1.00 32.78 349 GLN A O 1
ATOM 2549 N N . PRO A 1 350 ? -48.252 -5.022 -23.929 1.00 33.97 350 PRO A N 1
ATOM 2550 C CA . PRO A 1 350 ? -49.212 -4.071 -24.474 1.00 33.97 350 PRO A CA 1
ATOM 2551 C C . PRO A 1 350 ? -48.946 -3.823 -25.966 1.00 33.97 350 PRO A C 1
ATOM 2553 O O . PRO A 1 350 ? -47.894 -3.315 -26.356 1.00 33.97 350 PRO A O 1
ATOM 2556 N N . THR A 1 351 ? -49.920 -4.158 -26.810 1.00 34.06 351 THR A N 1
ATOM 2557 C CA . THR A 1 351 ? -49.956 -3.734 -28.212 1.00 34.06 351 THR A CA 1
ATOM 2558 C C . THR A 1 351 ? -50.485 -2.308 -28.314 1.00 34.06 351 THR A C 1
ATOM 2560 O O . THR A 1 351 ? -51.524 -1.978 -27.745 1.00 34.06 351 THR A O 1
ATOM 2563 N N . LYS A 1 352 ? -49.760 -1.481 -29.076 1.00 36.88 352 LYS A N 1
ATOM 2564 C CA . LYS A 1 352 ? -50.282 -0.281 -29.736 1.00 36.88 352 LYS A CA 1
ATOM 2565 C C . LYS A 1 352 ? -51.542 -0.650 -30.513 1.00 36.88 352 LYS A C 1
ATOM 2567 O O . LYS A 1 352 ? -51.475 -1.588 -31.296 1.00 36.88 352 LYS A O 1
ATOM 2572 N N . ASP A 1 353 ? -52.630 0.061 -30.250 1.00 34.31 353 ASP A N 1
ATOM 2573 C CA . ASP A 1 353 ? -53.598 0.604 -31.212 1.00 34.31 353 ASP A CA 1
ATOM 2574 C C . ASP A 1 353 ? -54.858 1.051 -30.451 1.00 34.31 353 ASP A C 1
ATOM 2576 O O . ASP A 1 353 ? -55.227 0.434 -29.453 1.00 34.31 353 ASP A O 1
ATOM 2580 N N . ALA A 1 354 ? -55.494 2.109 -30.965 1.00 33.66 354 ALA A N 1
ATOM 2581 C CA . ALA A 1 354 ? -56.775 2.722 -30.578 1.00 33.66 354 ALA A CA 1
ATOM 2582 C C . ALA A 1 354 ? -56.667 4.110 -29.917 1.00 33.66 354 ALA A C 1
ATOM 2584 O O . ALA A 1 354 ? -56.952 4.311 -28.737 1.00 33.66 354 ALA A O 1
ATOM 2585 N N . GLU A 1 355 ? -56.304 5.090 -30.750 1.00 37.25 355 GLU A N 1
ATOM 2586 C CA . GLU A 1 355 ? -57.016 6.371 -30.758 1.00 37.25 355 GLU A CA 1
ATOM 2587 C C . GLU A 1 355 ? -58.487 6.149 -31.175 1.00 37.25 355 GLU A C 1
ATOM 2589 O O . GLU A 1 355 ? -58.815 5.129 -31.779 1.00 37.25 355 GLU A O 1
ATOM 2594 N N . ASP A 1 356 ? -59.335 7.131 -30.865 1.00 33.59 356 ASP A N 1
ATOM 2595 C CA . ASP A 1 356 ? -60.789 7.200 -31.083 1.00 33.59 356 ASP A CA 1
ATOM 2596 C C . ASP A 1 356 ? -61.680 6.383 -30.134 1.00 33.59 356 ASP A C 1
ATOM 2598 O O . ASP A 1 356 ? -62.016 5.229 -30.383 1.00 33.59 356 ASP A O 1
ATOM 2602 N N . LEU A 1 357 ? -62.198 7.052 -29.092 1.00 32.66 357 LEU A N 1
ATOM 2603 C CA . LEU A 1 357 ? -63.625 7.417 -29.014 1.00 32.66 357 LEU A CA 1
ATOM 2604 C C . LEU A 1 357 ? -64.002 8.050 -27.658 1.00 32.66 357 LEU A C 1
ATOM 2606 O O . LEU A 1 357 ? -63.759 7.479 -26.601 1.00 32.66 357 LEU A O 1
ATOM 2610 N N . LEU A 1 358 ? -64.737 9.170 -27.762 1.00 35.03 358 LEU A N 1
ATOM 2611 C CA . LEU A 1 358 ? -65.669 9.775 -26.788 1.00 35.03 358 LEU A CA 1
ATOM 2612 C C . LEU A 1 358 ? -65.017 10.499 -25.586 1.00 35.03 358 LEU A C 1
ATOM 2614 O O . LEU A 1 358 ? -64.351 9.905 -24.757 1.00 35.03 358 LEU A O 1
ATOM 2618 N N . GLY A 1 359 ? -65.165 11.809 -25.378 1.00 29.22 359 GLY A N 1
ATOM 2619 C CA . GLY A 1 359 ? -66.274 12.692 -25.730 1.00 29.22 359 GLY A CA 1
ATOM 2620 C C . GLY A 1 359 ? -67.096 13.023 -24.482 1.00 29.22 359 GLY A C 1
ATOM 2621 O O . GLY A 1 359 ? -67.957 12.244 -24.107 1.00 29.22 359 GLY A O 1
ATOM 2622 N N . ALA A 1 360 ? -66.832 14.206 -23.912 1.00 31.83 360 ALA A N 1
ATOM 2623 C CA . ALA A 1 360 ? -67.708 15.027 -23.064 1.00 31.83 360 ALA A CA 1
ATOM 2624 C C . ALA A 1 360 ? -68.290 14.427 -21.762 1.00 31.83 360 ALA A C 1
ATOM 2626 O O . ALA A 1 360 ? -69.070 13.486 -21.788 1.00 31.83 360 ALA A O 1
ATOM 2627 N N . THR A 1 361 ? -68.072 15.110 -20.627 1.00 33.69 361 THR A N 1
ATOM 2628 C CA . THR A 1 361 ? -69.147 15.782 -19.854 1.00 33.69 361 THR A CA 1
ATOM 2629 C C . THR A 1 361 ? -68.573 16.653 -18.720 1.00 33.69 361 THR A C 1
ATOM 2631 O O . THR A 1 361 ? -67.795 16.204 -17.887 1.00 33.69 361 THR A O 1
ATOM 2634 N N . MET A 1 362 ? -68.984 17.925 -18.781 1.00 32.78 362 MET A N 1
ATOM 2635 C CA . MET A 1 362 ? -69.164 18.985 -17.769 1.00 32.78 362 MET A CA 1
ATOM 2636 C C . MET A 1 362 ? -68.900 18.666 -16.282 1.00 32.78 362 MET A C 1
ATOM 2638 O O . MET A 1 362 ? -69.329 17.644 -15.770 1.00 32.78 362 MET A O 1
ATOM 2642 N N . LEU A 1 363 ? -68.141 19.494 -15.547 1.00 33.62 363 LEU A N 1
ATOM 2643 C CA . LEU A 1 363 ? -68.468 20.826 -14.976 1.00 33.62 363 LEU A CA 1
ATOM 2644 C C . LEU A 1 363 ? -69.483 20.823 -13.809 1.00 33.62 363 LEU A C 1
ATOM 2646 O O . LEU A 1 363 ? -70.672 20.612 -14.001 1.00 33.62 363 LEU A O 1
ATOM 2650 N N . ARG A 1 364 ? -68.955 21.275 -12.656 1.00 34.66 364 ARG A N 1
ATOM 2651 C CA . ARG A 1 364 ? -69.578 21.998 -11.525 1.00 34.66 364 ARG A CA 1
ATOM 2652 C C . ARG A 1 364 ? -70.650 21.300 -10.677 1.00 34.66 364 ARG A C 1
ATOM 2654 O O . ARG A 1 364 ? -71.783 21.136 -11.096 1.00 34.66 364 ARG A O 1
ATOM 2661 N N . SER A 1 365 ? -70.363 21.224 -9.376 1.00 31.42 365 SER A N 1
ATOM 2662 C CA . SER A 1 365 ? -71.213 21.889 -8.379 1.00 31.42 365 SER A CA 1
ATOM 2663 C C . SER A 1 365 ? -70.431 22.170 -7.095 1.00 31.42 365 SER A C 1
ATOM 2665 O O . SER A 1 365 ? -69.796 21.281 -6.534 1.00 31.42 365 SER A O 1
ATOM 2667 N N . GLY A 1 366 ? -70.469 23.427 -6.658 1.00 34.38 366 GLY A N 1
ATOM 2668 C CA . GLY A 1 366 ? -70.153 23.855 -5.303 1.00 34.38 366 GLY A CA 1
ATOM 2669 C C . GLY A 1 366 ? -71.377 24.565 -4.729 1.00 34.38 366 GLY A C 1
ATOM 2670 O O . GLY A 1 366 ? -72.041 25.289 -5.466 1.00 34.38 366 GLY A O 1
ATOM 2671 N N . GLY A 1 367 ? -71.620 24.371 -3.428 1.00 41.53 367 GLY A N 1
ATOM 2672 C CA . GLY A 1 367 ? -72.662 25.029 -2.622 1.00 41.53 367 GLY A CA 1
ATOM 2673 C C . GLY A 1 367 ? -74.079 24.537 -2.948 1.00 41.53 367 GLY A C 1
ATOM 2674 O O . GLY A 1 367 ? -74.499 24.575 -4.093 1.00 41.53 367 GLY A O 1
ATOM 2675 N N . LYS A 1 368 ? -74.896 24.088 -2.002 1.00 37.53 368 LYS A N 1
ATOM 2676 C CA . LYS A 1 368 ? -75.002 24.403 -0.579 1.00 37.53 368 LYS A CA 1
ATOM 2677 C C . LYS A 1 368 ? -75.776 23.278 0.104 1.00 37.53 368 LYS A C 1
ATOM 2679 O O . LYS A 1 368 ? -76.624 22.681 -0.597 1.00 37.53 368 LYS A O 1
#

Solvent-accessible surface area (backbone atoms only — not comparable to full-atom values): 23996 Å² total; per-residue (Å²): 134,83,76,74,69,94,56,36,39,57,42,60,53,52,40,54,56,33,43,65,79,71,67,75,82,72,82,70,93,79,71,75,94,71,86,84,82,60,64,77,78,55,70,44,82,44,78,42,55,52,58,48,67,24,89,61,52,56,65,72,57,37,42,51,53,40,42,60,49,33,68,85,69,35,31,30,31,28,36,33,34,48,83,64,30,59,54,72,58,38,36,38,45,6,61,68,24,66,34,52,49,47,79,38,59,86,54,98,56,35,66,54,56,52,50,54,51,46,62,52,64,71,43,69,56,36,27,63,31,37,54,43,68,79,53,93,43,63,43,82,59,44,71,44,72,39,60,64,41,29,58,95,62,86,89,83,73,41,63,41,76,57,77,75,63,72,56,69,48,43,39,36,40,37,29,37,41,48,87,50,76,44,78,47,77,48,76,44,64,51,74,61,79,63,59,54,95,91,38,86,77,28,87,68,59,42,57,54,46,54,53,50,51,34,51,51,52,47,36,53,50,31,56,53,51,33,64,69,41,88,51,65,67,62,28,47,53,32,48,52,52,31,33,52,51,26,62,75,69,70,46,77,46,102,72,49,79,86,83,86,80,71,94,80,75,90,68,72,89,74,71,83,72,76,87,71,84,87,78,92,76,85,85,85,84,90,86,85,88,82,90,88,86,91,84,87,83,89,84,90,86,87,83,82,90,86,83,86,87,85,84,89,81,91,78,85,81,82,76,79,82,80,78,81,85,78,80,80,73,83,76,80,78,78,78,74,78,88,82,81,91,80,90,81,83,84,77,86,80,86,74,91,83,80,80,88,82,86,81,88,83,84,85,89,88,78,87,131

pLDDT: mean 71.72, std 27.23, range [24.19, 98.25]

Mean predicted aligned error: 17.37 Å

Foldseek 3Di:
DPPDPPWAAPLVVLLVLLCVVVPPPDPPPPDPPDDDAFQDAAEEEAEDAAAGDDDDRPLVVSLVSNLVSNVLRHQYEYEHEADHYPQLSNQLSRLSRQHGYDYQYPDPCSVVVVVVVCQQVVAWFWAQKAKDWPDPFWPPKFDRTHGTDGVPDDDDIATDGHDDLADWIKMWIWTQGRHGTDIDIDIHRSVDPPPPPVCNPCPPVVVLVSVLVSLVRSLVRLVSCLSVDPDPVSNVVSLVVSLVSCVVNVHDDPSDDDDDDDPPPDDDPPPPDDDDDDDDDDDDDDDDDDDDDDDDDDDDDDDDDDDDDDDDDDDDDDDDDDDDDDDDDDDDPPPDDDDDDDDDDDDDDDDDDDDDDDDDDDDDDDDD